Protein AF-0000000085177711 (afdb_homodimer)

Solvent-accessible surface area (backbone atoms only — not comparable to full-atom values): 22480 Å² total; per-residue (Å²): 143,78,69,51,65,43,44,51,36,43,48,41,54,49,47,18,49,50,48,34,51,53,50,43,52,35,24,41,41,9,74,44,46,56,65,37,74,46,48,41,62,61,52,12,62,74,68,71,50,59,49,62,37,40,45,53,22,52,48,28,34,30,64,58,59,39,31,39,80,45,56,83,66,30,33,30,32,57,74,77,50,72,68,56,50,51,53,50,50,56,50,44,48,57,53,51,29,51,29,45,34,42,15,32,75,59,57,45,74,67,56,48,51,52,49,50,56,36,46,46,52,19,49,52,22,27,67,69,46,35,47,61,55,20,40,46,28,46,50,54,37,53,51,53,49,33,58,49,28,74,40,69,68,60,46,50,52,52,49,42,52,43,30,52,54,10,25,64,45,26,68,49,57,42,84,78,46,67,52,46,73,56,90,76,75,60,62,66,38,51,53,23,40,72,69,53,38,42,70,57,28,28,52,37,52,46,48,51,53,51,53,55,47,55,59,40,52,67,64,61,74,98,144,77,68,53,64,44,44,51,38,44,49,41,54,49,47,17,50,50,48,34,52,52,51,43,52,35,24,42,43,10,73,42,47,55,62,37,74,45,48,41,64,60,52,10,61,74,68,71,51,60,50,62,37,40,44,50,23,52,47,28,33,30,64,58,58,41,31,39,83,45,56,82,67,30,32,30,32,56,74,77,47,72,68,56,49,53,51,50,49,57,51,45,47,56,53,52,28,51,29,45,35,43,14,32,76,60,56,46,72,67,56,49,51,52,49,51,56,36,45,48,53,19,48,52,22,27,67,68,46,34,46,61,54,20,41,46,27,47,49,54,37,52,52,55,48,33,57,48,28,73,40,68,69,59,47,51,53,52,48,42,53,43,28,51,52,10,24,65,45,27,68,50,59,42,86,79,46,67,53,47,72,56,91,76,76,61,62,67,37,52,54,24,39,73,69,53,36,43,68,57,29,27,51,37,52,44,47,51,54,51,53,54,47,55,59,39,51,67,63,61,76,97

Secondary structure (DSSP, 8-state):
--THHHHHHHHHHHHHHHHHHHHHHHHHTT-SPTT-EEEHHHHHHHHTS-HHHHHHHHHHHHHTTSSEE-TTSEEEPPP--HHHHHHHHHHHHHHHHHHHHHHHHT--HHHHHHHHHHHHHHHHHHHTT-HHHHHHHHHHHHHHHHHTT--HHHHHHHHHHHHHHGGGGHHHHSTT--GGGS----HHHHHHHHHT-HHHHHHHHHHHHHHHHHHHHHHT--/--THHHHHHHHHHHHHHHHHHHHHHHHHTT-SPTT-EEEHHHHHHHHTS-HHHHHHHHHHHHHTTSSEE-TTSEEEPPP--HHHHHHHHHHHHHHHHHHHHHHHHT--HHHHHHHHHHHHHHHHHHHTT-HHHHHHHHHHHHHHHHHTT--HHHHHHHHHHHHHHGGGGGGGGSTT--GGGS----HHHHHHHHHT-HHHHHHHHHHHHHHHHHHHHHHT--

Nearest PDB structures (foldseek):
  4p9f-assembly1_A  TM=9.554E-01  e=2.618E-17  Escherichia coli UMEA 3718-1
  4p9f-assembly1_B  TM=9.205E-01  e=3.853E-15  Escherichia coli UMEA 3718-1
  7u5q-assembly2_B  TM=7.433E-01  e=1.707E-08  Brucella melitensis ATCC 23457
  3ihu-assembly2_B  TM=8.024E-01  e=3.317E-07  Cupriavidus pinatubonensis JMP134
  6za7-assembly1_A  TM=5.640E-01  e=1.490E-07  Agrobacterium fabrum str. C58

Radius of gyration: 22.99 Å; Cα contacts (8 Å, |Δi|>4): 602; chains: 2; bounding box: 64×62×57 Å

pLDDT: mean 89.07, std 13.18, range [26.03, 98.81]

Sequence (444 aa):
MLDLENLEKAQRLSLTMQVEVSLKGALIAGALKPGARLITKEIADKLGTSITPVREALLRLVSSGALQATPAQAFLVPEITLERYTEINAIRKQLETMAVAAACENMSASKVQELRDLAEKFHEAMRNGNAQRALHANRVFRFRLYEFAHMPTLTSLIEQLWVRIGPCFNYLHEDEHDIAKYPYRYDQLLDDLERGDVVSCQKAIDKLIDESTSLLLQQYFSMLDLENLEKAQRLSLTMQVEVSLKGALIAGALKPGARLITKEIADKLGTSITPVREALLRLVSSGALQATPAQAFLVPEITLERYTEINAIRKQLETMAVAAACENMSASKVQELRDLAEKFHEAMRNGNAQRALHANRVFRFRLYEFAHMPTLTSLIEQLWVRIGPCFNYLHEDEHDIAKYPYRYDQLLDDLERGDVVSCQKAIDKLIDESTSLLLQQYFS

Organism: Enterobacter sp. (strain 638) (NCBI:txid399742)

Structure (mmCIF, N/CA/C/O backbone):
data_AF-0000000085177711-model_v1
#
loop_
_entity.id
_entity.type
_entity.pdbx_description
1 polymer 'Transcriptional regulator, GntR family'
#
loop_
_atom_site.group_PDB
_atom_site.id
_atom_site.type_symbol
_atom_site.label_atom_id
_atom_site.label_alt_id
_atom_site.label_comp_id
_atom_site.label_asym_id
_atom_site.label_entity_id
_atom_site.label_seq_id
_atom_site.pdbx_PDB_ins_code
_atom_site.Cartn_x
_atom_site.Cartn_y
_atom_site.Cartn_z
_atom_site.occupancy
_atom_site.B_iso_or_equiv
_atom_site.auth_seq_id
_atom_site.auth_comp_id
_atom_site.auth_asym_id
_atom_site.auth_atom_id
_atom_site.pdbx_PDB_model_num
ATOM 1 N N . MET A 1 1 ? -40.188 -5.684 11.812 1 26.03 1 MET A N 1
ATOM 2 C CA . MET A 1 1 ? -39.969 -5.434 10.391 1 26.03 1 MET A CA 1
ATOM 3 C C . MET A 1 1 ? -38.5 -5.32 10.062 1 26.03 1 MET A C 1
ATOM 5 O O . MET A 1 1 ? -37.875 -4.305 10.352 1 26.03 1 MET A O 1
ATOM 9 N N . LEU A 1 2 ? -37.531 -6.211 10.422 1 31.44 2 LEU A N 1
ATOM 10 C CA . LEU A 1 2 ? -36.312 -6.746 11.023 1 31.44 2 LEU A CA 1
ATOM 11 C C . LEU A 1 2 ? -35.094 -6.551 10.102 1 31.44 2 LEU A C 1
ATOM 13 O O . LEU A 1 2 ? -35.281 -6.258 8.914 1 31.44 2 LEU A O 1
ATOM 17 N N . ASP A 1 3 ? -33.562 -7.27 10.43 1 37.47 3 ASP A N 1
ATOM 18 C CA . ASP A 1 3 ? -32.125 -7.355 10.398 1 37.47 3 ASP A CA 1
ATOM 19 C C . ASP A 1 3 ? -31.625 -7.852 9.039 1 37.47 3 ASP A C 1
ATOM 21 O O . ASP A 1 3 ? -30.453 -8.211 8.898 1 37.47 3 ASP A O 1
ATOM 25 N N . LEU A 1 4 ? -32.531 -8.195 8.266 1 45.19 4 LEU A N 1
ATOM 26 C CA . LEU A 1 4 ? -32.281 -8.742 6.93 1 45.19 4 LEU A CA 1
ATOM 27 C C . LEU A 1 4 ? -31.453 -7.777 6.09 1 45.19 4 LEU A C 1
ATOM 29 O O . LEU A 1 4 ? -30.594 -8.203 5.32 1 45.19 4 LEU A O 1
ATOM 33 N N . GLU A 1 5 ? -31.969 -6.465 6.082 1 46.53 5 GLU A N 1
ATOM 34 C CA . GLU A 1 5 ? -31.172 -5.484 5.344 1 46.53 5 GLU A CA 1
ATOM 35 C C . GLU A 1 5 ? -29.719 -5.5 5.801 1 46.53 5 GLU A C 1
ATOM 37 O O . GLU A 1 5 ? -28.797 -5.398 4.977 1 46.53 5 GLU A O 1
ATOM 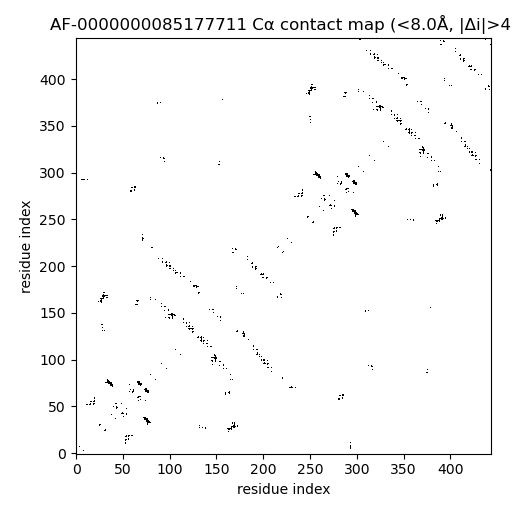42 N N . ASN A 1 6 ? -29.578 -5.523 7.105 1 53.53 6 ASN A N 1
ATOM 43 C CA . ASN A 1 6 ? -28.234 -5.656 7.664 1 53.53 6 ASN A CA 1
ATOM 44 C C . ASN A 1 6 ? -27.578 -6.973 7.246 1 53.53 6 ASN A C 1
ATOM 46 O O . ASN A 1 6 ? -26.375 -7.02 6.988 1 53.53 6 ASN A O 1
ATOM 50 N N . LEU A 1 7 ? -28.484 -8.008 7.281 1 48.25 7 LEU A N 1
ATOM 51 C CA . LEU A 1 7 ? -27.969 -9.305 6.848 1 48.25 7 LEU A CA 1
ATOM 52 C C . LEU A 1 7 ? -27.594 -9.273 5.371 1 48.25 7 LEU A C 1
ATOM 54 O O . LEU A 1 7 ? -26.562 -9.836 4.973 1 48.25 7 LEU A O 1
ATOM 58 N N . GLU A 1 8 ? -28.5 -8.773 4.59 1 52.22 8 GLU A N 1
ATOM 59 C CA . GLU A 1 8 ? -28.219 -8.68 3.158 1 52.22 8 GLU A CA 1
ATOM 60 C C . GLU A 1 8 ? -26.969 -7.852 2.885 1 52.22 8 GLU A C 1
ATOM 62 O O . GLU A 1 8 ? -26.172 -8.195 2.018 1 52.22 8 GLU A O 1
ATOM 67 N N . LYS A 1 9 ? -26.906 -6.914 3.568 1 57.34 9 LYS A N 1
ATOM 68 C CA . LYS A 1 9 ? -25.766 -6.027 3.412 1 57.34 9 LYS A CA 1
ATOM 69 C C . LYS A 1 9 ? -24.469 -6.707 3.875 1 57.34 9 LYS A C 1
ATOM 71 O O . LYS A 1 9 ? -23.438 -6.578 3.232 1 57.34 9 LYS A O 1
ATOM 76 N N . ALA A 1 10 ? -24.609 -7.426 4.969 1 57.28 10 ALA A N 1
ATOM 77 C CA . ALA A 1 10 ? -23.5 -8.227 5.453 1 57.28 10 ALA A CA 1
ATOM 78 C C . ALA A 1 10 ? -23.125 -9.312 4.445 1 57.28 10 ALA A C 1
ATOM 80 O O . ALA A 1 10 ? -21.938 -9.609 4.254 1 57.28 10 ALA A O 1
ATOM 81 N N . GLN A 1 11 ? -24.125 -9.734 3.916 1 57.62 11 GLN A N 1
ATOM 82 C CA . GLN A 1 11 ? -23.891 -10.781 2.918 1 57.62 11 GLN A CA 1
ATOM 83 C C . GLN A 1 11 ? -23.219 -10.211 1.675 1 57.62 11 GLN A C 1
ATOM 85 O O . GLN A 1 11 ? -22.359 -10.859 1.076 1 57.62 11 GLN A O 1
ATOM 90 N N . ARG A 1 12 ? -23.656 -9 1.35 1 64.25 12 ARG A N 1
ATOM 91 C CA . ARG A 1 12 ? -23.062 -8.352 0.18 1 64.25 12 ARG A CA 1
ATOM 92 C C . ARG A 1 12 ? -21.609 -8.016 0.42 1 64.25 12 ARG A C 1
ATOM 94 O O . ARG A 1 12 ? -20.766 -8.195 -0.468 1 64.25 12 ARG A O 1
ATOM 101 N N . LEU A 1 13 ? -21.375 -7.516 1.604 1 65.56 13 LEU A N 1
ATOM 102 C CA . LEU A 1 13 ? -20 -7.223 1.97 1 65.56 13 LEU A CA 1
ATOM 103 C C . LEU A 1 13 ? -19.141 -8.492 1.943 1 65.56 13 LEU A C 1
ATOM 105 O O . LEU A 1 13 ? -18 -8.469 1.486 1 65.56 13 LEU A O 1
ATOM 109 N N . SER A 1 14 ? -19.812 -9.445 2.33 1 74.06 14 SER A N 1
ATOM 110 C CA . SER A 1 14 ? -19.141 -10.75 2.311 1 74.06 14 SER A CA 1
ATOM 111 C C . SER A 1 14 ? -18.875 -11.211 0.883 1 74.06 14 SER A C 1
ATOM 113 O O . SER A 1 14 ? -17.781 -11.703 0.579 1 74.06 14 SER A O 1
ATOM 115 N N . LEU A 1 15 ? -19.766 -10.953 0.026 1 82 15 LEU A N 1
ATOM 116 C CA . LEU A 1 15 ? -19.609 -11.383 -1.358 1 82 15 LEU A CA 1
ATOM 117 C C . LEU A 1 15 ? -18.594 -10.523 -2.086 1 82 15 LEU A C 1
ATOM 119 O O . LEU A 1 15 ? -17.781 -11.031 -2.863 1 82 15 LEU A O 1
ATOM 123 N N . THR A 1 16 ? -18.594 -9.188 -1.849 1 85.44 16 THR A N 1
ATOM 124 C CA . THR A 1 16 ? -17.594 -8.281 -2.424 1 85.44 16 THR A CA 1
ATOM 125 C C . THR A 1 16 ? -16.188 -8.727 -2.062 1 85.44 16 THR A C 1
ATOM 127 O O . THR A 1 16 ? -15.312 -8.789 -2.928 1 85.44 16 THR A O 1
ATOM 130 N N . MET A 1 17 ? -16.078 -9.117 -0.844 1 85.31 17 MET A N 1
ATOM 131 C CA . MET A 1 17 ? -14.766 -9.547 -0.371 1 85.31 17 MET A CA 1
ATOM 132 C C . MET A 1 17 ? -14.359 -10.867 -1.026 1 85.31 17 MET A C 1
ATOM 134 O O . MET A 1 17 ? -13.188 -11.055 -1.382 1 85.31 17 MET A O 1
ATOM 138 N N . GLN A 1 18 ? -15.266 -11.695 -1.194 1 88.44 18 GLN A N 1
ATOM 139 C CA . GLN A 1 18 ? -14.984 -12.977 -1.839 1 88.44 18 GLN A CA 1
ATOM 140 C C . GLN A 1 18 ? -14.57 -12.781 -3.295 1 88.44 18 GLN A C 1
ATOM 142 O O . GLN A 1 18 ? -13.633 -13.422 -3.773 1 88.44 18 GLN A O 1
ATOM 147 N N . VAL A 1 19 ? -15.273 -11.945 -3.941 1 91.25 19 VAL A N 1
ATOM 148 C CA . VAL A 1 19 ? -14.961 -11.656 -5.336 1 91.25 19 VAL A CA 1
ATOM 149 C C . VAL A 1 19 ? -13.578 -11.016 -5.438 1 91.25 19 VAL A C 1
ATOM 151 O O . VAL A 1 19 ? -12.781 -11.383 -6.297 1 91.25 19 VAL A O 1
ATOM 154 N N . GLU A 1 20 ? -13.383 -10.109 -4.562 1 91.38 20 GLU A N 1
ATOM 155 C CA . GLU A 1 20 ? -12.102 -9.422 -4.562 1 91.38 20 GLU A CA 1
ATOM 156 C C . GLU A 1 20 ? -10.953 -10.398 -4.336 1 91.38 20 GLU A C 1
ATOM 158 O O . GLU A 1 20 ? -9.938 -10.352 -5.031 1 91.38 20 GLU A O 1
ATOM 163 N N . VAL A 1 21 ? -11.141 -11.312 -3.404 1 90.94 21 VAL A N 1
ATOM 164 C CA . VAL A 1 21 ? -10.117 -12.297 -3.076 1 90.94 21 VAL A CA 1
ATOM 165 C C . VAL A 1 21 ? -9.852 -13.195 -4.285 1 90.94 21 VAL A C 1
ATOM 167 O O . VAL A 1 21 ? -8.695 -13.477 -4.617 1 90.94 21 VAL A O 1
ATOM 170 N N . SER A 1 22 ? -10.875 -13.578 -4.926 1 91.56 22 SER A N 1
ATOM 171 C CA . SER A 1 22 ? -10.742 -14.438 -6.102 1 91.56 22 SER A CA 1
ATOM 172 C C . SER A 1 22 ? -10.008 -13.719 -7.227 1 91.56 22 SER A C 1
ATOM 174 O O . SER A 1 22 ? -9.125 -14.305 -7.867 1 91.56 22 SER A O 1
ATOM 176 N N . LEU A 1 23 ? -10.336 -12.523 -7.457 1 93.25 23 LEU A N 1
ATOM 177 C CA . LEU A 1 23 ? -9.719 -11.75 -8.531 1 93.25 23 LEU A CA 1
ATOM 178 C C . LEU A 1 23 ? -8.25 -11.477 -8.219 1 93.25 23 LEU A C 1
ATOM 180 O O . LEU A 1 23 ? -7.398 -11.539 -9.117 1 93.25 23 LEU A O 1
ATOM 184 N N . LYS A 1 24 ? -7.977 -11.18 -6.973 1 94.44 24 LYS A N 1
ATOM 185 C CA . LYS A 1 24 ? -6.586 -10.969 -6.574 1 94.44 24 LYS A CA 1
ATOM 186 C C . LYS A 1 24 ? -5.746 -12.219 -6.84 1 94.44 24 LYS A C 1
ATOM 188 O O . LYS A 1 24 ? -4.645 -12.125 -7.379 1 94.44 24 LYS A O 1
ATOM 193 N N . GLY A 1 25 ? -6.328 -13.367 -6.434 1 93.19 25 GLY A N 1
ATOM 194 C CA . GLY A 1 25 ? -5.637 -14.617 -6.703 1 93.19 25 GLY A CA 1
ATOM 195 C C . GLY A 1 25 ? -5.355 -14.836 -8.172 1 93.19 25 GLY A C 1
ATOM 196 O O . GLY A 1 25 ? -4.246 -15.234 -8.547 1 93.19 25 GLY A O 1
ATOM 197 N N . ALA A 1 26 ? -6.32 -14.547 -8.992 1 92.69 26 ALA A N 1
ATOM 198 C CA . ALA A 1 26 ? -6.18 -14.711 -10.438 1 92.69 26 ALA A CA 1
ATOM 199 C C . ALA A 1 26 ? -5.133 -13.758 -11 1 92.69 26 ALA A C 1
ATOM 201 O O . ALA A 1 26 ? -4.324 -14.141 -11.844 1 92.69 26 ALA A O 1
ATOM 202 N N . LEU A 1 27 ? -5.133 -12.547 -10.516 1 94.75 27 LEU A N 1
ATOM 203 C CA . LEU A 1 27 ? -4.164 -11.555 -10.961 1 94.75 27 LEU A CA 1
ATOM 204 C C . LEU A 1 27 ? -2.746 -11.969 -10.57 1 94.75 27 LEU A C 1
ATOM 206 O O . LEU A 1 27 ? -1.849 -11.992 -11.414 1 94.75 27 LEU A O 1
ATOM 210 N N . ILE A 1 28 ? -2.543 -12.391 -9.359 1 95.44 28 ILE A N 1
ATOM 211 C CA . ILE A 1 28 ? -1.225 -12.727 -8.836 1 95.44 28 ILE A CA 1
ATOM 212 C C . ILE A 1 28 ? -0.666 -13.938 -9.57 1 95.44 28 ILE A C 1
ATOM 214 O O . ILE A 1 28 ? 0.53 -14 -9.867 1 95.44 28 ILE A O 1
ATOM 218 N N . ALA A 1 29 ? -1.56 -14.852 -9.938 1 92.19 29 ALA A N 1
ATOM 219 C CA . ALA A 1 29 ? -1.133 -16.094 -10.578 1 92.19 29 ALA A CA 1
ATOM 220 C C . ALA A 1 29 ? -0.97 -15.906 -12.086 1 92.19 29 ALA A C 1
ATOM 222 O O . ALA A 1 29 ? -0.572 -16.844 -12.789 1 92.19 29 ALA A O 1
ATOM 223 N N . GLY A 1 30 ? -1.273 -14.734 -12.57 1 92.31 30 GLY A N 1
ATOM 224 C CA . GLY A 1 30 ? -1.1 -14.445 -13.984 1 92.31 30 GLY A CA 1
ATOM 225 C C . GLY A 1 30 ? -2.193 -15.039 -14.852 1 92.31 30 GLY A C 1
ATOM 226 O O . GLY A 1 30 ? -1.986 -15.281 -16.047 1 92.31 30 GLY A O 1
ATOM 227 N N . ALA A 1 31 ? -3.285 -15.336 -14.266 1 91.5 31 ALA A N 1
ATOM 228 C CA . ALA A 1 31 ? -4.383 -15.938 -15.023 1 91.5 31 ALA A CA 1
ATOM 229 C C . ALA A 1 31 ? -5.055 -14.906 -15.922 1 91.5 31 ALA A C 1
ATOM 231 O O . ALA A 1 31 ? -5.727 -15.266 -16.891 1 91.5 31 ALA A O 1
ATOM 232 N N . LEU A 1 32 ? -4.926 -13.633 -15.617 1 92.56 32 LEU A N 1
ATOM 233 C CA . LEU A 1 32 ? -5.473 -12.547 -16.422 1 92.56 32 LEU A CA 1
ATOM 234 C C . LEU A 1 32 ? -4.379 -11.867 -17.234 1 92.56 32 LEU A C 1
ATOM 236 O O . LEU A 1 32 ? -3.377 -11.406 -16.688 1 92.56 32 LEU A O 1
ATOM 240 N N . LYS A 1 33 ? -4.578 -11.781 -18.516 1 90.75 33 LYS A N 1
ATOM 241 C CA . LYS A 1 33 ? -3.57 -11.25 -19.438 1 90.75 33 LYS A CA 1
ATOM 242 C C . LYS A 1 33 ? -3.514 -9.727 -19.359 1 90.75 33 LYS A C 1
ATOM 244 O O . LYS A 1 33 ? -4.551 -9.07 -19.281 1 90.75 33 LYS A O 1
ATOM 249 N N . PRO A 1 34 ? -2.26 -9.203 -19.422 1 91.88 34 PRO A N 1
ATOM 250 C CA . PRO A 1 34 ? -2.188 -7.742 -19.562 1 91.88 34 PRO A CA 1
ATOM 251 C C . PRO A 1 34 ? -3.006 -7.215 -20.734 1 91.88 34 PRO A C 1
ATOM 253 O O . PRO A 1 34 ? -3.006 -7.816 -21.812 1 91.88 34 PRO A O 1
ATOM 256 N N . GLY A 1 35 ? -3.764 -6.152 -20.484 1 91.94 35 GLY A N 1
ATOM 257 C CA . GLY A 1 35 ? -4.594 -5.57 -21.531 1 91.94 35 GLY A CA 1
ATOM 258 C C . GLY A 1 35 ? -5.984 -6.172 -21.594 1 91.94 35 GLY A C 1
ATOM 259 O O . GLY A 1 35 ? -6.863 -5.641 -22.266 1 91.94 35 GLY A O 1
ATOM 260 N N . ALA A 1 36 ? -6.188 -7.215 -20.844 1 92.12 36 ALA A N 1
ATOM 261 C CA . ALA A 1 36 ? -7.492 -7.867 -20.844 1 92.12 36 ALA A CA 1
ATOM 262 C C . ALA A 1 36 ? -8.57 -6.949 -20.281 1 92.12 36 ALA A C 1
ATOM 264 O O . ALA A 1 36 ? -8.328 -6.219 -19.312 1 92.12 36 ALA A O 1
ATOM 265 N N . ARG A 1 37 ? -9.727 -7.062 -20.828 1 92.44 37 ARG A N 1
ATOM 266 C CA . ARG A 1 37 ? -10.883 -6.312 -20.359 1 92.44 37 ARG A CA 1
ATOM 267 C C . ARG A 1 37 ? -11.766 -7.176 -19.469 1 92.44 37 ARG A C 1
ATOM 269 O O . ARG A 1 37 ? -12.086 -8.312 -19.812 1 92.44 37 ARG A O 1
ATOM 276 N N . LEU A 1 38 ? -12.055 -6.641 -18.359 1 92.94 38 LEU A N 1
ATOM 277 C CA . LEU A 1 38 ? -12.945 -7.305 -17.406 1 92.94 38 LEU A CA 1
ATOM 278 C C . LEU A 1 38 ? -14.312 -6.637 -17.391 1 92.94 38 LEU A C 1
ATOM 280 O O . LEU A 1 38 ? -14.445 -5.5 -16.938 1 92.94 38 LEU A O 1
ATOM 284 N N . ILE A 1 39 ? -15.266 -7.418 -17.875 1 91 39 ILE A N 1
ATOM 285 C CA . ILE A 1 39 ? -16.641 -6.91 -17.938 1 91 39 ILE A CA 1
ATOM 286 C C . ILE A 1 39 ? -17.406 -7.352 -16.688 1 91 39 ILE A C 1
ATOM 288 O O . ILE A 1 39 ? -17.5 -8.547 -16.406 1 91 39 ILE A O 1
ATOM 292 N N . THR A 1 40 ? -17.922 -6.355 -15.977 1 91.44 40 THR A N 1
ATOM 293 C CA . THR A 1 40 ? -18.578 -6.594 -14.695 1 91.44 40 THR A CA 1
ATOM 294 C C . THR A 1 40 ? -19.672 -7.645 -14.844 1 91.44 40 THR A C 1
ATOM 296 O O . THR A 1 40 ? -19.734 -8.594 -14.062 1 91.44 40 THR A O 1
ATOM 299 N N . LYS A 1 41 ? -20.516 -7.508 -15.836 1 91.62 41 LYS A N 1
ATOM 300 C CA . LYS A 1 41 ? -21.641 -8.406 -16.031 1 91.62 41 LYS A CA 1
ATOM 301 C C . LYS A 1 41 ? -21.172 -9.836 -16.297 1 91.62 41 LYS A C 1
ATOM 303 O O . LYS A 1 41 ? -21.734 -10.789 -15.773 1 91.62 41 LYS A O 1
ATOM 308 N N . GLU A 1 42 ? -20.188 -9.977 -17.094 1 90.88 42 GLU A N 1
ATOM 309 C CA . GLU A 1 42 ? -19.656 -11.297 -17.422 1 90.88 42 GLU A CA 1
ATOM 310 C C . GLU A 1 42 ? -19.109 -11.984 -16.172 1 90.88 42 GLU A C 1
ATOM 312 O O . GLU A 1 42 ? -19.312 -13.188 -15.977 1 90.88 42 GLU A O 1
ATOM 317 N N . ILE A 1 43 ? -18.391 -11.227 -15.359 1 91.38 43 ILE A N 1
ATOM 318 C CA . ILE A 1 43 ? -17.812 -11.773 -14.133 1 91.38 43 ILE A CA 1
ATOM 319 C C . ILE A 1 43 ? -18.938 -12.148 -13.164 1 91.38 43 ILE A C 1
ATOM 321 O O . ILE A 1 43 ? -18.891 -13.211 -12.531 1 91.38 43 ILE A O 1
ATOM 325 N N . ALA A 1 44 ? -19.859 -11.297 -13.086 1 91.69 44 ALA A N 1
ATOM 326 C CA . ALA A 1 44 ? -21 -11.57 -12.227 1 91.69 44 ALA A CA 1
ATOM 327 C C . ALA A 1 44 ? -21.703 -12.859 -12.641 1 91.69 44 ALA A C 1
ATOM 329 O O . ALA A 1 44 ? -22.031 -13.695 -11.789 1 91.69 44 ALA A O 1
ATOM 330 N N . ASP A 1 45 ? -21.938 -13.055 -13.93 1 90.81 45 ASP A N 1
ATOM 331 C CA . ASP A 1 45 ? -22.578 -14.25 -14.469 1 90.81 45 ASP A CA 1
ATOM 332 C C . ASP A 1 45 ? -21.766 -15.5 -14.156 1 90.81 45 ASP A C 1
ATOM 334 O O . ASP A 1 45 ? -22.312 -16.516 -13.734 1 90.81 45 ASP A O 1
ATOM 338 N N . LYS A 1 46 ? -20.516 -15.352 -14.305 1 88.44 46 LYS A N 1
ATOM 339 C CA . LYS A 1 46 ? -19.625 -16.484 -14.078 1 88.44 46 LYS A CA 1
ATOM 340 C C . LYS A 1 46 ? -19.609 -16.891 -12.602 1 88.44 46 LYS A C 1
ATOM 342 O O . LYS A 1 46 ? -19.5 -18.062 -12.281 1 88.44 46 LYS A O 1
ATOM 347 N N . LEU A 1 47 ? -19.672 -15.922 -11.789 1 87.62 47 LEU A N 1
ATOM 348 C CA . LEU A 1 47 ? -19.562 -16.188 -10.359 1 87.62 47 LEU A CA 1
ATOM 349 C C . LEU A 1 47 ? -20.938 -16.406 -9.742 1 87.62 47 LEU A C 1
ATOM 351 O O . LEU A 1 47 ? -21.047 -16.75 -8.562 1 87.62 47 LEU A O 1
ATOM 355 N N . GLY A 1 48 ? -21.969 -16.234 -10.461 1 87.44 48 GLY A N 1
ATOM 356 C CA . GLY A 1 48 ? -23.328 -16.438 -9.969 1 87.44 48 GLY A CA 1
ATOM 357 C C . GLY A 1 48 ? -23.734 -15.414 -8.93 1 87.44 48 GLY A C 1
ATOM 358 O O . GLY A 1 48 ? -24.344 -15.766 -7.914 1 87.44 48 GLY A O 1
ATOM 359 N N . THR A 1 49 ? -23.344 -14.219 -9.047 1 88.06 49 THR A N 1
ATOM 360 C CA . THR A 1 49 ? -23.672 -13.148 -8.117 1 88.06 49 THR A CA 1
ATOM 361 C C . THR A 1 49 ? -24.172 -11.914 -8.859 1 88.06 49 THR A C 1
ATOM 363 O O . THR A 1 49 ? -24.281 -11.93 -10.094 1 88.06 49 THR A O 1
ATOM 366 N N . SER A 1 50 ? -24.656 -10.961 -8.102 1 87.38 50 SER A N 1
ATOM 367 C CA . SER A 1 50 ? -25.141 -9.727 -8.711 1 87.38 50 SER A CA 1
ATOM 368 C C . SER A 1 50 ? -23.984 -8.844 -9.164 1 87.38 50 SER A C 1
ATOM 370 O O . SER A 1 50 ? -22.828 -9.086 -8.805 1 87.38 50 SER A O 1
ATOM 372 N N . ILE A 1 51 ? -24.328 -7.863 -9.953 1 87.44 51 ILE A N 1
ATOM 373 C CA . ILE A 1 51 ? -23.359 -6.949 -10.547 1 87.44 51 ILE A CA 1
ATOM 374 C C . ILE A 1 51 ? -22.766 -6.051 -9.461 1 87.44 51 ILE A C 1
ATOM 376 O O . ILE A 1 51 ? -21.594 -5.684 -9.531 1 87.44 51 ILE A O 1
ATOM 380 N N . THR A 1 52 ? -23.453 -5.777 -8.508 1 85.56 52 THR A N 1
ATOM 381 C CA . THR A 1 52 ? -23.078 -4.773 -7.523 1 85.56 52 THR A CA 1
ATOM 382 C C . THR A 1 52 ? -21.828 -5.203 -6.766 1 85.56 52 THR A C 1
ATOM 384 O O . THR A 1 52 ? -20.828 -4.488 -6.754 1 85.56 52 THR A O 1
ATOM 387 N N . PRO A 1 53 ? -21.797 -6.387 -6.164 1 88.38 53 PRO A N 1
ATOM 388 C CA . PRO A 1 53 ? -20.578 -6.789 -5.445 1 88.38 53 PRO A CA 1
ATOM 389 C C . PRO A 1 53 ? -19.375 -6.934 -6.363 1 88.38 53 PRO A C 1
ATOM 391 O O . PRO A 1 53 ? -18.25 -6.652 -5.953 1 88.38 53 PRO A O 1
ATOM 394 N N . VAL A 1 54 ? -19.594 -7.309 -7.559 1 91.06 54 VAL A N 1
ATOM 395 C CA . VAL A 1 54 ? -18.516 -7.461 -8.516 1 91.06 54 VAL A CA 1
ATOM 396 C C . VAL A 1 54 ? -17.922 -6.094 -8.859 1 91.06 54 VAL A C 1
ATOM 398 O O . VAL A 1 54 ? -16.703 -5.914 -8.844 1 91.06 54 VAL A O 1
ATOM 401 N N . ARG A 1 55 ? -18.766 -5.191 -9.109 1 87.75 55 ARG A N 1
ATOM 402 C CA . ARG A 1 55 ? -18.297 -3.846 -9.43 1 87.75 55 ARG A CA 1
ATOM 403 C C . ARG A 1 55 ? -17.531 -3.238 -8.258 1 87.75 55 ARG A C 1
ATOM 405 O O . ARG A 1 55 ? -16.5 -2.588 -8.453 1 87.75 55 ARG A O 1
ATOM 412 N N . GLU A 1 56 ? -18.031 -3.434 -7.125 1 86.81 56 GLU A N 1
ATOM 413 C CA . GLU A 1 56 ? -17.359 -2.92 -5.938 1 86.81 56 GLU A CA 1
ATOM 414 C C . GLU A 1 56 ? -15.977 -3.537 -5.781 1 86.81 56 GLU A C 1
ATOM 416 O O . GLU A 1 56 ? -15.008 -2.838 -5.453 1 86.81 56 GLU A O 1
ATOM 421 N N . ALA A 1 57 ? -15.914 -4.797 -5.992 1 90.31 57 ALA A N 1
ATOM 422 C CA . ALA A 1 57 ? -14.633 -5.484 -5.914 1 90.31 57 ALA A CA 1
ATOM 423 C C . ALA A 1 57 ? -13.656 -4.945 -6.957 1 90.31 57 ALA A C 1
ATOM 425 O O . ALA A 1 57 ? -12.484 -4.707 -6.656 1 90.31 57 ALA A O 1
ATOM 426 N N . LEU A 1 58 ? -14.156 -4.762 -8.133 1 91.62 58 LEU A N 1
ATOM 427 C CA . LEU A 1 58 ? -13.32 -4.254 -9.211 1 91.62 58 LEU A CA 1
ATOM 428 C C . LEU A 1 58 ? -12.844 -2.836 -8.914 1 91.62 58 LEU A C 1
ATOM 430 O O . LEU A 1 58 ? -11.695 -2.492 -9.188 1 91.62 58 LEU A O 1
ATOM 434 N N . LEU A 1 59 ? -13.664 -2.059 -8.328 1 86.62 59 LEU A N 1
ATOM 435 C CA . LEU A 1 59 ? -13.297 -0.693 -7.969 1 86.62 59 LEU A CA 1
ATOM 436 C C . LEU A 1 59 ? -12.242 -0.685 -6.867 1 86.62 59 LEU A C 1
ATOM 438 O O . LEU A 1 59 ? -11.344 0.16 -6.867 1 86.62 59 LEU A O 1
ATOM 442 N N . ARG A 1 60 ? -12.359 -1.612 -5.988 1 88 60 ARG A N 1
ATOM 443 C CA . ARG A 1 60 ? -11.352 -1.747 -4.941 1 88 60 ARG A CA 1
ATOM 444 C C . ARG A 1 60 ? -9.992 -2.096 -5.535 1 88 60 ARG A C 1
ATOM 446 O O . ARG A 1 60 ? -8.961 -1.574 -5.098 1 88 60 ARG A O 1
ATOM 453 N N . LEU A 1 61 ? -10.016 -2.867 -6.531 1 91.5 61 LEU A N 1
ATOM 454 C CA . LEU A 1 61 ? -8.781 -3.277 -7.188 1 91.5 61 LEU A CA 1
ATOM 455 C C . LEU A 1 61 ? -8.203 -2.137 -8.023 1 91.5 61 LEU A C 1
ATOM 457 O O . LEU A 1 61 ? -6.988 -2.062 -8.227 1 91.5 61 LEU A O 1
ATOM 461 N N . VAL A 1 62 ? -9.023 -1.246 -8.461 1 89.38 62 VAL A N 1
ATOM 462 C CA . VAL A 1 62 ? -8.547 -0.037 -9.133 1 89.38 62 VAL A CA 1
ATOM 463 C C . VAL A 1 62 ? -7.836 0.864 -8.125 1 89.38 62 VAL A C 1
ATOM 465 O O . VAL A 1 62 ? -6.754 1.38 -8.398 1 89.38 62 VAL A O 1
ATOM 468 N N . SER A 1 63 ? -8.414 0.946 -6.98 1 84.94 63 SER A N 1
ATOM 469 C CA . SER A 1 63 ? -7.859 1.805 -5.938 1 84.94 63 SER A CA 1
ATOM 470 C C . SER A 1 63 ? -6.496 1.306 -5.477 1 84.94 63 SER A C 1
ATOM 472 O O . SER A 1 63 ? -5.617 2.104 -5.137 1 84.94 63 SER A O 1
ATOM 474 N N . SER A 1 64 ? -6.395 0.035 -5.523 1 87.25 64 SER A N 1
ATOM 475 C CA . SER A 1 64 ? -5.133 -0.56 -5.098 1 87.25 64 SER A CA 1
ATOM 476 C C . SER A 1 64 ? -4.105 -0.536 -6.223 1 87.25 64 SER A C 1
ATOM 478 O O . SER A 1 64 ? -2.965 -0.968 -6.039 1 87.25 64 SER A O 1
ATOM 480 N N . GLY A 1 65 ? -4.52 -0.048 -7.398 1 89.06 65 GLY A N 1
ATOM 481 C CA . GLY A 1 65 ? -3.611 0.062 -8.531 1 89.06 65 GLY A CA 1
ATOM 482 C C . GLY A 1 65 ? -3.494 -1.223 -9.328 1 89.06 65 GLY A C 1
ATOM 483 O O . GLY A 1 65 ? -2.641 -1.335 -10.211 1 89.06 65 GLY A O 1
ATOM 484 N N . ALA A 1 66 ? -4.328 -2.184 -9.008 1 92.75 66 ALA A N 1
ATOM 485 C CA . ALA A 1 66 ? -4.281 -3.49 -9.664 1 92.75 66 ALA A CA 1
ATOM 486 C C . ALA A 1 66 ? -4.977 -3.453 -11.016 1 92.75 66 ALA A C 1
ATOM 488 O O . ALA A 1 66 ? -4.613 -4.203 -11.93 1 92.75 66 ALA A O 1
ATOM 489 N N . LEU A 1 67 ? -5.969 -2.631 -11.117 1 94.38 67 LEU A N 1
ATOM 490 C CA . LEU A 1 67 ? -6.758 -2.498 -12.344 1 94.38 67 LEU A CA 1
ATOM 491 C C . LEU A 1 67 ? -6.902 -1.032 -12.734 1 94.38 67 LEU A C 1
ATOM 493 O O . LEU A 1 67 ? -6.574 -0.138 -11.953 1 94.38 67 LEU A O 1
ATOM 497 N N . GLN A 1 68 ? -7.25 -0.825 -13.93 1 91.44 68 GLN A N 1
ATOM 498 C CA . GLN A 1 68 ? -7.602 0.503 -14.43 1 91.44 68 GLN A CA 1
ATOM 499 C C . GLN A 1 68 ? -9.078 0.571 -14.82 1 91.44 68 GLN A C 1
ATOM 501 O O . GLN A 1 68 ? -9.602 -0.355 -15.438 1 91.44 68 GLN A O 1
ATOM 506 N N . ALA A 1 69 ? -9.68 1.634 -14.367 1 85.56 69 ALA A N 1
ATOM 507 C CA . ALA A 1 69 ? -11.07 1.831 -14.758 1 85.56 69 ALA A CA 1
ATOM 508 C C . ALA A 1 69 ? -11.172 2.475 -16.141 1 85.56 69 ALA A C 1
ATOM 510 O O . ALA A 1 69 ? -10.375 3.354 -16.484 1 85.56 69 ALA A O 1
ATOM 511 N N . THR A 1 70 ? -12.117 2 -16.922 1 78.12 70 THR A N 1
ATOM 512 C CA . THR A 1 70 ? -12.391 2.584 -18.219 1 78.12 70 THR A CA 1
ATOM 513 C C . THR A 1 70 ? -13.781 3.207 -18.266 1 78.12 70 THR A C 1
ATOM 515 O O . THR A 1 70 ? -14.641 2.875 -17.438 1 78.12 70 THR A O 1
ATOM 518 N N . PRO A 1 71 ? -13.945 4.184 -19.141 1 66.62 71 PRO A N 1
ATOM 519 C CA . PRO A 1 71 ? -15.258 4.816 -19.25 1 66.62 71 PRO A CA 1
ATOM 520 C C . PRO A 1 71 ? -16.375 3.809 -19.531 1 66.62 71 PRO A C 1
ATOM 522 O O . PRO A 1 71 ? -17.516 4.004 -19.094 1 66.62 71 PRO A O 1
ATOM 525 N N . ALA A 1 72 ? -16.266 2.828 -20.281 1 59.31 72 ALA A N 1
ATOM 526 C CA . ALA A 1 72 ? -17.312 1.918 -20.734 1 59.31 72 ALA A CA 1
ATOM 527 C C . ALA A 1 72 ? -17.562 0.82 -19.703 1 59.31 72 ALA A C 1
ATOM 529 O O . ALA A 1 72 ? -17.859 -0.323 -20.078 1 59.31 72 ALA A O 1
ATOM 530 N N . GLN A 1 73 ? -17.531 1.217 -18.531 1 62.44 73 GLN A N 1
ATOM 531 C CA . GLN A 1 73 ? -17.844 0.281 -17.453 1 62.44 73 GLN A CA 1
ATOM 532 C C . GLN A 1 73 ? -16.922 -0.932 -17.5 1 62.44 73 GLN A C 1
ATOM 534 O O . GLN A 1 73 ? -17.328 -2.045 -17.156 1 62.44 73 GLN A O 1
ATOM 539 N N . ALA A 1 74 ? -15.938 -0.793 -18.047 1 77.44 74 ALA A N 1
ATOM 540 C CA . ALA A 1 74 ? -14.977 -1.889 -18.078 1 77.44 74 ALA A CA 1
ATOM 541 C C . ALA A 1 74 ? -13.734 -1.55 -17.25 1 77.44 74 ALA A C 1
ATOM 543 O O . ALA A 1 74 ? -13.586 -0.417 -16.781 1 77.44 74 ALA A O 1
ATOM 544 N N . PHE A 1 75 ? -13.156 -2.697 -16.797 1 91.62 75 PHE A N 1
ATOM 545 C CA . PHE A 1 75 ? -11.875 -2.646 -16.109 1 91.62 75 PHE A CA 1
ATOM 546 C C . PHE A 1 75 ? -10.781 -3.316 -16.938 1 91.62 75 PHE A C 1
ATOM 548 O O . PHE A 1 75 ? -11.055 -4.273 -17.672 1 91.62 75 PHE A O 1
ATOM 555 N N . LEU A 1 76 ? -9.648 -2.697 -16.906 1 94.44 76 LEU A N 1
ATOM 556 C CA . LEU A 1 76 ? -8.531 -3.217 -17.688 1 94.44 76 LEU A CA 1
ATOM 557 C C . LEU A 1 76 ? -7.414 -3.703 -16.766 1 94.44 76 LEU A C 1
ATOM 559 O O . LEU A 1 76 ? -7.09 -3.055 -15.773 1 94.44 76 LEU A O 1
ATOM 563 N N . VAL A 1 77 ? -6.891 -4.875 -17.141 1 95.5 77 VAL A N 1
ATOM 564 C CA . VAL A 1 77 ? -5.621 -5.281 -16.547 1 95.5 77 VAL A CA 1
ATOM 565 C C . VAL A 1 77 ? -4.484 -4.457 -17.141 1 95.5 77 VAL A C 1
ATOM 567 O O . VAL A 1 77 ? -4.242 -4.508 -18.344 1 95.5 77 VAL A O 1
ATOM 570 N N . PRO A 1 78 ? -3.811 -3.791 -16.312 1 92.88 78 PRO A N 1
ATOM 571 C CA . PRO A 1 78 ? -2.814 -2.875 -16.875 1 92.88 78 PRO A CA 1
ATOM 572 C C . PRO A 1 78 ? -1.644 -3.604 -17.531 1 92.88 78 PRO A C 1
ATOM 574 O O . PRO A 1 78 ? -1.259 -4.688 -17.078 1 92.88 78 PRO A O 1
ATOM 577 N N . GLU A 1 79 ? -1.153 -2.908 -18.594 1 91.19 79 GLU A N 1
ATOM 578 C CA . GLU A 1 79 ? 0.173 -3.295 -19.078 1 91.19 79 GLU A CA 1
ATOM 579 C C . GLU A 1 79 ? 1.256 -2.859 -18.094 1 91.19 79 GLU A C 1
ATOM 581 O O . GLU A 1 79 ? 1.12 -1.831 -17.422 1 91.19 79 GLU A O 1
ATOM 586 N N . ILE A 1 80 ? 2.215 -3.639 -18.016 1 90.44 80 ILE A N 1
ATOM 587 C CA . ILE A 1 80 ? 3.293 -3.268 -17.109 1 90.44 80 ILE A CA 1
ATOM 588 C C . ILE A 1 80 ? 4.57 -3.01 -17.906 1 90.44 80 ILE A C 1
ATOM 590 O O . ILE A 1 80 ? 5.07 -3.902 -18.594 1 90.44 80 ILE A O 1
ATOM 594 N N . THR A 1 81 ? 5 -1.757 -17.844 1 91.06 81 THR A N 1
ATOM 595 C CA . THR A 1 81 ? 6.27 -1.404 -18.469 1 91.06 81 THR A CA 1
ATOM 596 C C . THR A 1 81 ? 7.441 -1.877 -17.609 1 91.06 81 THR A C 1
ATOM 598 O O . THR A 1 81 ? 7.266 -2.207 -16.438 1 91.06 81 THR A O 1
ATOM 601 N N . LEU A 1 82 ? 8.609 -1.946 -18.25 1 92.5 82 LEU A N 1
ATOM 602 C CA . LEU A 1 82 ? 9.805 -2.314 -17.5 1 92.5 82 LEU A CA 1
ATOM 603 C C . LEU A 1 82 ? 10.07 -1.324 -16.375 1 92.5 82 LEU A C 1
ATOM 605 O O . LEU A 1 82 ? 10.508 -1.716 -15.289 1 92.5 82 LEU A O 1
ATOM 609 N N . GLU A 1 83 ? 9.805 -0.102 -16.609 1 94.06 83 GLU A N 1
ATOM 610 C CA . GLU A 1 83 ? 9.992 0.938 -15.609 1 94.06 83 GLU A CA 1
ATOM 611 C C . GLU A 1 83 ? 9.086 0.705 -14.398 1 94.06 83 GLU A C 1
ATOM 613 O O . GLU A 1 83 ? 9.547 0.774 -13.258 1 94.06 83 GLU A O 1
ATOM 618 N N . ARG A 1 84 ? 7.895 0.417 -14.648 1 93.62 84 ARG A N 1
ATOM 619 C CA . ARG A 1 84 ? 6.945 0.166 -13.57 1 93.62 84 ARG A CA 1
ATOM 620 C C . ARG A 1 84 ? 7.293 -1.112 -12.812 1 93.62 84 ARG A C 1
ATOM 622 O O . ARG A 1 84 ? 7.219 -1.156 -11.586 1 93.62 84 ARG A O 1
ATOM 629 N N . TYR A 1 85 ? 7.656 -2.113 -13.547 1 94.69 85 TYR A N 1
ATOM 630 C CA . TYR A 1 85 ? 8.055 -3.371 -12.93 1 94.69 85 TYR A CA 1
ATOM 631 C C . TYR A 1 85 ? 9.258 -3.174 -12.008 1 94.69 85 TYR A C 1
ATOM 633 O O . TYR A 1 85 ? 9.289 -3.707 -10.898 1 94.69 85 TYR A O 1
ATOM 641 N N . THR A 1 86 ? 10.234 -2.416 -12.492 1 95.56 86 THR A N 1
ATOM 642 C CA . THR A 1 86 ? 11.445 -2.156 -11.734 1 95.56 86 THR A CA 1
ATOM 643 C C . THR A 1 86 ? 11.125 -1.402 -10.445 1 95.56 86 THR A C 1
ATOM 645 O O . THR A 1 86 ? 11.672 -1.717 -9.383 1 95.56 86 THR A O 1
ATOM 648 N N . GLU A 1 87 ? 10.258 -0.444 -10.523 1 97.5 87 GLU A N 1
ATOM 649 C CA . GLU A 1 87 ? 9.836 0.289 -9.336 1 97.5 87 GLU A CA 1
ATOM 650 C C . GLU A 1 87 ? 9.18 -0.642 -8.312 1 97.5 87 GLU A C 1
ATOM 652 O O . GLU A 1 87 ? 9.539 -0.629 -7.137 1 97.5 87 GLU A O 1
ATOM 657 N N . ILE A 1 88 ? 8.273 -1.413 -8.797 1 97.31 88 ILE A N 1
ATOM 658 C CA . ILE A 1 88 ? 7.516 -2.301 -7.926 1 97.31 88 ILE A CA 1
ATOM 659 C C . ILE A 1 88 ? 8.461 -3.299 -7.258 1 97.31 88 ILE A C 1
ATOM 661 O O . ILE A 1 88 ? 8.359 -3.555 -6.059 1 97.31 88 ILE A O 1
ATOM 665 N N . ASN A 1 89 ? 9.383 -3.818 -7.988 1 96.75 89 ASN A N 1
ATOM 666 C CA . ASN A 1 89 ? 10.32 -4.789 -7.441 1 96.75 89 ASN A CA 1
ATOM 667 C C . ASN A 1 89 ? 11.211 -4.168 -6.371 1 96.75 89 ASN A C 1
ATOM 669 O O . ASN A 1 89 ? 11.539 -4.809 -5.371 1 96.75 89 ASN A O 1
ATOM 673 N N . ALA A 1 90 ? 11.641 -2.965 -6.625 1 98 90 ALA A N 1
ATOM 674 C CA . ALA A 1 90 ? 12.445 -2.275 -5.621 1 98 90 ALA A CA 1
ATOM 675 C C . ALA A 1 90 ? 11.68 -2.135 -4.305 1 98 90 ALA A C 1
ATOM 677 O O . ALA A 1 90 ? 12.258 -2.307 -3.227 1 98 90 ALA A O 1
ATOM 678 N N . ILE A 1 91 ? 10.438 -1.812 -4.398 1 98.75 91 ILE A N 1
ATOM 679 C CA . ILE A 1 91 ? 9.602 -1.663 -3.213 1 98.75 91 ILE A CA 1
ATOM 680 C C . ILE A 1 91 ? 9.398 -3.023 -2.553 1 98.75 91 ILE A C 1
ATOM 682 O O . ILE A 1 91 ? 9.484 -3.145 -1.328 1 98.75 91 ILE A O 1
ATOM 686 N N . ARG A 1 92 ? 9.109 -4.074 -3.33 1 98.56 92 ARG A N 1
ATOM 687 C CA . ARG A 1 92 ? 8.953 -5.43 -2.807 1 98.56 92 ARG A CA 1
ATOM 688 C C . ARG A 1 92 ? 10.164 -5.832 -1.972 1 98.56 92 ARG A C 1
ATOM 690 O O . ARG A 1 92 ? 10.016 -6.406 -0.892 1 98.56 92 ARG A O 1
ATOM 697 N N . LYS A 1 93 ? 11.297 -5.535 -2.504 1 98.38 93 LYS A N 1
ATOM 698 C CA . LYS A 1 93 ? 12.516 -5.922 -1.802 1 98.38 93 LYS A CA 1
ATOM 699 C C . LYS A 1 93 ? 12.57 -5.293 -0.411 1 98.38 93 LYS A C 1
ATOM 701 O O . LYS A 1 93 ? 13.023 -5.93 0.544 1 98.38 93 LYS A O 1
ATOM 706 N N . GLN A 1 94 ? 12.102 -4.062 -0.289 1 98.25 94 GLN A N 1
ATOM 707 C CA . GLN A 1 94 ? 12.062 -3.422 1.022 1 98.25 94 GLN A CA 1
ATOM 708 C C . GLN A 1 94 ? 11.039 -4.094 1.932 1 98.25 94 GLN A C 1
ATOM 710 O O . GLN A 1 94 ? 11.344 -4.453 3.068 1 98.25 94 GLN A O 1
ATOM 715 N N . LEU A 1 95 ? 9.898 -4.301 1.457 1 98.81 95 LEU A N 1
ATOM 716 C CA . LEU A 1 95 ? 8.781 -4.742 2.289 1 98.81 95 LEU A CA 1
ATOM 717 C C . LEU A 1 95 ? 8.883 -6.238 2.582 1 98.81 95 LEU A C 1
ATOM 719 O O . LEU A 1 95 ? 8.586 -6.676 3.695 1 98.81 95 LEU A O 1
ATOM 723 N N . GLU A 1 96 ? 9.219 -7.008 1.592 1 98.75 96 GLU A N 1
ATOM 724 C CA . GLU A 1 96 ? 9.266 -8.453 1.798 1 98.75 96 GLU A CA 1
ATOM 725 C C . GLU A 1 96 ? 10.445 -8.844 2.682 1 98.75 96 GLU A C 1
ATOM 727 O O . GLU A 1 96 ? 10.352 -9.797 3.461 1 98.75 96 GLU A O 1
ATOM 732 N N . THR A 1 97 ? 11.555 -8.141 2.584 1 98.69 97 THR A N 1
ATOM 733 C CA . THR A 1 97 ? 12.656 -8.391 3.504 1 98.69 97 THR A CA 1
ATOM 734 C C . THR A 1 97 ? 12.25 -8.062 4.938 1 98.69 97 THR A C 1
ATOM 736 O O . THR A 1 97 ? 12.625 -8.773 5.875 1 98.69 97 THR A O 1
ATOM 739 N N . MET A 1 98 ? 11.523 -6.996 5.105 1 98.62 98 MET A N 1
ATOM 740 C CA . MET A 1 98 ? 11 -6.652 6.426 1 98.62 98 MET A CA 1
ATOM 741 C C . MET A 1 98 ? 10.102 -7.758 6.961 1 98.62 98 MET A C 1
ATOM 743 O O . MET A 1 98 ? 10.219 -8.156 8.125 1 98.62 98 MET A O 1
ATOM 747 N N . ALA A 1 99 ? 9.203 -8.234 6.129 1 98.81 99 ALA A N 1
ATOM 748 C CA . ALA A 1 99 ? 8.273 -9.289 6.531 1 98.81 99 ALA A CA 1
ATOM 749 C C . ALA A 1 99 ? 9.016 -10.562 6.91 1 98.81 99 ALA A C 1
ATOM 751 O O . ALA A 1 99 ? 8.695 -11.195 7.922 1 98.81 99 ALA A O 1
ATOM 752 N N . VAL A 1 100 ? 10 -10.906 6.121 1 98.75 100 VAL A N 1
ATOM 753 C CA . VAL A 1 100 ? 10.734 -12.148 6.344 1 98.75 100 VAL A CA 1
ATOM 754 C C . VAL A 1 100 ? 11.562 -12.031 7.621 1 98.75 100 VAL A C 1
ATOM 756 O O . VAL A 1 100 ? 11.695 -13.008 8.375 1 98.75 100 VAL A O 1
ATOM 759 N N . ALA A 1 101 ? 12.156 -10.859 7.871 1 98.69 101 ALA A N 1
ATOM 760 C CA . ALA A 1 101 ? 12.883 -10.641 9.117 1 98.69 101 ALA A CA 1
ATOM 761 C C . ALA A 1 101 ? 11.977 -10.852 10.328 1 98.69 101 ALA A C 1
ATOM 763 O O . ALA A 1 101 ? 12.344 -11.547 11.273 1 98.69 101 ALA A O 1
ATOM 764 N N . ALA A 1 102 ? 10.812 -10.234 10.305 1 98.62 102 ALA A N 1
ATOM 765 C CA . ALA A 1 102 ? 9.852 -10.383 11.398 1 98.62 102 ALA A CA 1
ATOM 766 C C . ALA A 1 102 ? 9.391 -11.836 11.531 1 98.62 102 ALA A C 1
ATOM 768 O O . ALA A 1 102 ? 9.281 -12.359 12.641 1 98.62 102 ALA A O 1
ATOM 769 N N . ALA A 1 103 ? 9.094 -12.469 10.406 1 98.75 103 ALA A N 1
ATOM 770 C CA . ALA A 1 103 ? 8.68 -13.867 10.414 1 98.75 103 ALA A CA 1
ATOM 771 C C . ALA A 1 103 ? 9.75 -14.758 11.039 1 98.75 103 ALA A C 1
ATOM 773 O O . ALA A 1 103 ? 9.438 -15.68 11.797 1 98.75 103 ALA A O 1
ATOM 774 N N . CYS A 1 104 ? 10.992 -14.484 10.656 1 98.69 104 CYS A N 1
ATOM 775 C CA . CYS A 1 104 ? 12.117 -15.258 11.18 1 98.69 104 CYS A CA 1
ATOM 776 C C . CYS A 1 104 ? 12.148 -15.211 12.695 1 98.69 104 CYS A C 1
ATOM 778 O O . CYS A 1 104 ? 12.414 -16.219 13.352 1 98.69 104 CYS A O 1
ATOM 780 N N . GLU A 1 105 ? 11.836 -14.047 13.281 1 97.81 105 GLU A N 1
ATOM 781 C CA . GLU A 1 105 ? 11.836 -13.867 14.734 1 97.81 105 GLU A CA 1
ATOM 782 C C . GLU A 1 105 ? 10.688 -14.625 15.383 1 97.81 105 GLU A C 1
ATOM 784 O O . GLU A 1 105 ? 10.734 -14.938 16.578 1 97.81 105 GLU A O 1
ATOM 789 N N . ASN A 1 106 ? 9.711 -14.945 14.617 1 97.62 106 ASN A N 1
ATOM 790 C CA . ASN A 1 106 ? 8.531 -15.633 15.117 1 97.62 106 ASN A CA 1
ATOM 791 C C . ASN A 1 106 ? 8.523 -17.094 14.711 1 97.62 106 ASN A C 1
ATOM 793 O O . ASN A 1 106 ? 7.5 -17.781 14.844 1 97.62 106 ASN A O 1
ATOM 797 N N . MET A 1 107 ? 9.625 -17.578 14.289 1 97.75 107 MET A N 1
ATOM 798 C CA . MET A 1 107 ? 9.688 -18.906 13.664 1 97.75 107 MET A CA 1
ATOM 799 C C . MET A 1 107 ? 9.75 -20 14.719 1 97.75 107 MET A C 1
ATOM 801 O O . MET A 1 107 ? 10.336 -19.812 15.789 1 97.75 107 MET A O 1
ATOM 805 N N . SER A 1 108 ? 9.086 -21.094 14.469 1 98 108 SER A N 1
ATOM 806 C CA . SER A 1 108 ? 9.164 -22.328 15.234 1 98 108 SER A CA 1
ATOM 807 C C . SER A 1 108 ? 9.391 -23.547 14.328 1 98 108 SER A C 1
ATOM 809 O O . SER A 1 108 ? 9.25 -23.438 13.109 1 98 108 SER A O 1
ATOM 811 N N . ALA A 1 109 ? 9.719 -24.641 14.977 1 97.38 109 ALA A N 1
ATOM 812 C CA . ALA A 1 109 ? 9.945 -25.859 14.211 1 97.38 109 ALA A CA 1
ATOM 813 C C . ALA A 1 109 ? 8.688 -26.266 13.438 1 97.38 109 ALA A C 1
ATOM 815 O O . ALA A 1 109 ? 8.773 -26.719 12.297 1 97.38 109 ALA A O 1
ATOM 816 N N . SER A 1 110 ? 7.59 -26.062 14.047 1 98.31 110 SER A N 1
ATOM 817 C CA . SER A 1 110 ? 6.332 -26.422 13.398 1 98.31 110 SER A CA 1
ATOM 818 C C . SER A 1 110 ? 6.039 -25.516 12.211 1 98.31 110 SER A C 1
ATOM 820 O O . SER A 1 110 ? 5.527 -25.969 11.188 1 98.31 110 SER A O 1
ATOM 822 N N . LYS A 1 111 ? 6.312 -24.234 12.336 1 98.62 111 LYS A N 1
ATOM 823 C CA . LYS A 1 111 ? 6.105 -23.281 11.25 1 98.62 111 LYS A CA 1
ATOM 824 C C . LYS A 1 111 ? 7.051 -23.578 10.086 1 98.62 111 LYS A C 1
ATOM 826 O O . LYS A 1 111 ? 6.648 -23.5 8.922 1 98.62 111 LYS A O 1
ATOM 831 N N . VAL A 1 112 ? 8.266 -23.922 10.422 1 98.5 112 VAL A N 1
ATOM 832 C CA . VAL A 1 112 ? 9.227 -24.266 9.383 1 98.5 112 VAL A CA 1
ATOM 833 C C . VAL A 1 112 ? 8.75 -25.5 8.617 1 98.5 112 VAL A C 1
ATOM 835 O O . VAL A 1 112 ? 8.82 -25.547 7.387 1 98.5 112 VAL A O 1
ATOM 838 N N . GLN A 1 113 ? 8.297 -26.484 9.344 1 98.44 113 GLN A N 1
ATOM 839 C CA . GLN A 1 113 ? 7.812 -27.703 8.695 1 98.44 113 GLN A CA 1
ATOM 840 C C . GLN A 1 113 ? 6.621 -27.391 7.785 1 98.44 113 GLN A C 1
ATOM 842 O O . GLN A 1 113 ? 6.527 -27.938 6.68 1 98.44 113 GLN A O 1
ATOM 847 N N . GLU A 1 114 ? 5.723 -26.578 8.266 1 98.69 114 GLU A N 1
ATOM 848 C CA . GLU A 1 114 ? 4.605 -26.141 7.43 1 98.69 114 GLU A CA 1
ATOM 849 C C . GLU A 1 114 ? 5.094 -25.5 6.137 1 98.69 114 GLU A C 1
ATOM 851 O O . GLU A 1 114 ? 4.586 -25.812 5.055 1 98.69 114 GLU A O 1
ATOM 856 N N . LEU A 1 115 ? 6.059 -24.625 6.23 1 98.81 115 LEU A N 1
ATOM 857 C CA . LEU A 1 115 ? 6.602 -23.938 5.062 1 98.81 115 LEU A CA 1
ATOM 858 C C . LEU A 1 115 ? 7.312 -24.922 4.137 1 98.81 115 LEU A C 1
ATOM 860 O O . LEU A 1 115 ? 7.234 -24.781 2.912 1 98.81 115 LEU A O 1
ATOM 864 N N . ARG A 1 116 ? 8.031 -25.891 4.664 1 98.62 116 ARG A N 1
ATOM 865 C CA . ARG A 1 116 ? 8.68 -26.922 3.846 1 98.62 116 ARG A CA 1
ATOM 866 C C . ARG A 1 116 ? 7.648 -27.703 3.039 1 98.62 116 ARG A C 1
ATOM 868 O O . ARG A 1 116 ? 7.875 -28.016 1.865 1 98.62 116 ARG A O 1
ATOM 875 N N . ASP A 1 117 ? 6.559 -28 3.713 1 98.62 117 ASP A N 1
ATOM 876 C CA . ASP A 1 117 ? 5.492 -28.719 3.02 1 98.62 117 ASP A CA 1
ATOM 877 C C . ASP A 1 117 ? 4.934 -27.891 1.866 1 98.62 117 ASP A C 1
ATOM 879 O O . ASP A 1 117 ? 4.688 -28.406 0.779 1 98.62 117 ASP A O 1
ATOM 883 N N . LEU A 1 118 ? 4.711 -26.625 2.094 1 98.62 118 LEU A N 1
ATOM 884 C CA . LEU A 1 118 ? 4.215 -25.734 1.052 1 98.62 118 LEU A CA 1
ATOM 885 C C . LEU A 1 118 ? 5.242 -25.562 -0.06 1 98.62 118 LEU A C 1
ATOM 887 O O . LEU A 1 118 ? 4.891 -25.547 -1.242 1 98.62 118 LEU A O 1
ATOM 891 N N . ALA A 1 119 ? 6.523 -25.438 0.305 1 98.31 119 ALA A N 1
ATOM 892 C CA . ALA A 1 119 ? 7.598 -25.312 -0.677 1 98.31 119 ALA A CA 1
ATOM 893 C C . ALA A 1 119 ? 7.668 -26.547 -1.568 1 98.31 119 ALA A C 1
ATOM 895 O O . ALA A 1 119 ? 7.953 -26.438 -2.764 1 98.31 119 ALA A O 1
ATOM 896 N N . GLU A 1 120 ? 7.418 -27.703 -0.994 1 97.94 120 GLU A N 1
ATOM 897 C CA . GLU A 1 120 ? 7.465 -28.938 -1.761 1 97.94 120 GLU A CA 1
ATOM 898 C C . GLU A 1 120 ? 6.379 -28.969 -2.832 1 97.94 120 GLU A C 1
ATOM 900 O O . GLU A 1 120 ? 6.59 -29.484 -3.928 1 97.94 120 GLU A O 1
ATOM 905 N N . LYS A 1 121 ? 5.215 -28.453 -2.518 1 97.75 121 LYS A N 1
ATOM 906 C CA . LYS A 1 121 ? 4.164 -28.328 -3.527 1 97.75 121 LYS A CA 1
ATOM 907 C C . LYS A 1 121 ? 4.621 -27.469 -4.699 1 97.75 121 LYS A C 1
ATOM 909 O O . LYS A 1 121 ? 4.336 -27.781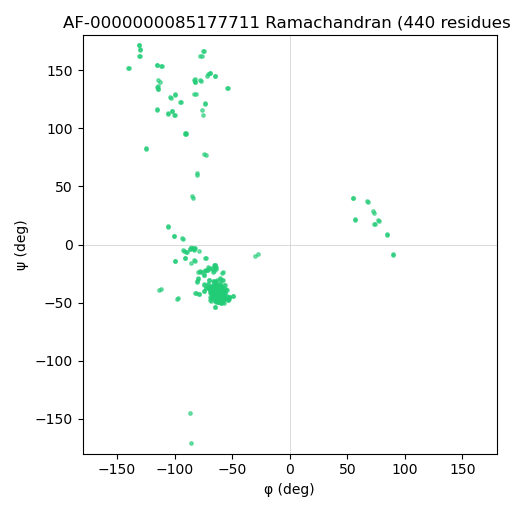 -5.859 1 97.75 121 LYS A O 1
ATOM 914 N N . PHE A 1 122 ? 5.289 -26.438 -4.391 1 97.06 122 PHE A N 1
ATOM 915 C CA . PHE A 1 122 ? 5.844 -25.562 -5.418 1 97.06 122 PHE A CA 1
ATOM 916 C C . PHE A 1 122 ? 6.887 -26.297 -6.25 1 97.06 122 PHE A C 1
ATOM 918 O O . PHE A 1 122 ? 6.828 -26.281 -7.48 1 97.06 122 PHE A O 1
ATOM 925 N N . HIS A 1 123 ? 7.812 -26.969 -5.59 1 95.56 123 HIS A N 1
ATOM 926 C CA . HIS A 1 123 ? 8.875 -27.688 -6.277 1 95.56 123 HIS A CA 1
ATOM 927 C C . HIS A 1 123 ? 8.312 -28.797 -7.156 1 95.56 123 HIS A C 1
ATOM 929 O O . HIS A 1 123 ? 8.789 -29.016 -8.273 1 95.56 123 HIS A O 1
ATOM 935 N N . GLU A 1 124 ? 7.352 -29.469 -6.664 1 95.69 124 GLU A N 1
ATOM 936 C CA . GLU A 1 124 ? 6.699 -30.531 -7.434 1 95.69 124 GLU A CA 1
ATOM 937 C C . GLU A 1 124 ? 6.055 -29.969 -8.703 1 95.69 124 GLU A C 1
ATOM 939 O O . GLU A 1 124 ? 6.184 -30.547 -9.781 1 95.69 124 GLU A O 1
ATOM 944 N N . ALA A 1 125 ? 5.359 -28.859 -8.555 1 94.19 125 ALA A N 1
ATOM 945 C CA . ALA A 1 125 ? 4.73 -28.219 -9.711 1 94.19 125 ALA A CA 1
ATOM 946 C C . ALA A 1 125 ? 5.777 -27.781 -10.727 1 94.19 125 ALA A C 1
ATOM 948 O O . ALA A 1 125 ? 5.578 -27.938 -11.938 1 94.19 125 ALA A O 1
ATOM 949 N N . MET A 1 126 ? 6.852 -27.25 -10.234 1 91.75 126 MET A N 1
ATOM 950 C CA . MET A 1 126 ? 7.949 -26.844 -11.109 1 91.75 126 MET A CA 1
ATOM 951 C C . MET A 1 126 ? 8.516 -28.047 -11.867 1 91.75 126 MET A C 1
ATOM 953 O O . MET A 1 126 ? 8.695 -27.984 -13.078 1 91.75 126 MET A O 1
ATOM 957 N N . ARG A 1 127 ? 8.766 -29.094 -11.164 1 92.06 127 ARG A N 1
ATOM 958 C CA . ARG A 1 127 ? 9.328 -30.297 -11.75 1 92.06 127 ARG A CA 1
ATOM 959 C C . ARG A 1 127 ? 8.406 -30.875 -12.82 1 92.06 127 ARG A C 1
ATOM 961 O O . ARG A 1 127 ? 8.867 -31.422 -13.828 1 92.06 127 ARG A O 1
ATOM 968 N N . ASN A 1 128 ? 7.156 -30.734 -12.633 1 92 128 ASN A N 1
ATOM 969 C CA . ASN A 1 128 ? 6.164 -31.281 -13.555 1 92 128 ASN A CA 1
ATOM 970 C C . ASN A 1 128 ? 5.863 -30.328 -14.703 1 92 128 ASN A C 1
ATOM 972 O O . ASN A 1 128 ? 5.055 -30.641 -15.578 1 92 128 ASN A O 1
ATOM 976 N N . GLY A 1 129 ? 6.43 -29.219 -14.648 1 89 129 GLY A N 1
ATOM 977 C CA . GLY A 1 129 ? 6.266 -28.25 -15.719 1 89 129 GLY A CA 1
ATOM 978 C C . GLY A 1 129 ? 4.898 -27.578 -15.719 1 89 129 GLY A C 1
ATOM 979 O O . GLY A 1 129 ? 4.441 -27.094 -16.75 1 89 129 GLY A O 1
ATOM 980 N N . ASN A 1 130 ? 4.254 -27.672 -14.633 1 90.19 130 ASN A N 1
ATOM 981 C CA . ASN A 1 130 ? 2.938 -27.062 -14.523 1 90.19 130 ASN A CA 1
ATOM 982 C C . ASN A 1 130 ? 3.033 -25.625 -14 1 90.19 130 ASN A C 1
ATOM 984 O O . ASN A 1 130 ? 3.008 -25.391 -12.789 1 90.19 130 ASN A O 1
ATOM 988 N N . ALA A 1 131 ? 3.041 -24.688 -14.922 1 89 131 ALA A N 1
ATOM 989 C CA . ALA A 1 131 ? 3.285 -23.281 -14.586 1 89 131 ALA A CA 1
ATOM 990 C C . ALA A 1 131 ? 2.168 -22.734 -13.711 1 89 131 ALA A C 1
ATOM 992 O O . ALA A 1 131 ? 2.43 -22.031 -12.734 1 89 131 ALA A O 1
ATOM 993 N N . GLN A 1 132 ? 0.967 -23.031 -14.078 1 89.06 132 GLN A N 1
ATOM 994 C CA . GLN A 1 132 ? -0.174 -22.516 -13.32 1 89.06 132 GLN A CA 1
ATOM 995 C C . GLN A 1 132 ? -0.118 -22.969 -11.867 1 89.06 132 GLN A C 1
ATOM 997 O O . GLN A 1 132 ? -0.283 -22.156 -10.953 1 89.06 132 GLN A O 1
ATOM 1002 N N . ARG A 1 133 ? 0.106 -24.203 -11.672 1 92.44 133 ARG A N 1
ATOM 1003 C CA . ARG A 1 133 ? 0.192 -24.75 -10.328 1 92.44 133 ARG A CA 1
ATOM 1004 C C . ARG A 1 133 ? 1.4 -24.188 -9.586 1 92.44 133 ARG A C 1
ATOM 1006 O O . ARG A 1 133 ? 1.339 -23.953 -8.375 1 92.44 133 ARG A O 1
ATOM 1013 N N . ALA A 1 134 ? 2.502 -24 -10.273 1 93.81 134 ALA A N 1
ATOM 1014 C CA . ALA A 1 134 ? 3.715 -23.469 -9.664 1 93.81 134 ALA A CA 1
ATOM 1015 C C . ALA A 1 134 ? 3.5 -22.031 -9.164 1 93.81 134 ALA A C 1
ATOM 1017 O O . ALA A 1 134 ? 3.895 -21.688 -8.047 1 93.81 134 ALA A O 1
ATOM 1018 N N . LEU A 1 135 ? 2.859 -21.266 -10.016 1 92.88 135 LEU A N 1
ATOM 1019 C CA . LEU A 1 135 ? 2.592 -19.875 -9.641 1 92.88 135 LEU A CA 1
ATOM 1020 C C . LEU A 1 135 ? 1.655 -19.812 -8.445 1 92.88 135 LEU A C 1
ATOM 1022 O O . LEU A 1 135 ? 1.858 -18.984 -7.539 1 92.88 135 LEU A O 1
ATOM 1026 N N . HIS A 1 136 ? 0.657 -20.656 -8.43 1 94.25 136 HIS A N 1
ATOM 1027 C CA . HIS A 1 136 ? -0.257 -20.719 -7.293 1 94.25 136 HIS A CA 1
ATOM 1028 C C . HIS A 1 136 ? 0.468 -21.156 -6.023 1 94.25 136 HIS A C 1
ATOM 1030 O O . HIS A 1 136 ? 0.319 -20.531 -4.973 1 94.25 136 HIS A O 1
ATOM 1036 N N . ALA A 1 137 ? 1.228 -22.156 -6.121 1 96.38 137 ALA A N 1
ATOM 1037 C CA . ALA A 1 137 ? 1.967 -22.672 -4.973 1 96.38 137 ALA A CA 1
ATOM 1038 C C . ALA A 1 137 ? 2.973 -21.656 -4.457 1 96.38 137 ALA A C 1
ATOM 1040 O O . ALA A 1 137 ? 3.18 -21.531 -3.25 1 96.38 137 ALA A O 1
ATOM 1041 N N . ASN A 1 138 ? 3.625 -20.938 -5.348 1 96.12 138 ASN A N 1
ATOM 1042 C CA . ASN A 1 138 ? 4.555 -19.859 -4.98 1 96.12 138 ASN A CA 1
ATOM 1043 C C . ASN A 1 138 ? 3.871 -18.797 -4.141 1 96.12 138 ASN A C 1
ATOM 1045 O O . ASN A 1 138 ? 4.406 -18.359 -3.117 1 96.12 138 ASN A O 1
ATOM 1049 N N . ARG A 1 139 ? 2.764 -18.422 -4.57 1 96.06 139 ARG A N 1
ATOM 1050 C CA . ARG A 1 139 ? 1.984 -17.422 -3.838 1 96.06 139 ARG A CA 1
ATOM 1051 C C . ARG A 1 139 ? 1.611 -17.938 -2.449 1 96.06 139 ARG A C 1
ATOM 1053 O O . ARG A 1 139 ? 1.757 -17.219 -1.459 1 96.06 139 ARG A O 1
ATOM 1060 N N . VAL A 1 140 ? 1.086 -19.109 -2.373 1 97.31 140 VAL A N 1
ATOM 1061 C CA . VAL A 1 140 ? 0.637 -19.688 -1.11 1 97.31 140 VAL A CA 1
ATOM 1062 C C . VAL A 1 140 ? 1.804 -19.75 -0.128 1 97.31 140 VAL A C 1
ATOM 1064 O O . VAL A 1 140 ? 1.668 -19.359 1.033 1 97.31 140 VAL A O 1
ATOM 1067 N N . PHE A 1 141 ? 2.961 -20.234 -0.61 1 98.5 141 PHE A N 1
ATOM 1068 C CA . PHE A 1 141 ? 4.148 -20.328 0.229 1 98.5 141 PHE A CA 1
ATOM 1069 C C . PHE A 1 141 ? 4.562 -18.953 0.745 1 98.5 141 PHE A C 1
ATOM 1071 O O . PHE A 1 141 ? 4.723 -18.766 1.951 1 98.5 141 PHE A O 1
ATOM 1078 N N . ARG A 1 142 ? 4.676 -18 -0.137 1 98.12 142 ARG A N 1
ATOM 1079 C CA . ARG A 1 142 ? 5.188 -16.672 0.192 1 98.12 142 ARG A CA 1
ATOM 1080 C C . ARG A 1 142 ? 4.258 -15.953 1.165 1 98.12 142 ARG A C 1
ATOM 1082 O O . ARG A 1 142 ? 4.715 -15.367 2.15 1 98.12 142 ARG A O 1
ATOM 1089 N N . PHE A 1 143 ? 3.01 -16.031 0.984 1 97.94 143 PHE A N 1
ATOM 1090 C CA . PHE A 1 143 ? 2.086 -15.281 1.825 1 97.94 143 PHE A CA 1
ATOM 1091 C C . PHE A 1 143 ? 1.883 -15.977 3.164 1 97.94 143 PHE A C 1
ATOM 1093 O O . PHE A 1 143 ? 1.66 -15.32 4.184 1 97.94 143 PHE A O 1
ATOM 1100 N N . ARG A 1 144 ? 2.008 -17.312 3.182 1 98.5 144 ARG A N 1
ATOM 1101 C CA . ARG A 1 144 ? 2.033 -17.984 4.48 1 98.5 144 ARG A CA 1
ATOM 1102 C C . ARG A 1 144 ? 3.236 -17.531 5.301 1 98.5 144 ARG A C 1
ATOM 1104 O O . ARG A 1 144 ? 3.117 -17.281 6.504 1 98.5 144 ARG A O 1
ATOM 1111 N N . LEU A 1 145 ? 4.348 -17.469 4.66 1 98.81 145 LEU A N 1
ATOM 1112 C CA . LEU A 1 145 ? 5.559 -16.969 5.301 1 98.81 145 LEU A CA 1
ATOM 1113 C C . LEU A 1 145 ? 5.34 -15.555 5.84 1 98.81 145 LEU A C 1
ATOM 1115 O O . LEU A 1 145 ? 5.672 -15.266 6.992 1 98.81 145 LEU A O 1
ATOM 1119 N N . TYR A 1 146 ? 4.77 -14.664 5.066 1 98.62 146 TYR A N 1
ATOM 1120 C CA . TYR A 1 146 ? 4.543 -13.281 5.477 1 98.62 146 TYR A CA 1
ATOM 1121 C C . TYR A 1 146 ? 3.555 -13.211 6.633 1 98.62 146 TYR A C 1
ATOM 1123 O O . TYR A 1 146 ? 3.654 -12.328 7.488 1 98.62 146 TYR A O 1
ATOM 1131 N N . GLU A 1 147 ? 2.602 -14.133 6.66 1 98.19 147 GLU A N 1
ATOM 1132 C CA . GLU A 1 147 ? 1.636 -14.172 7.758 1 98.19 147 GLU A CA 1
ATOM 1133 C C . GLU A 1 147 ? 2.33 -14.391 9.094 1 98.19 147 GLU A C 1
ATOM 1135 O O . GLU A 1 147 ? 1.864 -13.906 10.133 1 98.19 147 GLU A O 1
ATOM 1140 N N . PHE A 1 148 ? 3.432 -15.055 9.078 1 98.62 148 PHE A N 1
ATOM 1141 C CA . PHE A 1 148 ? 4.156 -15.344 10.305 1 98.62 148 PHE A CA 1
ATOM 1142 C C . PHE A 1 148 ? 4.844 -14.094 10.836 1 98.62 148 PHE A C 1
ATOM 1144 O O . PHE A 1 148 ? 5.316 -14.078 11.977 1 98.62 148 PHE A O 1
ATOM 1151 N N . ALA A 1 149 ? 4.918 -13.055 10.086 1 98.44 149 ALA A N 1
ATOM 1152 C CA . ALA A 1 149 ? 5.473 -11.781 10.539 1 98.44 149 ALA A CA 1
ATOM 1153 C C . ALA A 1 149 ? 4.539 -11.102 11.539 1 98.44 149 ALA A C 1
ATOM 1155 O O . ALA A 1 149 ? 4.957 -10.211 12.281 1 98.44 149 ALA A O 1
ATOM 1156 N N . HIS A 1 150 ? 3.273 -11.477 11.508 1 97.94 150 HIS A N 1
ATOM 1157 C CA . HIS A 1 150 ? 2.242 -10.859 12.336 1 97.94 150 HIS A CA 1
ATOM 1158 C C . HIS A 1 150 ? 2.201 -9.352 12.133 1 97.94 150 HIS A C 1
ATOM 1160 O O . HIS A 1 150 ? 2.156 -8.594 13.109 1 97.94 150 HIS A O 1
ATOM 1166 N N . MET A 1 151 ? 2.34 -8.961 10.969 1 98.19 151 MET A N 1
ATOM 1167 C CA . MET A 1 151 ? 2.223 -7.578 10.516 1 98.19 151 MET A CA 1
ATOM 1168 C C . MET A 1 151 ? 1.194 -7.453 9.398 1 98.19 151 MET A C 1
ATOM 1170 O O . MET A 1 151 ? 1.555 -7.391 8.227 1 98.19 151 MET A O 1
ATOM 1174 N N . PRO A 1 152 ? -0.091 -7.363 9.75 1 96.88 152 PRO A N 1
ATOM 1175 C CA . PRO A 1 152 ? -1.157 -7.457 8.75 1 96.88 152 PRO A CA 1
ATOM 1176 C C . PRO A 1 152 ? -1.127 -6.309 7.746 1 96.88 152 PRO A C 1
ATOM 1178 O O . PRO A 1 152 ? -1.433 -6.508 6.566 1 96.88 152 PRO A O 1
ATOM 1181 N N . THR A 1 153 ? -0.792 -5.109 8.18 1 97.12 153 THR A N 1
ATOM 1182 C CA . THR A 1 153 ? -0.698 -3.988 7.25 1 97.12 153 THR A CA 1
ATOM 1183 C C . THR A 1 153 ? 0.412 -4.223 6.227 1 97.12 153 THR A C 1
ATOM 1185 O O . THR A 1 153 ? 0.215 -4.016 5.027 1 97.12 153 THR A O 1
ATOM 1188 N N . LEU A 1 154 ? 1.529 -4.656 6.727 1 98.56 154 LEU A N 1
ATOM 1189 C CA . LEU A 1 154 ? 2.66 -4.961 5.855 1 98.56 154 LEU A CA 1
ATOM 1190 C C . LEU A 1 154 ? 2.281 -6.02 4.824 1 98.56 154 LEU A C 1
ATOM 1192 O O . LEU A 1 154 ? 2.541 -5.848 3.631 1 98.56 154 LEU A O 1
ATOM 1196 N N . THR A 1 155 ? 1.643 -7.082 5.289 1 97.94 155 THR A N 1
ATOM 1197 C CA . THR A 1 155 ? 1.243 -8.172 4.406 1 97.94 155 THR A CA 1
ATOM 1198 C C . THR A 1 155 ? 0.269 -7.68 3.342 1 97.94 155 THR A C 1
ATOM 1200 O O . THR A 1 155 ? 0.359 -8.078 2.178 1 97.94 155 THR A O 1
ATOM 1203 N N . SER A 1 156 ? -0.572 -6.801 3.727 1 95.75 156 SER A N 1
ATOM 1204 C CA . SER A 1 156 ? -1.54 -6.25 2.783 1 95.75 156 SER A CA 1
ATOM 1205 C C . SER A 1 156 ? -0.852 -5.41 1.713 1 95.75 156 SER A C 1
ATOM 1207 O O . SER A 1 156 ? -1.24 -5.445 0.543 1 95.75 156 SER A O 1
ATOM 1209 N N . LEU A 1 157 ? 0.114 -4.652 2.057 1 97.38 157 LEU A N 1
ATOM 1210 C CA . LEU A 1 157 ? 0.851 -3.842 1.092 1 97.38 157 LEU A CA 1
ATOM 1211 C C . LEU A 1 157 ? 1.643 -4.727 0.135 1 97.38 157 LEU A C 1
ATOM 1213 O O . LEU A 1 157 ? 1.705 -4.449 -1.065 1 97.38 157 LEU A O 1
ATOM 1217 N N . ILE A 1 158 ? 2.238 -5.773 0.661 1 98.31 158 ILE A N 1
ATOM 1218 C CA . ILE A 1 158 ? 2.957 -6.719 -0.184 1 98.31 158 ILE A CA 1
ATOM 1219 C C . ILE A 1 158 ? 2 -7.328 -1.208 1 98.31 158 ILE A C 1
ATOM 1221 O O . ILE A 1 158 ? 2.334 -7.434 -2.391 1 98.31 158 ILE A O 1
ATOM 1225 N N . GLU A 1 159 ? 0.851 -7.684 -0.755 1 96.88 159 GLU A N 1
ATOM 1226 C CA . GLU A 1 159 ? -0.135 -8.258 -1.664 1 96.88 159 GLU A CA 1
ATOM 1227 C C . GLU A 1 159 ? -0.505 -7.273 -2.771 1 96.88 159 GLU A C 1
ATOM 1229 O O . GLU A 1 159 ? -0.689 -7.672 -3.924 1 96.88 159 GLU A O 1
ATOM 1234 N N . GLN A 1 160 ? -0.625 -6.066 -2.451 1 95.88 160 GLN A N 1
ATOM 1235 C CA . GLN A 1 160 ? -0.957 -5.047 -3.441 1 95.88 160 GLN A CA 1
ATOM 1236 C C . GLN A 1 160 ? 0.107 -4.977 -4.535 1 95.88 160 GLN A C 1
ATOM 1238 O O . GLN A 1 160 ? -0.207 -4.723 -5.699 1 95.88 160 GLN A O 1
ATOM 1243 N N . LEU A 1 161 ? 1.326 -5.16 -4.148 1 97.69 161 LEU A N 1
ATOM 1244 C CA . LEU A 1 161 ? 2.408 -5.141 -5.129 1 97.69 161 LEU A CA 1
ATOM 1245 C C . LEU A 1 161 ? 2.387 -6.398 -5.984 1 97.69 161 LEU A C 1
ATOM 1247 O O . LEU A 1 161 ? 2.596 -6.332 -7.199 1 97.69 161 LEU A O 1
ATOM 1251 N N . TRP A 1 162 ? 2.051 -7.539 -5.363 1 96.94 162 TRP A N 1
ATOM 1252 C CA . TRP A 1 162 ? 1.971 -8.805 -6.09 1 96.94 162 TRP A CA 1
ATOM 1253 C C . TRP A 1 162 ? 0.86 -8.766 -7.137 1 96.94 162 TRP A C 1
ATOM 1255 O O . TRP A 1 162 ? 1.035 -9.242 -8.258 1 96.94 162 TRP A O 1
ATOM 1265 N N . VAL A 1 163 ? -0.219 -8.18 -6.797 1 95.75 163 VAL A N 1
ATOM 1266 C CA . VAL A 1 163 ? -1.363 -8.109 -7.703 1 95.75 163 VAL A CA 1
ATOM 1267 C C . VAL A 1 163 ? -1.009 -7.262 -8.922 1 95.75 163 VAL A C 1
ATOM 1269 O O . VAL A 1 163 ? -1.464 -7.543 -10.031 1 95.75 163 VAL A O 1
ATOM 1272 N N . ARG A 1 164 ? -0.175 -6.297 -8.766 1 95.5 164 ARG A N 1
ATOM 1273 C CA . ARG A 1 164 ? 0.182 -5.379 -9.844 1 95.5 164 ARG A CA 1
ATOM 1274 C C . ARG A 1 164 ? 1.108 -6.051 -10.852 1 95.5 164 ARG A C 1
ATOM 1276 O O . ARG A 1 164 ? 1.016 -5.793 -12.055 1 95.5 164 ARG A O 1
ATOM 1283 N N . ILE A 1 165 ? 1.954 -6.902 -10.414 1 94.44 165 ILE A N 1
ATOM 1284 C CA . ILE A 1 165 ? 2.934 -7.473 -11.336 1 94.44 165 ILE A CA 1
ATOM 1285 C C . ILE A 1 165 ? 2.475 -8.859 -11.789 1 94.44 165 ILE A C 1
ATOM 1287 O O . ILE A 1 165 ? 3.021 -9.422 -12.734 1 94.44 165 ILE A O 1
ATOM 1291 N N . GLY A 1 166 ? 1.482 -9.438 -11.094 1 94.06 166 GLY A N 1
ATOM 1292 C CA . GLY A 1 166 ? 1.018 -10.781 -11.367 1 94.06 166 GLY A CA 1
ATOM 1293 C C . GLY A 1 166 ? 0.734 -11.031 -12.844 1 94.06 166 GLY A C 1
ATOM 1294 O O . GLY A 1 166 ? 1.146 -12.047 -13.398 1 94.06 166 GLY A O 1
ATOM 1295 N N . PRO A 1 167 ? 0.084 -10.117 -13.492 1 92.69 167 PRO A N 1
ATOM 1296 C CA . PRO A 1 167 ? -0.276 -10.32 -14.898 1 92.69 167 PRO A CA 1
ATOM 1297 C C . PRO A 1 167 ? 0.938 -10.57 -15.789 1 92.69 167 PRO A C 1
ATOM 1299 O O . PRO A 1 167 ? 0.814 -11.195 -16.844 1 92.69 167 PRO A O 1
ATOM 1302 N N . CYS A 1 168 ? 2.094 -10.148 -15.43 1 90.56 168 CYS A N 1
ATOM 1303 C CA . CYS A 1 168 ? 3.299 -10.391 -16.219 1 90.56 168 CYS A CA 1
ATOM 1304 C C . CYS A 1 168 ? 3.613 -11.883 -16.281 1 90.56 168 CYS A C 1
ATOM 1306 O O . CYS A 1 168 ? 4.316 -12.328 -17.188 1 90.56 168 CYS A O 1
ATOM 1308 N N . PHE A 1 169 ? 3.068 -12.617 -15.336 1 89.19 169 PHE A N 1
ATOM 1309 C CA . PHE A 1 169 ? 3.359 -14.039 -15.273 1 89.19 169 PHE A CA 1
ATOM 1310 C C . PHE A 1 169 ? 2.471 -14.82 -16.234 1 89.19 169 PHE A C 1
ATOM 1312 O O . PHE A 1 169 ? 2.625 -16.031 -16.391 1 89.19 169 PHE A O 1
ATOM 1319 N N . ASN A 1 170 ? 1.573 -14.102 -16.844 1 87.12 170 ASN A N 1
ATOM 1320 C CA . ASN A 1 170 ? 0.709 -14.75 -17.828 1 87.12 170 ASN A CA 1
ATOM 1321 C C . ASN A 1 170 ? 1.521 -15.43 -18.922 1 87.12 170 ASN A C 1
ATOM 1323 O O . ASN A 1 170 ? 1.139 -16.5 -19.406 1 87.12 170 ASN A O 1
ATOM 1327 N N . TYR A 1 171 ? 2.598 -14.891 -19.297 1 80.62 171 TYR A N 1
ATOM 1328 C CA . TYR A 1 171 ? 3.42 -15.414 -20.375 1 80.62 171 TYR A CA 1
ATOM 1329 C C . TYR A 1 171 ? 4.02 -16.766 -20.016 1 80.62 171 TYR A C 1
ATOM 1331 O O . TYR A 1 171 ? 4.398 -17.547 -20.891 1 80.62 171 TYR A O 1
ATOM 1339 N N . LEU A 1 172 ? 4.121 -17.031 -18.812 1 80.94 172 LEU A N 1
ATOM 1340 C CA . LEU A 1 172 ? 4.691 -18.297 -18.359 1 80.94 172 LEU A CA 1
ATOM 1341 C C . LEU A 1 172 ? 3.678 -19.422 -18.5 1 80.94 172 LEU A C 1
ATOM 1343 O O . LEU A 1 172 ? 4.047 -20.594 -18.469 1 80.94 172 LEU A O 1
ATOM 1347 N N . HIS A 1 173 ? 2.439 -19.047 -18.531 1 74.69 173 HIS A N 1
ATOM 1348 C CA . HIS A 1 173 ? 1.405 -20.062 -18.672 1 74.69 173 HIS A CA 1
ATOM 1349 C C . HIS A 1 173 ? 1.463 -20.719 -20.047 1 74.69 173 HIS A C 1
ATOM 1351 O O . HIS A 1 173 ? 0.953 -21.828 -20.219 1 74.69 173 HIS A O 1
ATOM 1357 N N . GLU A 1 174 ? 2.031 -20.047 -20.828 1 67.88 174 GLU A N 1
ATOM 1358 C CA . GLU A 1 174 ? 2.049 -20.594 -22.188 1 67.88 174 GLU A CA 1
ATOM 1359 C C . GLU A 1 174 ? 3.049 -21.75 -22.312 1 67.88 174 GLU A C 1
ATOM 1361 O O . GLU A 1 174 ? 4.074 -21.75 -21.625 1 67.88 174 GLU A O 1
ATOM 1366 N N . ASP A 1 175 ? 2.533 -23 -22.516 1 58.25 175 ASP A N 1
ATOM 1367 C CA . ASP A 1 175 ? 3.125 -24.328 -22.625 1 58.25 175 ASP A CA 1
ATOM 1368 C C . ASP A 1 175 ? 4.562 -24.25 -23.141 1 58.25 175 ASP A C 1
ATOM 1370 O O . ASP A 1 175 ? 5.324 -25.219 -23.016 1 58.25 175 ASP A O 1
ATOM 1374 N N . GLU A 1 176 ? 4.871 -23.062 -23.516 1 59.59 176 GLU A N 1
ATOM 1375 C CA . GLU A 1 176 ? 6.148 -23.094 -24.234 1 59.59 176 GLU A CA 1
ATOM 1376 C C . GLU A 1 176 ? 7.316 -22.891 -23.266 1 59.59 176 GLU A C 1
ATOM 1378 O O . GLU A 1 176 ? 8.461 -23.188 -23.609 1 59.59 176 GLU A O 1
ATOM 1383 N N . HIS A 1 177 ? 6.898 -22.609 -22.094 1 67.44 177 HIS A N 1
ATOM 1384 C CA . HIS A 1 177 ? 8.031 -22.312 -21.234 1 67.44 177 HIS A CA 1
ATOM 1385 C C . HIS A 1 177 ? 8.359 -23.5 -20.328 1 67.44 177 HIS A C 1
ATOM 1387 O O . HIS A 1 177 ? 7.453 -24.125 -19.781 1 67.44 177 HIS A O 1
ATOM 1393 N N . ASP A 1 178 ? 9.531 -23.984 -20.609 1 77 178 ASP A N 1
ATOM 1394 C CA . ASP A 1 178 ? 9.992 -25.109 -19.797 1 77 178 ASP A CA 1
ATOM 1395 C C . ASP A 1 178 ? 10.383 -24.641 -18.391 1 77 178 ASP A C 1
ATOM 1397 O O . ASP A 1 178 ? 11.57 -24.531 -18.078 1 77 178 ASP A O 1
ATOM 1401 N N . ILE A 1 179 ? 9.391 -24.375 -17.484 1 81.62 179 ILE A N 1
ATOM 1402 C CA . ILE A 1 179 ? 9.617 -23.859 -16.141 1 81.62 179 ILE A CA 1
ATOM 1403 C C . ILE A 1 179 ? 10.383 -24.891 -15.305 1 81.62 179 ILE A C 1
ATOM 1405 O O . ILE A 1 179 ? 10.961 -24.547 -14.273 1 81.62 179 ILE A O 1
ATOM 1409 N N . ALA A 1 180 ? 10.375 -26.125 -15.758 1 84.5 180 ALA A N 1
ATOM 1410 C CA . ALA A 1 180 ? 11.078 -27.203 -15.055 1 84.5 180 ALA A CA 1
ATOM 1411 C C . ALA A 1 180 ? 12.586 -26.953 -15.055 1 84.5 180 ALA A C 1
ATOM 1413 O O . ALA A 1 180 ? 13.305 -27.484 -14.203 1 84.5 180 ALA A O 1
ATOM 1414 N N . LYS A 1 181 ? 13.008 -26.125 -15.953 1 84.25 181 LYS A N 1
ATOM 1415 C CA . LYS A 1 181 ? 14.445 -25.906 -16.125 1 84.25 181 LYS A CA 1
ATOM 1416 C C . LYS A 1 181 ? 14.938 -24.75 -15.25 1 84.25 181 LYS A C 1
ATOM 1418 O O . LYS A 1 181 ? 16.141 -24.562 -15.086 1 84.25 181 LYS A O 1
ATOM 1423 N N . TYR A 1 182 ? 14.055 -24 -14.688 1 81.38 182 TYR A N 1
ATOM 1424 C CA . TYR A 1 182 ? 14.445 -22.859 -13.867 1 81.38 182 TYR A CA 1
ATOM 1425 C C . TYR A 1 182 ? 14.82 -23.312 -12.461 1 81.38 182 TYR A C 1
ATOM 1427 O O . TYR A 1 182 ? 14.078 -24.062 -11.82 1 81.38 182 TYR A O 1
ATOM 1435 N N . PRO A 1 183 ? 15.992 -22.844 -12.055 1 81.12 183 PRO A N 1
ATOM 1436 C CA . PRO A 1 183 ? 16.453 -23.234 -10.719 1 81.12 183 PRO A CA 1
ATOM 1437 C C . PRO A 1 183 ? 15.805 -22.406 -9.609 1 81.12 183 PRO A C 1
ATOM 1439 O O . PRO A 1 183 ? 16.453 -21.516 -9.047 1 81.12 183 PRO A O 1
ATOM 1442 N N . TYR A 1 184 ? 14.656 -22.375 -9.438 1 86.25 184 TYR A N 1
ATOM 1443 C CA . TYR A 1 184 ? 13.969 -21.609 -8.398 1 86.25 184 TYR A CA 1
ATOM 1444 C C . TYR A 1 184 ? 13.586 -22.516 -7.227 1 86.25 184 TYR A C 1
ATOM 1446 O O . TYR A 1 184 ? 12.812 -23.453 -7.387 1 86.25 184 TYR A O 1
ATOM 1454 N N . ARG A 1 185 ? 14.297 -22.234 -6.121 1 92.38 185 ARG A N 1
ATOM 1455 C CA . ARG A 1 185 ? 14.086 -23.078 -4.949 1 92.38 185 ARG A CA 1
ATOM 1456 C C . ARG A 1 185 ? 14.07 -22.234 -3.67 1 92.38 185 ARG A C 1
ATOM 1458 O O . ARG A 1 185 ? 14.727 -21.203 -3.592 1 92.38 185 ARG A O 1
ATOM 1465 N N . TYR A 1 186 ? 13.312 -22.781 -2.693 1 97.38 186 TYR A N 1
ATOM 1466 C CA . TYR A 1 186 ? 13.18 -22.094 -1.416 1 97.38 186 TYR A CA 1
ATOM 1467 C C . TYR A 1 186 ? 14.094 -22.703 -0.365 1 97.38 186 TYR A C 1
ATOM 1469 O O . TYR A 1 186 ? 14.086 -22.297 0.797 1 97.38 186 TYR A O 1
ATOM 1477 N N . ASP A 1 187 ? 14.992 -23.656 -0.725 1 96.88 187 ASP A N 1
ATOM 1478 C CA . ASP A 1 187 ? 15.758 -24.453 0.227 1 96.88 187 ASP A CA 1
ATOM 1479 C C . ASP A 1 187 ? 16.641 -23.578 1.108 1 96.88 187 ASP A C 1
ATOM 1481 O O . ASP A 1 187 ? 16.641 -23.719 2.334 1 96.88 187 ASP A O 1
ATOM 1485 N N . GLN A 1 188 ? 17.344 -22.703 0.479 1 97.38 188 GLN A N 1
ATOM 1486 C CA . GLN A 1 188 ? 18.234 -21.828 1.246 1 97.38 188 GLN A CA 1
ATOM 1487 C C . GLN A 1 188 ? 17.438 -20.984 2.236 1 97.38 188 GLN A C 1
ATOM 1489 O O . GLN A 1 188 ? 17.844 -20.828 3.393 1 97.38 188 GLN A O 1
ATOM 1494 N N . LEU A 1 189 ? 16.391 -20.375 1.821 1 98.44 189 LEU A N 1
ATOM 1495 C CA . LEU A 1 189 ? 15.547 -19.562 2.693 1 98.44 189 LEU A CA 1
ATOM 1496 C C . LEU A 1 189 ? 15.031 -20.391 3.867 1 98.44 189 LEU A C 1
ATOM 1498 O O . LEU A 1 189 ? 15.07 -19.938 5.016 1 98.44 189 LEU A O 1
ATOM 1502 N N . LEU A 1 190 ? 14.555 -21.625 3.557 1 98.62 190 LEU A N 1
ATOM 1503 C CA . LEU A 1 190 ? 14 -22.484 4.59 1 98.62 190 LEU A CA 1
ATOM 1504 C C . LEU A 1 190 ? 15.07 -22.891 5.602 1 98.62 190 LEU A C 1
ATOM 1506 O O . LEU A 1 190 ? 14.82 -22.906 6.809 1 98.62 190 LEU A O 1
ATOM 1510 N N . ASP A 1 191 ? 16.25 -23.172 5.102 1 98.12 191 ASP A N 1
ATOM 1511 C CA . ASP A 1 191 ? 17.375 -23.484 5.992 1 98.12 191 ASP A CA 1
ATOM 1512 C C . ASP A 1 191 ? 17.703 -22.297 6.891 1 98.12 191 ASP A C 1
ATOM 1514 O O . ASP A 1 191 ? 17.969 -22.469 8.086 1 98.12 191 ASP A O 1
ATOM 1518 N N . ASP A 1 192 ? 17.734 -21.125 6.328 1 98.56 192 ASP A N 1
ATOM 1519 C CA . ASP A 1 192 ? 18.031 -19.922 7.082 1 98.56 192 ASP A CA 1
ATOM 1520 C C . ASP A 1 192 ? 16.953 -19.641 8.133 1 98.56 192 ASP A C 1
ATOM 1522 O O . ASP A 1 192 ? 17.266 -19.219 9.25 1 98.56 192 ASP A O 1
ATOM 1526 N N . LEU A 1 193 ? 15.719 -19.875 7.785 1 98.69 193 LEU A N 1
ATOM 1527 C CA . LEU A 1 193 ? 14.617 -19.719 8.727 1 98.69 193 LEU A CA 1
ATOM 1528 C C . LEU A 1 193 ? 14.758 -20.672 9.898 1 98.69 193 LEU A C 1
ATOM 1530 O O . LEU A 1 193 ? 14.555 -20.297 11.055 1 98.69 193 LEU A O 1
ATOM 1534 N N . GLU A 1 194 ? 15.102 -21.859 9.609 1 97.94 194 GLU A N 1
ATOM 1535 C CA . GLU A 1 194 ? 15.273 -22.875 10.641 1 97.94 194 GLU A CA 1
ATOM 1536 C C . GLU A 1 194 ? 16.391 -22.5 11.609 1 97.94 194 GLU A C 1
ATOM 1538 O O . GLU A 1 194 ? 16.297 -22.75 12.812 1 97.94 194 GLU A O 1
ATOM 1543 N N . ARG A 1 195 ? 17.422 -21.859 11.109 1 97.81 195 ARG A N 1
ATOM 1544 C CA . ARG A 1 195 ? 18.578 -21.453 11.914 1 97.81 195 ARG A CA 1
ATOM 1545 C C . ARG A 1 195 ? 18.297 -20.141 12.641 1 97.81 195 ARG A C 1
ATOM 1547 O O . ARG A 1 195 ? 19.062 -19.75 13.516 1 97.81 195 ARG A O 1
ATOM 1554 N N . GLY A 1 196 ? 17.312 -19.5 12.258 1 97.94 196 GLY A N 1
ATOM 1555 C CA . GLY A 1 196 ? 17 -18.219 12.852 1 97.94 196 GLY A CA 1
ATOM 1556 C C . GLY A 1 196 ? 17.938 -17.109 12.43 1 97.94 196 GLY A C 1
ATOM 1557 O O . GLY A 1 196 ? 18.172 -16.156 13.18 1 97.94 196 GLY A O 1
ATOM 1558 N N . ASP A 1 197 ? 18.484 -17.25 11.297 1 98.31 197 ASP A N 1
ATOM 1559 C CA . ASP A 1 197 ? 19.438 -16.266 10.789 1 98.31 197 ASP A CA 1
ATOM 1560 C C . ASP A 1 197 ? 18.719 -15.172 9.984 1 98.31 197 ASP A C 1
ATOM 1562 O O . ASP A 1 197 ? 18.609 -15.266 8.766 1 98.31 197 ASP A O 1
ATOM 1566 N N . VAL A 1 198 ? 18.422 -14.117 10.664 1 98.56 198 VAL A N 1
ATOM 1567 C CA . VAL A 1 198 ? 17.578 -13.062 10.109 1 98.56 198 VAL A CA 1
ATOM 1568 C C . VAL A 1 198 ? 18.266 -12.461 8.875 1 98.56 198 VAL A C 1
ATOM 1570 O O . VAL A 1 198 ? 17.625 -12.305 7.828 1 98.56 198 VAL A O 1
ATOM 1573 N N . VAL A 1 199 ? 19.5 -12.172 8.953 1 98.5 199 VAL A N 1
ATOM 1574 C CA . VAL A 1 199 ? 20.234 -11.508 7.883 1 98.5 199 VAL A CA 1
ATOM 1575 C C . VAL A 1 199 ? 20.266 -12.406 6.648 1 98.5 199 VAL A C 1
ATOM 1577 O O . VAL A 1 199 ? 20.016 -11.945 5.531 1 98.5 199 VAL A O 1
ATOM 1580 N N . SER A 1 200 ? 20.516 -13.656 6.828 1 98.5 200 SER A N 1
ATOM 1581 C CA . SER A 1 200 ? 20.547 -14.594 5.715 1 98.5 200 SER A CA 1
ATOM 1582 C C . SER A 1 200 ? 19.172 -14.758 5.09 1 98.5 200 SER A C 1
ATOM 1584 O O . SER A 1 200 ? 19.047 -14.922 3.875 1 98.5 200 SER A O 1
ATOM 1586 N N . CYS A 1 201 ? 18.109 -14.758 5.895 1 98.62 201 CYS A N 1
ATOM 1587 C CA . CYS A 1 201 ? 16.75 -14.844 5.383 1 98.62 201 CYS A CA 1
ATOM 1588 C C . CYS A 1 201 ? 16.438 -13.656 4.477 1 98.62 201 CYS A C 1
ATOM 1590 O O . CYS A 1 201 ? 15.844 -13.828 3.41 1 98.62 201 CYS A O 1
ATOM 1592 N N . GLN A 1 202 ? 16.812 -12.492 4.91 1 98.56 202 GLN A N 1
ATOM 1593 C CA . GLN A 1 202 ? 16.594 -11.281 4.129 1 98.56 202 GLN A CA 1
ATOM 1594 C C . GLN A 1 202 ? 17.328 -11.344 2.795 1 98.56 202 GLN A C 1
ATOM 1596 O O . GLN A 1 202 ? 16.766 -11 1.752 1 98.56 202 GLN A O 1
ATOM 1601 N N . LYS A 1 203 ? 18.547 -11.805 2.816 1 98.31 203 LYS A N 1
ATOM 1602 C CA . LYS A 1 203 ? 19.312 -11.953 1.587 1 98.31 203 LYS A CA 1
ATOM 1603 C C . LYS A 1 203 ? 18.672 -12.977 0.656 1 98.31 203 LYS A C 1
ATOM 1605 O O . LYS A 1 203 ? 18.672 -12.805 -0.564 1 98.31 203 LYS A O 1
ATOM 1610 N N . ALA A 1 204 ? 18.188 -14.023 1.236 1 98.06 204 ALA A N 1
ATOM 1611 C CA . ALA A 1 204 ? 17.578 -15.086 0.443 1 98.06 204 ALA A CA 1
ATOM 1612 C C . ALA A 1 204 ? 16.328 -14.586 -0.284 1 98.06 204 ALA A C 1
ATOM 1614 O O . ALA A 1 204 ? 16.156 -14.844 -1.476 1 98.06 204 ALA A O 1
ATOM 1615 N N . ILE A 1 205 ? 15.469 -13.883 0.386 1 98.06 205 ILE A N 1
ATOM 1616 C CA . ILE A 1 205 ? 14.25 -13.398 -0.248 1 98.06 205 ILE A CA 1
ATOM 1617 C C . ILE A 1 205 ? 14.602 -12.352 -1.306 1 98.06 205 ILE A C 1
ATOM 1619 O O . ILE A 1 205 ? 13.961 -12.289 -2.359 1 98.06 205 ILE A O 1
ATOM 1623 N N . ASP A 1 206 ? 15.523 -11.492 -0.999 1 97.62 206 ASP A N 1
ATOM 1624 C CA . ASP A 1 206 ? 16.016 -10.531 -1.98 1 97.62 206 ASP A CA 1
ATOM 1625 C C . ASP A 1 206 ? 16.469 -11.234 -3.256 1 97.62 206 ASP A C 1
ATOM 1627 O O . ASP A 1 206 ? 16.109 -10.828 -4.359 1 97.62 206 ASP A O 1
ATOM 1631 N N . LYS A 1 207 ? 17.219 -12.281 -3.115 1 96.56 207 LYS A N 1
ATOM 1632 C CA . LYS A 1 207 ? 17.719 -13.07 -4.238 1 96.56 207 LYS A CA 1
ATOM 1633 C C . LYS A 1 207 ? 16.578 -13.719 -5.008 1 96.56 207 LYS A C 1
ATOM 1635 O O . LYS A 1 207 ? 16.594 -13.766 -6.238 1 96.56 207 LYS A O 1
ATOM 1640 N N . LEU A 1 208 ? 15.648 -14.25 -4.297 1 96.12 208 LEU A N 1
ATOM 1641 C CA . LEU A 1 208 ? 14.508 -14.898 -4.93 1 96.12 208 LEU A CA 1
ATOM 1642 C C . LEU A 1 208 ? 13.719 -13.906 -5.773 1 96.12 208 LEU A C 1
ATOM 1644 O O . LEU A 1 208 ? 13.25 -14.242 -6.863 1 96.12 208 LEU A O 1
ATOM 1648 N N . ILE A 1 209 ? 13.547 -12.656 -5.309 1 96.06 209 ILE A N 1
ATOM 1649 C CA . ILE A 1 209 ? 12.875 -11.609 -6.07 1 96.06 209 ILE A CA 1
ATOM 1650 C C . ILE A 1 209 ? 13.656 -11.312 -7.344 1 96.06 209 ILE A C 1
ATOM 1652 O O . ILE A 1 209 ? 13.078 -11.195 -8.422 1 96.06 209 ILE A O 1
ATOM 1656 N N . ASP A 1 210 ? 14.977 -11.289 -7.262 1 94.25 210 ASP A N 1
ATOM 1657 C CA . ASP A 1 210 ? 15.82 -11.047 -8.43 1 94.25 210 ASP A CA 1
ATOM 1658 C C . ASP A 1 210 ? 15.711 -12.188 -9.43 1 94.25 210 ASP A C 1
ATOM 1660 O O . ASP A 1 210 ? 15.695 -11.961 -10.641 1 94.25 210 ASP A O 1
ATOM 1664 N N . GLU A 1 211 ? 15.664 -13.383 -8.93 1 90 211 GLU A N 1
ATOM 1665 C CA . GLU A 1 211 ? 15.562 -14.547 -9.805 1 90 211 GLU A CA 1
ATOM 1666 C C . GLU A 1 211 ? 14.227 -14.555 -10.547 1 90 211 GLU A C 1
ATOM 1668 O O . GLU A 1 211 ? 14.172 -14.883 -11.734 1 90 211 GLU A O 1
ATOM 1673 N N . SER A 1 212 ? 13.195 -14.258 -9.836 1 87.38 212 SER A N 1
ATOM 1674 C CA . SER A 1 212 ? 11.898 -14.164 -10.484 1 87.38 212 SER A CA 1
ATOM 1675 C C . SER A 1 212 ? 11.883 -13.07 -11.547 1 87.38 212 SER A C 1
ATOM 1677 O O . SER A 1 212 ? 11.273 -13.227 -12.602 1 87.38 212 SER A O 1
ATOM 1679 N N . THR A 1 213 ? 12.531 -11.953 -11.234 1 88.06 213 THR A N 1
ATOM 1680 C CA . THR A 1 213 ? 12.633 -10.836 -12.18 1 88.06 213 THR A CA 1
ATOM 1681 C C . THR A 1 213 ? 13.391 -11.258 -13.43 1 88.06 213 THR A C 1
ATOM 1683 O O . THR A 1 213 ? 13 -10.898 -14.547 1 88.06 213 THR A O 1
ATOM 1686 N N . SER A 1 214 ? 14.422 -11.992 -13.273 1 84.31 214 SER A N 1
ATOM 1687 C CA . SER A 1 214 ? 15.227 -12.453 -14.406 1 84.31 214 SER A CA 1
ATOM 1688 C C . SER A 1 214 ? 14.406 -13.344 -15.336 1 84.31 214 SER A C 1
ATOM 1690 O O . SER A 1 214 ? 14.57 -13.289 -16.562 1 84.31 214 SER A O 1
ATOM 1692 N N . LEU A 1 215 ? 13.57 -14.109 -14.773 1 77.94 215 LEU A N 1
ATOM 1693 C CA . LEU A 1 215 ? 12.703 -14.992 -15.547 1 77.94 215 LEU A CA 1
ATOM 1694 C C . LEU A 1 215 ? 11.75 -14.18 -16.422 1 77.94 215 LEU A C 1
ATOM 1696 O O . LEU A 1 215 ? 11.492 -14.531 -17.562 1 77.94 215 LEU A O 1
ATOM 1700 N N . LEU A 1 216 ? 11.297 -13.062 -15.93 1 82.38 216 LEU A N 1
ATOM 1701 C CA . LEU A 1 216 ? 10.297 -12.25 -16.609 1 82.38 216 LEU A CA 1
ATOM 1702 C C . LEU A 1 216 ? 10.945 -11.367 -17.672 1 82.38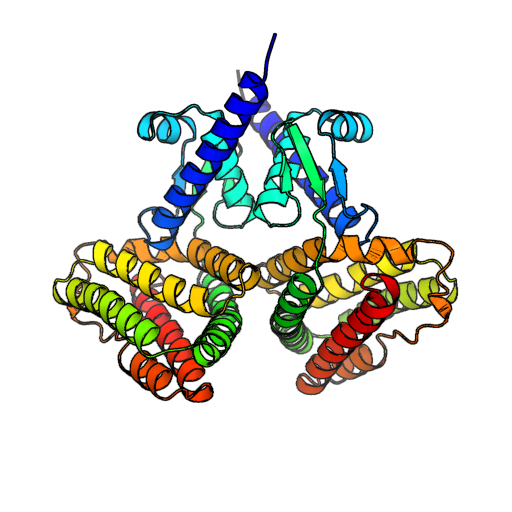 216 LEU A C 1
ATOM 1704 O O . LEU A 1 216 ? 10.367 -11.125 -18.734 1 82.38 216 LEU A O 1
ATOM 1708 N N . LEU A 1 217 ? 12.109 -10.773 -17.344 1 79.44 217 LEU A N 1
ATOM 1709 C CA . LEU A 1 217 ? 12.781 -9.891 -18.297 1 79.44 217 LEU A CA 1
ATOM 1710 C C . LEU A 1 217 ? 13.086 -10.617 -19.594 1 79.44 217 LEU A C 1
ATOM 1712 O O . LEU A 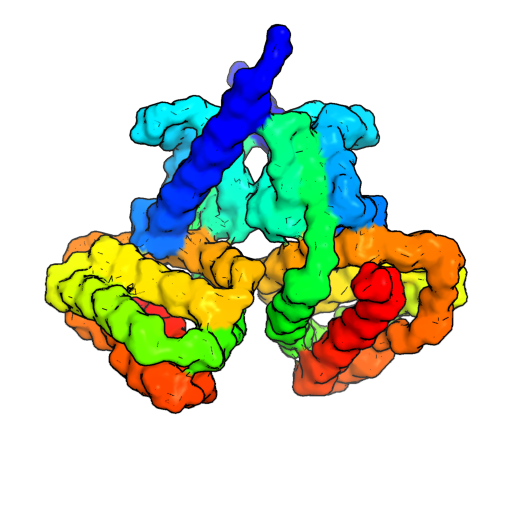1 217 ? 13 -10.031 -20.672 1 79.44 217 LEU A O 1
ATOM 1716 N N . GLN A 1 218 ? 13.312 -11.82 -19.578 1 71.19 218 GLN A N 1
ATOM 1717 C CA . GLN A 1 218 ? 13.633 -12.609 -20.766 1 71.19 218 GLN A CA 1
ATOM 1718 C C . GLN A 1 218 ? 12.383 -12.953 -21.562 1 71.19 218 GLN A C 1
ATOM 1720 O O . GLN A 1 218 ? 12.422 -13.016 -22.797 1 71.19 218 GLN A O 1
ATOM 1725 N N . GLN A 1 219 ? 11.312 -12.945 -20.922 1 69.44 219 GLN A N 1
ATOM 1726 C CA . GLN A 1 219 ? 10.133 -13.508 -21.562 1 69.44 219 GLN A CA 1
ATOM 1727 C C . GLN A 1 219 ? 9.102 -12.422 -21.875 1 69.44 219 GLN A C 1
ATOM 1729 O O . GLN A 1 219 ? 8.445 -12.453 -22.906 1 69.44 219 GLN A O 1
ATOM 1734 N N . TYR A 1 220 ? 8.984 -11.523 -21.016 1 69.88 220 TYR A N 1
ATOM 1735 C CA . TYR A 1 220 ? 7.914 -10.539 -21.125 1 69.88 220 TYR A CA 1
ATOM 1736 C C . TYR A 1 220 ? 8.422 -9.25 -21.766 1 69.88 220 TYR A C 1
ATOM 1738 O O . TYR A 1 220 ? 7.77 -8.688 -22.641 1 69.88 220 TYR A O 1
ATOM 1746 N N . PHE A 1 221 ? 9.531 -8.773 -21.328 1 68.5 221 PHE A N 1
ATOM 1747 C CA . PHE A 1 221 ? 9.945 -7.449 -21.766 1 68.5 221 PHE A CA 1
ATOM 1748 C C . PHE A 1 221 ? 10.836 -7.535 -22.984 1 68.5 221 PHE A C 1
ATOM 1750 O O . PHE A 1 221 ? 11.328 -6.516 -23.484 1 68.5 221 PHE A O 1
ATOM 1757 N N . SER A 1 222 ? 11.016 -8.805 -23.531 1 58.28 222 SER A N 1
ATOM 1758 C CA . SER A 1 222 ? 11.758 -8.922 -24.781 1 58.28 222 SER A CA 1
ATOM 1759 C C . SER A 1 222 ? 10.922 -8.477 -25.969 1 58.28 222 SER A C 1
ATOM 1761 O O . SER A 1 222 ? 9.688 -8.578 -25.953 1 58.28 222 SER A O 1
ATOM 1763 N N . MET B 1 1 ? -27.172 8.375 -30.938 1 26.09 1 MET B N 1
ATOM 1764 C CA . MET B 1 1 ? -27.719 8.172 -29.609 1 26.09 1 MET B CA 1
ATOM 1765 C C . MET B 1 1 ? -26.609 7.918 -28.594 1 26.09 1 MET B C 1
ATOM 1767 O O . MET B 1 1 ? -26.156 6.781 -28.438 1 26.09 1 MET B O 1
ATOM 1771 N N . LEU B 1 2 ? -25.406 8.555 -28.594 1 32.53 2 LEU B N 1
ATOM 1772 C CA . LEU B 1 2 ? -23.969 8.758 -28.641 1 32.53 2 LEU B CA 1
ATOM 1773 C C . LEU B 1 2 ? -23.359 8.641 -27.25 1 32.53 2 LEU B C 1
ATOM 1775 O O . LEU B 1 2 ? -24.078 8.547 -26.25 1 32.53 2 LEU B O 1
ATOM 1779 N N . ASP B 1 3 ? -22.016 9.641 -26.797 1 39.19 3 ASP B N 1
ATOM 1780 C CA . ASP B 1 3 ? -20.766 9.914 -26.094 1 39.19 3 ASP B CA 1
ATOM 1781 C C . ASP B 1 3 ? -21.031 10.391 -24.672 1 39.19 3 ASP B C 1
ATOM 1783 O O . ASP B 1 3 ? -20.109 10.758 -23.953 1 39.19 3 ASP B O 1
ATOM 1787 N N . LEU B 1 4 ? -22.25 10.766 -24.469 1 46 4 LEU B N 1
ATOM 1788 C CA . LEU B 1 4 ? -22.688 11.336 -23.188 1 46 4 LEU B CA 1
ATOM 1789 C C . LEU B 1 4 ? -22.516 10.336 -22.062 1 46 4 LEU B C 1
ATOM 1791 O O . LEU B 1 4 ? -22.141 10.703 -20.938 1 46 4 LEU B O 1
ATOM 1795 N N . GLU B 1 5 ? -23.047 9.062 -22.344 1 47.31 5 GLU B N 1
ATOM 1796 C CA . GLU B 1 5 ? -22.875 8.039 -21.312 1 47.31 5 GLU B CA 1
ATOM 1797 C C . GLU B 1 5 ? -21.391 7.898 -20.938 1 47.31 5 GLU B C 1
ATOM 1799 O O . GLU B 1 5 ? -21.062 7.73 -19.75 1 47.31 5 GLU B O 1
ATOM 1804 N N . ASN B 1 6 ? -20.594 7.875 -21.969 1 54.03 6 ASN B N 1
ATOM 1805 C CA . ASN B 1 6 ? -19.156 7.852 -21.719 1 54.03 6 ASN B CA 1
ATOM 1806 C C . ASN B 1 6 ? -18.688 9.109 -21 1 54.03 6 ASN B C 1
ATOM 1808 O O . ASN B 1 6 ? -17.812 9.047 -20.141 1 54.03 6 ASN B O 1
ATOM 1812 N N . LEU B 1 7 ? -19.359 10.242 -21.469 1 48.16 7 LEU B N 1
ATOM 1813 C CA . LEU B 1 7 ? -19.016 11.492 -20.797 1 48.16 7 LEU B CA 1
ATOM 1814 C C . LEU B 1 7 ? -19.484 11.477 -19.344 1 48.16 7 LEU B C 1
ATOM 1816 O O . LEU B 1 7 ? -18.766 11.938 -18.453 1 48.16 7 LEU B O 1
ATOM 1820 N N . GLU B 1 8 ? -20.688 11.07 -19.156 1 52.59 8 GLU B N 1
ATOM 1821 C CA . GLU B 1 8 ? -21.219 11 -17.797 1 52.59 8 GLU B CA 1
ATOM 1822 C C . GLU B 1 8 ? -20.391 10.055 -16.922 1 52.59 8 GLU B C 1
ATOM 1824 O O . GLU B 1 8 ? -20.141 10.352 -15.75 1 52.59 8 GLU B O 1
ATOM 1829 N N . LYS B 1 9 ? -20.062 9.102 -17.5 1 58.03 9 LYS B N 1
ATOM 1830 C CA . LYS B 1 9 ? -19.25 8.117 -16.781 1 58.03 9 LYS B CA 1
ATOM 1831 C C . LYS B 1 9 ? -17.859 8.664 -16.469 1 58.03 9 LYS B C 1
ATOM 1833 O O . LYS B 1 9 ? -17.328 8.445 -15.383 1 58.03 9 LYS B O 1
ATOM 1838 N N . ALA B 1 10 ? -17.344 9.383 -17.453 1 58.62 10 ALA B N 1
ATOM 1839 C CA . ALA B 1 10 ? -16.062 10.062 -17.25 1 58.62 10 ALA B CA 1
ATOM 1840 C C . ALA B 1 10 ? -16.172 11.133 -16.172 1 58.62 10 ALA B C 1
ATOM 1842 O O . ALA B 1 10 ? -15.242 11.312 -15.383 1 58.62 10 ALA B O 1
ATOM 1843 N N . GLN B 1 11 ? -17.25 11.672 -16.219 1 58.41 11 GLN B N 1
ATOM 1844 C CA . GLN B 1 11 ? -17.469 12.711 -15.227 1 58.41 11 GLN B CA 1
ATOM 1845 C C . GLN B 1 11 ? -17.625 12.117 -13.836 1 58.41 11 GLN B C 1
ATOM 1847 O O . GLN B 1 11 ? -17.141 12.695 -12.852 1 58.41 11 GLN B O 1
ATOM 1852 N N . ARG B 1 12 ? -18.281 10.961 -13.82 1 65.44 12 ARG B N 1
ATOM 1853 C CA . ARG B 1 12 ? -18.469 10.289 -12.531 1 65.44 12 ARG B CA 1
ATOM 1854 C C . ARG B 1 12 ? -17.125 9.805 -11.977 1 65.44 12 ARG B C 1
ATOM 1856 O O . ARG B 1 12 ? -16.875 9.922 -10.773 1 65.44 12 ARG B O 1
ATOM 1863 N N . LEU B 1 13 ? -16.359 9.25 -12.875 1 66.19 13 LEU B N 1
ATOM 1864 C CA . LEU B 1 13 ? -15.031 8.812 -12.469 1 66.19 13 LEU B CA 1
ATOM 1865 C C . LEU B 1 13 ? -14.203 9.992 -11.961 1 66.19 13 LEU B C 1
ATOM 1867 O O . LEU B 1 13 ? -13.477 9.867 -10.977 1 66.19 13 LEU B O 1
ATOM 1871 N N . SER B 1 14 ? -14.461 11.008 -12.617 1 74.12 14 SER B N 1
ATOM 1872 C CA . SER B 1 14 ? -13.773 12.227 -12.211 1 74.12 14 SER B CA 1
ATOM 1873 C C . SER B 1 14 ? -14.258 12.703 -10.844 1 74.12 14 SER B C 1
ATOM 1875 O O . SER B 1 14 ? -13.445 13.094 -10 1 74.12 14 SER B O 1
ATOM 1877 N N . LEU B 1 15 ? -15.477 12.57 -10.586 1 81.88 15 LEU B N 1
ATOM 1878 C CA . LEU B 1 15 ? -16.031 13.023 -9.312 1 81.88 15 LEU B CA 1
ATOM 1879 C C . LEU B 1 15 ? -15.633 12.078 -8.18 1 81.88 15 LEU B C 1
ATOM 1881 O O . LEU B 1 15 ? -15.305 12.523 -7.082 1 81.88 15 LEU B O 1
ATOM 1885 N N . THR B 1 16 ? -15.633 10.75 -8.422 1 85.38 16 THR B N 1
ATOM 1886 C CA . THR B 1 16 ? -15.188 9.766 -7.445 1 85.38 16 THR B CA 1
ATOM 1887 C C . THR B 1 16 ? -13.758 10.055 -6.996 1 85.38 16 THR B C 1
ATOM 1889 O O . THR B 1 16 ? -13.469 10.055 -5.797 1 85.38 16 THR B O 1
ATOM 1892 N N . MET B 1 17 ? -12.984 10.398 -7.965 1 85.25 17 MET B N 1
ATOM 1893 C CA . MET B 1 17 ? -11.586 10.688 -7.668 1 85.25 17 MET B CA 1
ATOM 1894 C C . MET B 1 17 ? -11.453 11.977 -6.855 1 85.25 17 MET B C 1
ATOM 1896 O O . MET B 1 17 ? -10.641 12.047 -5.934 1 85.25 17 MET B O 1
ATOM 1900 N N . GLN B 1 18 ? -12.227 12.898 -7.16 1 88.44 18 GLN B N 1
ATOM 1901 C CA . GLN B 1 18 ? -12.203 14.164 -6.422 1 88.44 18 GLN B CA 1
ATOM 1902 C C . GLN B 1 18 ? -12.641 13.961 -4.977 1 88.44 18 GLN B C 1
ATOM 1904 O O . GLN B 1 18 ? -12.039 14.516 -4.055 1 88.44 18 GLN B O 1
ATOM 1909 N N . VAL B 1 19 ? -13.656 13.211 -4.812 1 91.19 19 VAL B N 1
ATOM 1910 C CA . VAL B 1 19 ? -14.156 12.93 -3.473 1 91.19 19 VAL B CA 1
ATOM 1911 C C . VAL B 1 19 ? -13.102 12.156 -2.682 1 91.19 19 VAL B C 1
ATOM 1913 O O . VAL B 1 19 ? -12.844 12.461 -1.516 1 91.19 19 VAL B O 1
ATOM 1916 N N . GLU B 1 20 ? -12.578 11.219 -3.346 1 91.31 20 GLU B N 1
ATOM 1917 C CA . GLU B 1 20 ? -11.555 10.398 -2.691 1 91.31 20 GLU B CA 1
ATOM 1918 C C . GLU B 1 20 ? -10.367 11.25 -2.248 1 91.31 20 GLU B C 1
ATOM 1920 O O . GLU B 1 20 ? -9.883 11.109 -1.123 1 91.31 20 GLU B O 1
ATOM 1925 N N . VAL B 1 21 ? -9.945 12.156 -3.121 1 90.94 21 VAL B N 1
ATOM 1926 C CA . VAL B 1 21 ? -8.805 13.023 -2.832 1 90.94 21 VAL B CA 1
ATOM 1927 C C . VAL B 1 21 ? -9.125 13.922 -1.641 1 90.94 21 VAL B C 1
ATOM 1929 O O . VAL B 1 21 ? -8.305 14.094 -0.742 1 90.94 21 VAL B O 1
ATOM 1932 N N . SER B 1 22 ? -10.289 14.422 -1.619 1 91.56 22 SER B N 1
ATOM 1933 C CA . SER B 1 22 ? -10.711 15.297 -0.528 1 91.56 22 SER B CA 1
ATOM 1934 C C . SER B 1 22 ? -10.758 14.539 0.796 1 91.56 22 SER B C 1
ATOM 1936 O O . SER B 1 22 ? -10.289 15.047 1.82 1 91.56 22 SER B O 1
ATOM 1938 N N . LEU B 1 23 ? -11.273 13.383 0.786 1 93.19 23 LEU B N 1
ATOM 1939 C CA . LEU B 1 23 ? -11.398 12.586 2 1 93.19 23 LEU B CA 1
ATOM 1940 C C . LEU B 1 23 ? -10.023 12.148 2.504 1 93.19 23 LEU B C 1
ATOM 1942 O O . LEU B 1 23 ? -9.773 12.148 3.711 1 93.19 23 LEU B O 1
ATOM 1946 N N . LYS B 1 24 ? -9.164 11.789 1.58 1 94.44 24 LYS B N 1
ATOM 1947 C CA . LYS B 1 24 ? -7.805 11.43 1.968 1 94.44 24 LYS B CA 1
ATOM 1948 C C . LYS B 1 24 ? -7.113 12.594 2.674 1 94.44 24 LYS B C 1
ATOM 1950 O O . LYS B 1 24 ? -6.48 12.406 3.715 1 94.44 24 LYS B O 1
ATOM 1955 N N . GLY B 1 25 ? -7.266 13.789 2.055 1 93.25 25 GLY B N 1
ATOM 1956 C CA . GLY B 1 25 ? -6.695 14.969 2.686 1 93.25 25 GLY B CA 1
ATOM 1957 C C . GLY B 1 25 ? -7.215 15.203 4.09 1 93.25 25 GLY B C 1
ATOM 1958 O O . GLY B 1 25 ? -6.441 15.492 5.004 1 93.25 25 GLY B O 1
ATOM 1959 N N . ALA B 1 26 ? -8.492 15.031 4.266 1 92.69 26 ALA B N 1
ATOM 1960 C CA . ALA B 1 26 ? -9.125 15.227 5.574 1 92.69 26 ALA B CA 1
ATOM 1961 C C . ALA B 1 26 ? -8.633 14.18 6.574 1 92.69 26 ALA B C 1
ATOM 1963 O O . ALA 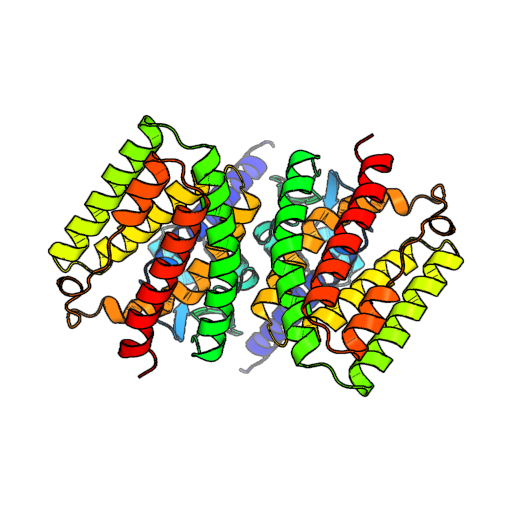B 1 26 ? -8.367 14.5 7.734 1 92.69 26 ALA B O 1
ATOM 1964 N N . LEU B 1 27 ? -8.5 12.969 6.129 1 94.75 27 LEU B N 1
ATOM 1965 C CA . LEU B 1 27 ? -8.016 11.891 6.988 1 94.75 27 LEU B CA 1
ATOM 1966 C C . LEU B 1 27 ? -6.574 12.148 7.418 1 94.75 27 LEU B C 1
ATOM 1968 O O . LEU B 1 27 ? -6.258 12.102 8.609 1 94.75 27 LEU B O 1
ATOM 1972 N N . ILE B 1 28 ? -5.723 12.516 6.512 1 95.44 28 ILE B N 1
ATOM 1973 C CA . ILE B 1 28 ? -4.301 12.695 6.77 1 95.44 28 ILE B CA 1
ATOM 1974 C C . ILE B 1 28 ? -4.098 13.875 7.723 1 95.44 28 ILE B C 1
ATOM 1976 O O . ILE B 1 28 ? -3.24 13.82 8.609 1 95.44 28 ILE B O 1
ATOM 1980 N N . ALA B 1 29 ? -4.949 14.883 7.586 1 92.12 29 ALA B N 1
ATOM 1981 C CA . ALA B 1 29 ? -4.801 16.094 8.383 1 92.12 29 ALA B CA 1
ATOM 1982 C C . ALA B 1 29 ? -5.48 15.945 9.742 1 92.12 29 ALA B C 1
ATOM 1984 O O . ALA B 1 29 ? -5.43 16.859 10.578 1 92.12 29 ALA B O 1
ATOM 1985 N N . GLY B 1 30 ? -6.105 14.812 9.977 1 92.25 30 GLY B N 1
ATOM 1986 C CA . GLY B 1 30 ? -6.738 14.547 11.258 1 92.25 30 GLY B CA 1
ATOM 1987 C C . GLY B 1 30 ? -8.062 15.273 11.43 1 92.25 30 GLY B C 1
ATOM 1988 O O . GLY B 1 30 ? -8.492 15.531 12.555 1 92.25 30 GLY B O 1
ATOM 1989 N N . ALA B 1 31 ? -8.648 15.656 10.359 1 91.44 31 ALA B N 1
ATOM 1990 C CA . ALA B 1 31 ? -9.914 16.375 10.438 1 91.44 31 ALA B CA 1
ATOM 1991 C C . ALA B 1 31 ? -11.055 15.445 10.82 1 91.44 31 ALA B C 1
ATOM 1993 O O . ALA B 1 31 ? -12.102 15.898 11.297 1 91.44 31 ALA B O 1
ATOM 1994 N N . LEU B 1 32 ? -10.906 14.156 10.586 1 92.5 32 LEU B N 1
ATOM 1995 C CA . LEU B 1 32 ? -11.906 13.156 10.953 1 92.5 32 LEU B CA 1
ATOM 1996 C C . LEU B 1 32 ? -11.469 12.391 12.195 1 92.5 32 LEU B C 1
ATOM 1998 O O . LEU B 1 32 ? -10.375 11.828 12.234 1 92.5 32 LEU B O 1
ATOM 2002 N N . LYS B 1 33 ? -12.328 12.352 13.172 1 90.75 33 LYS B N 1
ATOM 2003 C CA . LYS B 1 33 ? -12.008 11.742 14.461 1 90.75 33 LYS B CA 1
ATOM 2004 C C . LYS B 1 33 ? -12.078 10.219 14.383 1 90.75 33 LYS B C 1
ATOM 2006 O O . LYS B 1 33 ? -12.977 9.664 13.742 1 90.75 33 LYS B O 1
ATOM 2011 N N . PRO B 1 34 ? -11.109 9.57 15.094 1 91.88 34 PRO B N 1
ATOM 2012 C CA . PRO B 1 34 ? -11.266 8.117 15.195 1 91.88 34 PRO B CA 1
ATOM 2013 C C . PRO B 1 34 ? -12.633 7.711 15.742 1 91.88 34 PRO B C 1
ATOM 2015 O O . PRO B 1 34 ? -13.141 8.352 16.672 1 91.88 34 PRO B O 1
ATOM 2018 N N . GLY B 1 35 ? -13.258 6.73 15.102 1 91.88 35 GLY B N 1
ATOM 2019 C CA . GLY B 1 35 ? -14.562 6.266 15.531 1 91.88 35 GLY B CA 1
ATOM 2020 C C . GLY B 1 35 ? -15.711 7.012 14.867 1 91.88 35 GLY B C 1
ATOM 2021 O O . GLY B 1 35 ? -16.859 6.594 14.961 1 91.88 35 GLY B O 1
ATOM 2022 N N . ALA B 1 36 ? -15.383 8.055 14.164 1 92.19 36 ALA B N 1
ATOM 2023 C CA . ALA B 1 36 ? -16.422 8.844 13.5 1 92.19 36 ALA B CA 1
ATOM 2024 C C . ALA B 1 36 ? -17.125 8.023 12.414 1 92.19 36 ALA B C 1
ATOM 2026 O O . ALA B 1 36 ? -16.484 7.238 11.711 1 92.19 36 ALA B O 1
ATOM 2027 N N . ARG B 1 37 ? -18.375 8.258 12.273 1 92.56 37 ARG B N 1
ATOM 2028 C CA . ARG B 1 37 ? -19.172 7.613 11.227 1 92.56 37 ARG B CA 1
ATOM 2029 C C . ARG B 1 37 ? -19.359 8.539 10.031 1 92.56 37 ARG B C 1
ATOM 2031 O O . ARG B 1 37 ? -19.703 9.711 10.195 1 92.56 37 ARG B O 1
ATOM 2038 N N . LEU B 1 38 ? -19.078 8.023 8.93 1 92.88 38 LEU B N 1
ATOM 2039 C CA . LEU B 1 38 ? -19.266 8.75 7.68 1 92.88 38 LEU B CA 1
ATOM 2040 C C . LEU B 1 38 ? -20.469 8.219 6.918 1 92.88 38 LEU B C 1
ATOM 2042 O O . LEU B 1 38 ? -20.453 7.09 6.426 1 92.88 38 LEU B O 1
ATOM 2046 N N . ILE B 1 39 ? -21.453 9.102 6.852 1 91 39 ILE B N 1
ATOM 2047 C CA . ILE B 1 39 ? -22.688 8.734 6.168 1 91 39 ILE B CA 1
ATOM 2048 C C . ILE B 1 39 ? -22.641 9.219 4.719 1 91 39 ILE B C 1
ATOM 2050 O O . ILE B 1 39 ? -22.438 10.406 4.461 1 91 39 ILE B O 1
ATOM 2054 N N . THR B 1 40 ? -22.797 8.266 3.809 1 91.31 40 THR B N 1
ATOM 2055 C CA . THR B 1 40 ? -22.656 8.531 2.383 1 91.31 40 THR B CA 1
ATOM 2056 C C . THR B 1 40 ? -23.547 9.688 1.956 1 91.31 40 THR B C 1
ATOM 2058 O O . THR B 1 40 ? -23.094 10.625 1.287 1 91.31 40 THR B O 1
ATOM 2061 N N . LYS B 1 41 ? -24.781 9.68 2.348 1 91.56 41 LYS B N 1
ATOM 2062 C CA . LYS B 1 41 ? -25.766 10.695 1.954 1 91.56 41 LYS B CA 1
ATOM 2063 C C . LYS B 1 41 ? -25.359 12.078 2.469 1 91.56 41 LYS B C 1
ATOM 2065 O O . LYS B 1 41 ? -25.469 13.07 1.75 1 91.56 41 LYS B O 1
ATOM 2070 N N . GLU B 1 42 ? -24.938 12.133 3.66 1 90.94 42 GLU B N 1
ATOM 2071 C CA . GLU B 1 42 ? -24.531 13.398 4.254 1 90.94 42 GLU B CA 1
ATOM 2072 C C . GLU B 1 42 ? -23.344 14 3.508 1 90.94 42 GLU B C 1
ATOM 2074 O O . GLU B 1 42 ? -23.297 15.203 3.26 1 90.94 42 GLU B O 1
ATOM 2079 N N . ILE B 1 43 ? -22.391 13.141 3.182 1 91.25 43 ILE B N 1
ATOM 2080 C CA . ILE B 1 43 ? -21.203 13.594 2.457 1 91.25 43 ILE B CA 1
ATOM 2081 C C . ILE B 1 43 ? -21.609 14.047 1.055 1 91.25 43 ILE B C 1
ATOM 2083 O O . ILE B 1 43 ? -21.125 15.078 0.573 1 91.25 43 ILE B O 1
ATOM 2087 N N . ALA B 1 44 ? -22.422 13.305 0.478 1 91.62 44 ALA B N 1
ATOM 2088 C CA . ALA B 1 44 ? -22.906 13.656 -0.851 1 91.62 44 ALA B CA 1
ATOM 2089 C C . ALA B 1 44 ? -23.578 15.023 -0.835 1 91.62 44 ALA B C 1
ATOM 2091 O O . ALA B 1 44 ? -23.328 15.867 -1.701 1 91.62 44 ALA B O 1
ATOM 2092 N N . ASP B 1 45 ? -24.422 15.273 0.144 1 90.69 45 ASP B N 1
ATOM 2093 C CA . ASP B 1 45 ? -25.141 16.531 0.294 1 90.69 45 ASP B CA 1
ATOM 2094 C C . ASP B 1 45 ? -24.156 17.688 0.495 1 90.69 45 ASP B C 1
ATOM 2096 O O . ASP B 1 45 ? -24.312 18.75 -0.126 1 90.69 45 ASP B O 1
ATOM 2100 N N . LYS B 1 46 ? -23.203 17.422 1.274 1 88.19 46 LYS B N 1
ATOM 2101 C CA . LYS B 1 46 ? -22.219 18.453 1.583 1 88.19 46 LYS B CA 1
ATOM 2102 C C . LYS B 1 46 ? -21.391 18.812 0.35 1 88.19 46 LYS B C 1
ATOM 2104 O O . LYS B 1 46 ? -21.016 19.969 0.165 1 88.19 46 LYS B O 1
ATOM 2109 N N . LEU B 1 47 ? -21.125 17.844 -0.409 1 87.25 47 LEU B N 1
ATOM 2110 C CA . LEU B 1 47 ? -20.25 18.062 -1.559 1 87.25 47 LEU B CA 1
ATOM 2111 C C . LEU B 1 47 ? -21.062 18.391 -2.803 1 87.25 47 LEU B C 1
ATOM 2113 O O . LEU B 1 47 ? -20.5 18.703 -3.854 1 87.25 47 LEU B O 1
ATOM 2117 N N . GLY B 1 48 ? -22.328 18.344 -2.74 1 87.19 48 GLY B N 1
ATOM 2118 C CA . GLY B 1 48 ? -23.203 18.656 -3.865 1 87.19 48 GLY B CA 1
ATOM 2119 C C . GLY B 1 48 ? -23.094 17.656 -4.996 1 87.19 48 GLY B C 1
ATOM 2120 O O . GLY B 1 48 ? -23.047 18.031 -6.168 1 87.19 48 GLY B O 1
ATOM 2121 N N . THR B 1 49 ? -22.938 16.422 -4.711 1 87.94 49 THR B N 1
ATOM 2122 C CA . THR B 1 49 ? -22.828 15.352 -5.707 1 87.94 49 THR B CA 1
ATOM 2123 C C . THR B 1 49 ? -23.766 14.203 -5.375 1 87.94 49 THR B C 1
ATOM 2125 O O . THR B 1 49 ? -24.5 14.258 -4.387 1 87.94 49 THR B O 1
ATOM 2128 N N . SER B 1 50 ? -23.859 13.281 -6.301 1 86.94 50 SER B N 1
ATOM 2129 C CA . SER B 1 50 ? -24.719 12.117 -6.078 1 86.94 50 SER B CA 1
ATOM 2130 C C . SER B 1 50 ? -24.062 11.141 -5.109 1 86.94 50 SER B C 1
ATOM 2132 O O . SER B 1 50 ? -22.875 11.258 -4.797 1 86.94 50 SER B O 1
ATOM 2134 N N . ILE B 1 51 ? -24.875 10.219 -4.652 1 87.38 51 ILE B N 1
ATOM 2135 C CA . ILE B 1 51 ? -24.469 9.227 -3.66 1 87.38 51 ILE B CA 1
ATOM 2136 C C . ILE B 1 51 ? -23.484 8.242 -4.289 1 87.38 51 ILE B C 1
ATOM 2138 O O . ILE B 1 51 ? -22.562 7.766 -3.621 1 87.38 51 ILE B O 1
ATOM 2142 N N . THR B 1 52 ? -23.594 8.016 -5.473 1 85.44 52 THR B N 1
ATOM 2143 C CA . THR B 1 52 ? -22.844 6.949 -6.137 1 85.44 52 THR B CA 1
ATOM 2144 C C . THR B 1 52 ? -21.344 7.238 -6.105 1 85.44 52 THR B C 1
ATOM 2146 O O . THR B 1 52 ? -20.562 6.426 -5.605 1 85.44 52 THR B O 1
ATOM 2149 N N . PRO B 1 53 ? -20.891 8.391 -6.566 1 88.25 53 PRO B N 1
ATOM 2150 C CA . PRO B 1 53 ? -19.453 8.656 -6.523 1 88.25 53 PRO B CA 1
ATOM 2151 C C . PRO B 1 53 ? -18.906 8.711 -5.102 1 88.25 53 PRO B C 1
ATOM 2153 O O . PRO B 1 53 ? -17.766 8.312 -4.859 1 88.25 53 PRO B O 1
ATOM 2156 N N . VAL B 1 54 ? -19.688 9.125 -4.199 1 90.88 54 VAL B N 1
ATOM 2157 C CA . VAL B 1 54 ? -19.25 9.203 -2.807 1 90.88 54 VAL B CA 1
ATOM 2158 C C . VAL B 1 54 ? -19.078 7.793 -2.246 1 90.88 54 VAL B C 1
ATOM 2160 O O . VAL B 1 54 ? -18.062 7.492 -1.615 1 90.88 54 VAL B O 1
ATOM 2163 N N . ARG B 1 55 ? -20 6.984 -2.498 1 87.75 55 ARG B N 1
ATOM 2164 C CA . ARG B 1 55 ? -19.922 5.609 -2.02 1 87.75 55 ARG B CA 1
ATOM 2165 C C . ARG B 1 55 ? -18.719 4.895 -2.625 1 87.75 55 ARG B C 1
ATOM 2167 O O . ARG B 1 55 ? -18.016 4.148 -1.937 1 87.75 55 ARG B O 1
ATOM 2174 N N . GLU B 1 56 ? -18.516 5.109 -3.842 1 86.75 56 GLU B N 1
ATOM 2175 C CA . GLU B 1 56 ? -17.375 4.5 -4.508 1 86.75 56 GLU B CA 1
ATOM 2176 C C . GLU B 1 56 ? -16.062 4.973 -3.891 1 86.75 56 GLU B C 1
ATOM 2178 O O . GLU B 1 56 ? -15.141 4.172 -3.68 1 86.75 56 GLU B O 1
ATOM 2183 N N . ALA B 1 57 ? -15.992 6.223 -3.643 1 90.25 57 ALA B N 1
ATOM 2184 C CA . ALA B 1 57 ? -14.805 6.781 -3.01 1 90.25 57 ALA B CA 1
ATOM 2185 C C . ALA B 1 57 ? -14.578 6.176 -1.626 1 90.25 57 ALA B C 1
ATOM 2187 O O . ALA B 1 57 ? -13.453 5.816 -1.27 1 90.25 57 ALA B O 1
ATOM 2188 N N . LEU B 1 58 ? -15.641 6.074 -0.905 1 91.62 58 LEU B N 1
ATOM 2189 C CA . LEU B 1 58 ? -15.555 5.516 0.441 1 91.62 58 LEU B CA 1
ATOM 2190 C C . LEU B 1 58 ? -15.141 4.051 0.399 1 91.62 58 LEU B C 1
ATOM 2192 O O . LEU B 1 58 ? -14.352 3.6 1.228 1 91.62 58 LEU B O 1
ATOM 2196 N N . LEU B 1 59 ? -15.602 3.35 -0.554 1 86.62 59 LEU B N 1
ATOM 2197 C CA . LEU B 1 59 ? -15.242 1.944 -0.707 1 86.62 59 LEU B CA 1
ATOM 2198 C C . LEU B 1 59 ? -13.773 1.8 -1.086 1 86.62 59 LEU B C 1
ATOM 2200 O O . LEU B 1 59 ? -13.102 0.87 -0.636 1 86.62 59 LEU B O 1
ATOM 2204 N N . ARG B 1 60 ? -13.312 2.703 -1.871 1 87.94 60 ARG B N 1
ATOM 2205 C CA . ARG B 1 60 ? -11.898 2.707 -2.223 1 87.94 60 ARG B CA 1
ATOM 2206 C C . ARG B 1 60 ? -11.031 2.936 -0.99 1 87.94 60 ARG B C 1
ATOM 2208 O O . ARG B 1 60 ? -9.984 2.303 -0.835 1 87.94 60 ARG B O 1
ATOM 2215 N N . LEU B 1 61 ? -11.492 3.725 -0.131 1 91.44 61 LEU B N 1
ATOM 2216 C CA . LEU B 1 61 ? -10.758 4.027 1.09 1 91.44 61 LEU B CA 1
ATOM 2217 C C . LEU B 1 61 ? -10.82 2.861 2.068 1 91.44 61 LEU B C 1
ATOM 2219 O O . LEU B 1 61 ? -9.914 2.676 2.883 1 91.44 61 LEU B O 1
ATOM 2223 N N . VAL B 1 62 ? -11.828 2.076 1.979 1 89.38 62 VAL B N 1
ATOM 2224 C CA . VAL B 1 62 ? -11.906 0.844 2.76 1 89.38 62 VAL B CA 1
ATOM 2225 C C . VAL B 1 62 ? -10.859 -0.149 2.256 1 89.38 62 VAL B C 1
ATOM 2227 O O . VAL B 1 62 ? -10.141 -0.763 3.051 1 89.38 62 VAL B O 1
ATOM 2230 N N . SER B 1 63 ? -10.758 -0.205 0.983 1 84.75 63 SER B N 1
ATOM 2231 C CA . SER B 1 63 ? -9.82 -1.144 0.366 1 84.75 63 SER B CA 1
ATOM 2232 C C . SER B 1 63 ? -8.375 -0.794 0.711 1 84.75 63 SER B C 1
ATOM 2234 O O . SER B 1 63 ? -7.535 -1.683 0.854 1 84.75 63 SER B O 1
ATOM 2236 N N . SER B 1 64 ? -8.188 0.454 0.838 1 87 64 SER B N 1
ATOM 2237 C CA . SER B 1 64 ? -6.84 0.909 1.162 1 87 64 SER B CA 1
ATOM 2238 C C . SER B 1 64 ? -6.57 0.812 2.66 1 87 64 SER B C 1
ATOM 2240 O O . SER B 1 64 ? -5.469 1.12 3.117 1 87 64 SER B O 1
ATOM 2242 N N . GLY B 1 65 ? -7.578 0.412 3.426 1 89.12 65 GLY B N 1
ATOM 2243 C CA . GLY B 1 65 ? -7.426 0.244 4.863 1 89.12 65 GLY B CA 1
ATOM 2244 C C . GLY B 1 65 ? -7.617 1.533 5.637 1 89.12 65 GLY B C 1
ATOM 2245 O O . GLY B 1 65 ? -7.355 1.586 6.84 1 89.12 65 GLY B O 1
ATOM 2246 N N . ALA B 1 66 ? -8.062 2.559 4.961 1 92.69 66 ALA B N 1
ATOM 2247 C CA . ALA B 1 66 ? -8.242 3.873 5.574 1 92.69 66 ALA B CA 1
ATOM 2248 C C . ALA B 1 66 ? -9.547 3.939 6.359 1 92.69 66 ALA B C 1
ATOM 2250 O O . ALA B 1 66 ? -9.648 4.672 7.348 1 92.69 66 ALA B O 1
ATOM 2251 N N . LEU B 1 67 ? -10.523 3.223 5.895 1 94.31 67 LEU B N 1
ATOM 2252 C CA . LEU B 1 67 ? -11.844 3.199 6.508 1 94.31 67 LEU B CA 1
ATOM 2253 C C . LEU B 1 67 ? -12.32 1.768 6.723 1 94.31 67 LEU B C 1
ATOM 2255 O O . LEU B 1 67 ? -11.719 0.825 6.203 1 94.31 67 LEU B O 1
ATOM 2259 N N . GLN B 1 68 ? -13.273 1.623 7.539 1 91.38 68 GLN B N 1
ATOM 2260 C CA . GLN B 1 68 ? -13.969 0.353 7.727 1 91.38 68 GLN B CA 1
ATOM 2261 C C . GLN B 1 68 ? -15.422 0.447 7.273 1 91.38 68 GLN B C 1
ATOM 2263 O O . GLN B 1 68 ? -16.094 1.443 7.539 1 91.38 68 GLN B O 1
ATOM 2268 N N . ALA B 1 69 ? -15.797 -0.562 6.543 1 85.5 69 ALA B N 1
ATOM 2269 C CA . ALA B 1 69 ? -17.203 -0.605 6.129 1 85.5 69 ALA B CA 1
ATOM 2270 C C . ALA B 1 69 ? -18.078 -1.185 7.234 1 85.5 69 ALA B C 1
ATOM 2272 O O . ALA B 1 69 ? -17.672 -2.125 7.926 1 85.5 69 ALA B O 1
ATOM 2273 N N . THR B 1 70 ? -19.25 -0.582 7.402 1 78.12 70 THR B N 1
ATOM 2274 C CA . THR B 1 70 ? -20.234 -1.087 8.352 1 78.12 70 THR B CA 1
ATOM 2275 C C . THR B 1 70 ? -21.484 -1.557 7.629 1 78.12 70 THR B C 1
ATOM 2277 O O . THR B 1 70 ? -21.734 -1.172 6.484 1 78.12 70 THR B O 1
ATOM 2280 N N . PRO B 1 71 ? -22.203 -2.482 8.242 1 66.56 71 PRO B N 1
ATOM 2281 C CA . PRO B 1 71 ? -23.438 -2.969 7.613 1 66.56 71 PRO B CA 1
ATOM 2282 C C . PRO B 1 71 ? -24.406 -1.844 7.273 1 66.56 71 PRO B C 1
ATOM 2284 O O . PRO B 1 71 ? -25.141 -1.937 6.289 1 66.56 71 PRO B O 1
ATOM 2287 N N . ALA B 1 72 ? -24.609 -0.861 7.988 1 58.84 72 ALA B N 1
ATOM 2288 C CA . ALA B 1 72 ? -25.641 0.155 7.84 1 58.84 72 ALA B CA 1
ATOM 2289 C C . ALA B 1 72 ? -25.203 1.253 6.875 1 58.84 72 ALA B C 1
ATOM 2291 O O . ALA B 1 72 ? -25.531 2.426 7.074 1 58.84 72 ALA B O 1
ATOM 2292 N N . GLN B 1 73 ? -24.609 0.809 5.859 1 62.72 73 GLN B N 1
ATOM 2293 C CA . GLN B 1 73 ? -24.219 1.762 4.828 1 62.72 73 GLN B CA 1
ATOM 2294 C C . GLN B 1 73 ? -23.328 2.861 5.41 1 62.72 73 GLN B C 1
ATOM 2296 O O . GLN B 1 73 ? -23.391 4.016 4.98 1 62.72 73 GLN B O 1
ATOM 2301 N N . ALA B 1 74 ? -22.797 2.621 6.391 1 77.44 74 ALA B N 1
ATOM 2302 C CA . ALA B 1 74 ? -21.875 3.602 6.973 1 77.44 74 ALA B CA 1
ATOM 2303 C C . ALA B 1 74 ? -20.438 3.104 6.922 1 77.44 74 ALA B C 1
ATOM 2305 O O . ALA B 1 74 ? -20.188 1.949 6.57 1 77.44 74 ALA B O 1
ATOM 2306 N N . PHE B 1 75 ? -19.594 4.164 6.906 1 91.69 75 PHE B N 1
ATOM 2307 C CA . PHE B 1 75 ? -18.156 3.951 7.004 1 91.69 75 PHE B CA 1
ATOM 2308 C C . PHE B 1 75 ? -17.609 4.527 8.305 1 91.69 75 PHE B C 1
ATOM 2310 O O . PHE B 1 75 ? -18.125 5.52 8.82 1 91.69 75 PHE B O 1
ATOM 2317 N N . LEU B 1 76 ? -16.688 3.807 8.844 1 94.38 76 LEU B N 1
ATOM 2318 C CA . LEU B 1 76 ? -16.109 4.23 10.117 1 94.38 76 LEU B CA 1
ATOM 2319 C C . LEU B 1 76 ? -14.625 4.574 9.953 1 94.38 76 LEU B C 1
ATOM 2321 O O . LEU B 1 76 ? -13.891 3.865 9.258 1 94.38 76 LEU B O 1
ATOM 2325 N N . VAL B 1 77 ? -14.266 5.688 10.57 1 95.5 77 VAL B N 1
ATOM 2326 C CA . VAL B 1 77 ? -12.836 5.941 10.75 1 95.5 77 VAL B CA 1
ATOM 2327 C C . VAL B 1 77 ? -12.281 5.023 11.836 1 95.5 77 VAL B C 1
ATOM 2329 O O . VAL B 1 77 ? -12.719 5.082 12.992 1 95.5 77 VAL B O 1
ATOM 2332 N N . PRO B 1 78 ? -11.344 4.27 11.477 1 92.94 78 PRO B N 1
ATOM 2333 C CA . PRO B 1 78 ? -10.898 3.273 12.445 1 92.94 78 PRO B CA 1
ATOM 2334 C C . PRO B 1 78 ? -10.18 3.898 13.641 1 92.94 78 PRO B C 1
ATOM 2336 O O . PRO B 1 78 ? -9.516 4.926 13.5 1 92.94 78 PRO B O 1
ATOM 2339 N N . GLU B 1 79 ? -10.398 3.188 14.789 1 91.31 79 GLU B N 1
ATOM 2340 C CA . GLU B 1 79 ? -9.492 3.453 15.906 1 91.31 79 GLU B CA 1
ATOM 2341 C C . GLU B 1 79 ? -8.102 2.898 15.625 1 91.31 79 GLU B C 1
ATOM 2343 O O . GLU B 1 79 ? -7.953 1.878 14.953 1 91.31 79 GLU B O 1
ATOM 2348 N N . ILE B 1 80 ? -7.188 3.576 16.109 1 90.44 80 ILE B N 1
ATOM 2349 C CA . ILE B 1 80 ? -5.828 3.086 15.898 1 90.44 80 ILE B CA 1
ATOM 2350 C C . ILE B 1 80 ? -5.199 2.719 17.234 1 90.44 80 ILE B C 1
ATOM 2352 O O . ILE B 1 80 ? -5.062 3.568 18.125 1 90.44 80 ILE B O 1
ATOM 2356 N N . THR B 1 81 ? -4.906 1.45 17.359 1 91.06 81 THR B N 1
ATOM 2357 C CA . THR B 1 81 ? -4.203 0.986 18.547 1 91.06 81 THR B CA 1
ATOM 2358 C C . THR B 1 81 ? -2.713 1.312 18.453 1 91.06 81 THR B C 1
ATOM 2360 O O . THR B 1 81 ? -2.205 1.621 17.375 1 91.06 81 THR B O 1
ATOM 2363 N N . LEU B 1 82 ? -2.066 1.272 19.625 1 92.5 82 LEU B N 1
ATOM 2364 C CA . LEU B 1 82 ? -0.624 1.494 19.641 1 92.5 82 LEU B CA 1
ATOM 2365 C C . LEU B 1 82 ? 0.095 0.448 18.781 1 92.5 82 LEU B C 1
ATOM 2367 O O . LEU B 1 82 ? 1.077 0.759 18.109 1 92.5 82 LEU B O 1
ATOM 2371 N N . GLU B 1 83 ? -0.395 -0.731 18.812 1 94.06 83 GLU B N 1
ATOM 2372 C CA . GLU B 1 83 ? 0.191 -1.815 18.031 1 94.06 83 GLU B CA 1
ATOM 2373 C C . GLU B 1 83 ? 0.096 -1.53 16.547 1 94.06 83 GLU B C 1
ATOM 2375 O O . GLU B 1 83 ? 1.077 -1.682 15.812 1 94.06 83 GLU B O 1
ATOM 2380 N N . ARG B 1 84 ? -1.012 -1.111 16.125 1 93.62 84 ARG B N 1
ATOM 2381 C CA . ARG B 1 84 ? -1.216 -0.797 14.711 1 93.62 84 ARG B CA 1
ATOM 2382 C C . ARG B 1 84 ? -0.391 0.417 14.297 1 93.62 84 ARG B C 1
ATOM 2384 O O . ARG B 1 84 ? 0.201 0.431 13.211 1 93.62 84 ARG B O 1
ATOM 2391 N N . TYR B 1 85 ? -0.372 1.397 15.148 1 94.69 85 TYR B N 1
ATOM 2392 C CA . TYR B 1 85 ? 0.419 2.59 14.867 1 94.69 85 TYR B CA 1
ATOM 2393 C C . TYR B 1 85 ? 1.896 2.244 14.719 1 94.69 85 TYR B C 1
ATOM 2395 O O . TYR B 1 85 ? 2.568 2.736 13.812 1 94.69 85 TYR B O 1
ATOM 2403 N N . THR B 1 86 ? 2.383 1.402 15.617 1 95.5 86 THR B N 1
ATOM 2404 C CA . THR B 1 86 ? 3.783 0.997 15.609 1 95.5 86 THR B CA 1
ATOM 2405 C C . THR B 1 86 ? 4.117 0.242 14.32 1 95.5 86 THR B C 1
ATOM 2407 O O . THR B 1 86 ? 5.168 0.471 13.719 1 95.5 86 THR B O 1
ATOM 2410 N N . GLU B 1 87 ? 3.254 -0.625 13.906 1 97.56 87 GLU B N 1
ATOM 2411 C CA . GLU B 1 87 ? 3.451 -1.346 12.648 1 97.56 87 GLU B CA 1
ATOM 2412 C C . GLU B 1 87 ? 3.531 -0.384 11.469 1 97.56 87 GLU B C 1
ATOM 2414 O O . GLU B 1 87 ? 4.457 -0.466 10.656 1 97.56 87 GLU B O 1
ATOM 2419 N N . ILE B 1 88 ? 2.586 0.489 11.414 1 97.31 88 ILE B N 1
ATOM 2420 C CA . ILE B 1 88 ? 2.5 1.423 10.297 1 97.31 88 ILE B CA 1
ATOM 2421 C C . ILE B 1 88 ? 3.75 2.301 10.258 1 97.31 88 ILE B C 1
ATOM 2423 O O . ILE B 1 88 ? 4.324 2.531 9.195 1 97.31 88 ILE B O 1
ATOM 2427 N N . ASN B 1 89 ? 4.195 2.748 11.383 1 96.75 89 ASN B N 1
ATOM 2428 C CA . ASN B 1 89 ? 5.375 3.602 11.445 1 96.75 89 ASN B CA 1
ATOM 2429 C C . ASN B 1 89 ? 6.629 2.857 11 1 96.75 89 ASN B C 1
ATOM 2431 O O . ASN B 1 89 ? 7.5 3.436 10.344 1 96.75 89 ASN B O 1
ATOM 2435 N N . ALA B 1 90 ? 6.73 1.63 11.398 1 98 90 ALA B N 1
ATOM 2436 C CA . ALA B 1 90 ? 7.867 0.832 10.953 1 98 90 ALA B CA 1
ATOM 2437 C C . ALA B 1 90 ? 7.906 0.731 9.43 1 98 90 ALA B C 1
ATOM 2439 O O . ALA B 1 90 ? 8.977 0.812 8.82 1 98 90 ALA B O 1
ATOM 2440 N N . ILE B 1 91 ? 6.781 0.537 8.844 1 98.69 91 ILE B N 1
ATOM 2441 C CA . ILE B 1 91 ? 6.684 0.44 7.387 1 98.69 91 ILE B CA 1
ATOM 2442 C C . ILE B 1 91 ? 7 1.795 6.758 1 98.69 91 ILE B C 1
ATOM 2444 O O . ILE B 1 91 ? 7.734 1.871 5.77 1 98.69 91 ILE B O 1
ATOM 2448 N N . ARG B 1 92 ? 6.449 2.895 7.297 1 98.56 92 ARG B N 1
ATOM 2449 C CA . ARG B 1 92 ? 6.734 4.242 6.812 1 98.56 92 ARG B CA 1
ATOM 2450 C C . ARG B 1 92 ? 8.242 4.492 6.758 1 98.56 92 ARG B C 1
ATOM 2452 O O . ARG B 1 92 ? 8.742 5.051 5.781 1 98.56 92 ARG B O 1
ATOM 2459 N N . LYS B 1 93 ? 8.883 4.098 7.793 1 98.38 93 LYS B N 1
ATOM 2460 C CA . LYS B 1 93 ? 10.32 4.336 7.855 1 98.38 93 LYS B CA 1
ATOM 2461 C C . LYS B 1 93 ? 11.039 3.67 6.688 1 98.38 93 LYS B C 1
ATOM 2463 O O . LYS B 1 93 ? 12 4.227 6.141 1 98.38 93 LYS B O 1
ATOM 2468 N N . GLN B 1 94 ? 10.57 2.492 6.293 1 98.25 94 GLN B N 1
ATOM 2469 C CA . GLN B 1 94 ? 11.164 1.823 5.141 1 98.25 94 GLN B CA 1
ATOM 2470 C C . GLN B 1 94 ? 10.852 2.57 3.848 1 98.25 94 GLN B C 1
ATOM 2472 O O . GLN B 1 94 ? 11.75 2.865 3.059 1 98.25 94 GLN B O 1
ATOM 2477 N N . LEU B 1 95 ? 9.664 2.904 3.66 1 98.81 95 LEU B N 1
ATOM 2478 C CA . LEU B 1 95 ? 9.211 3.432 2.379 1 98.81 95 LEU B CA 1
ATOM 2479 C C . LEU B 1 95 ? 9.602 4.898 2.227 1 98.81 95 LEU B C 1
ATOM 2481 O O . LEU B 1 95 ? 9.984 5.332 1.139 1 98.81 95 LEU B O 1
ATOM 2485 N N . GLU B 1 96 ? 9.438 5.656 3.268 1 98.75 96 GLU B N 1
ATOM 2486 C CA . GLU B 1 96 ? 9.734 7.082 3.16 1 98.75 96 GLU B CA 1
ATOM 2487 C C . GLU B 1 96 ? 11.234 7.332 3.041 1 98.75 96 GLU B C 1
ATOM 2489 O O . GLU B 1 96 ? 11.656 8.266 2.357 1 98.75 96 GLU B O 1
ATOM 2494 N N . THR B 1 97 ? 12.047 6.52 3.689 1 98.69 97 THR B N 1
ATOM 2495 C CA . THR B 1 97 ? 13.484 6.641 3.498 1 98.69 97 THR B CA 1
ATOM 2496 C C . THR B 1 97 ? 13.867 6.312 2.059 1 98.69 97 THR B C 1
ATOM 2498 O O . THR B 1 97 ? 14.758 6.949 1.486 1 98.69 97 THR B O 1
ATOM 2501 N N . MET B 1 98 ? 13.242 5.316 1.51 1 98.62 98 MET B N 1
ATOM 2502 C CA . MET B 1 98 ? 13.461 4.988 0.105 1 98.62 98 MET B CA 1
ATOM 2503 C C . MET B 1 98 ? 13.094 6.164 -0.794 1 98.62 98 MET B C 1
ATOM 2505 O O . MET B 1 98 ? 13.852 6.512 -1.708 1 98.62 98 MET B O 1
ATOM 2509 N N . ALA B 1 99 ? 11.953 6.75 -0.552 1 98.81 99 ALA B N 1
ATOM 2510 C CA . ALA B 1 99 ? 11.484 7.879 -1.352 1 98.81 99 ALA B CA 1
ATOM 2511 C C . ALA B 1 99 ? 12.445 9.062 -1.246 1 98.81 99 ALA B C 1
ATOM 2513 O O . ALA B 1 99 ? 12.766 9.695 -2.252 1 98.81 99 ALA B O 1
ATOM 2514 N N . VAL B 1 100 ? 12.891 9.32 -0.05 1 98.81 100 VAL B N 1
ATOM 2515 C CA . VAL B 1 100 ? 13.75 10.477 0.182 1 98.81 100 VAL B CA 1
ATOM 2516 C C . VAL B 1 100 ? 15.109 10.25 -0.465 1 98.81 100 VAL B C 1
ATOM 2518 O O . VAL B 1 100 ? 15.719 11.18 -1.002 1 98.81 100 VAL B O 1
ATOM 2521 N N . ALA B 1 101 ? 15.617 9.008 -0.398 1 98.69 101 ALA B N 1
ATOM 2522 C CA . ALA B 1 101 ? 16.875 8.68 -1.077 1 98.69 101 ALA B CA 1
ATOM 2523 C C . ALA B 1 101 ? 16.766 8.945 -2.576 1 98.69 101 ALA B C 1
ATOM 2525 O O . ALA B 1 101 ? 17.641 9.578 -3.166 1 98.69 101 ALA B O 1
ATOM 2526 N N . ALA B 1 102 ? 15.711 8.453 -3.189 1 98.62 102 ALA B N 1
ATOM 2527 C CA . ALA B 1 102 ? 15.492 8.664 -4.617 1 98.62 102 ALA B CA 1
ATOM 2528 C C . ALA B 1 102 ? 15.32 10.148 -4.93 1 98.62 102 ALA B C 1
ATOM 2530 O O . ALA B 1 102 ? 15.867 10.648 -5.918 1 98.62 102 ALA B O 1
ATOM 2531 N N . ALA B 1 103 ? 14.555 10.844 -4.117 1 98.75 103 ALA B N 1
ATOM 2532 C CA . ALA B 1 103 ? 14.352 12.281 -4.309 1 98.75 103 ALA B CA 1
ATOM 2533 C C . ALA B 1 103 ? 15.672 13.039 -4.242 1 98.75 103 ALA B C 1
ATOM 2535 O O . ALA B 1 103 ? 15.898 13.961 -5.023 1 98.75 103 ALA B O 1
ATOM 2536 N N . CYS B 1 104 ? 16.484 12.656 -3.283 1 98.69 104 CYS B N 1
ATOM 2537 C CA . CYS B 1 104 ? 17.781 13.297 -3.111 1 98.69 104 CYS B CA 1
ATOM 2538 C C . CYS B 1 104 ? 18.609 13.203 -4.387 1 98.69 104 CYS B C 1
ATOM 2540 O O . CYS B 1 104 ? 19.281 14.164 -4.77 1 98.69 104 CYS B O 1
ATOM 2542 N N . GLU B 1 105 ? 18.531 12.07 -5.082 1 97.81 105 GLU B N 1
ATOM 2543 C CA . GLU B 1 105 ? 19.281 11.852 -6.316 1 97.81 105 GLU B CA 1
ATOM 2544 C C . GLU B 1 105 ? 18.719 12.703 -7.453 1 97.81 105 GLU B C 1
ATOM 2546 O O . GLU B 1 105 ? 19.422 12.961 -8.438 1 97.81 105 GLU B O 1
ATOM 2551 N N . ASN B 1 106 ? 17.531 13.133 -7.297 1 97.62 106 ASN B N 1
ATOM 2552 C CA . ASN B 1 106 ? 16.875 13.93 -8.328 1 97.62 106 ASN B CA 1
ATOM 2553 C C . ASN B 1 106 ? 16.797 15.398 -7.941 1 97.62 106 ASN B C 1
ATOM 2555 O O . ASN B 1 106 ? 16.078 16.172 -8.57 1 97.62 106 ASN B O 1
ATOM 2559 N N . MET B 1 107 ? 17.562 15.781 -6.977 1 97.81 107 MET B N 1
ATOM 2560 C CA . MET B 1 107 ? 17.406 17.094 -6.375 1 97.81 107 MET B CA 1
ATOM 2561 C C . MET B 1 107 ? 18.141 18.156 -7.199 1 97.81 107 MET B C 1
ATOM 2563 O O . MET B 1 107 ? 19.172 17.875 -7.801 1 97.81 107 MET B O 1
ATOM 2567 N N . SER B 1 108 ? 17.547 19.328 -7.312 1 98 108 SER B N 1
ATOM 2568 C CA . SER B 1 108 ? 18.141 20.516 -7.895 1 98 108 SER B CA 1
ATOM 2569 C C . SER B 1 108 ? 17.984 21.719 -6.969 1 98 108 SER B C 1
ATOM 2571 O O . SER B 1 108 ? 17.203 21.672 -6.012 1 98 108 SER B O 1
ATOM 2573 N N . ALA B 1 109 ? 18.719 22.766 -7.309 1 97.38 109 ALA B N 1
ATOM 2574 C CA . ALA B 1 109 ? 18.625 23.984 -6.508 1 97.38 109 ALA B CA 1
ATOM 2575 C C . ALA B 1 109 ? 17.203 24.516 -6.504 1 97.38 109 ALA B C 1
ATOM 2577 O O . ALA B 1 109 ? 16.719 25 -5.477 1 97.38 109 ALA B O 1
ATOM 2578 N N . SER B 1 110 ? 16.578 24.422 -7.59 1 98.31 110 SER B N 1
ATOM 2579 C CA . SER B 1 110 ? 15.211 24.922 -7.695 1 98.31 110 SER B CA 1
ATOM 2580 C C . SER B 1 110 ? 14.242 24.078 -6.871 1 98.31 110 SER B C 1
ATOM 2582 O O . SER B 1 110 ? 13.32 24.609 -6.254 1 98.31 110 SER B O 1
ATOM 2584 N N . LYS B 1 111 ? 14.414 22.766 -6.867 1 98.62 111 LYS B N 1
ATOM 2585 C CA . LYS B 1 111 ? 13.57 21.875 -6.078 1 98.62 111 LYS B CA 1
ATOM 2586 C C . LYS B 1 111 ? 13.781 22.109 -4.582 1 98.62 111 LYS B C 1
ATOM 2588 O O . LYS B 1 111 ? 12.82 22.109 -3.809 1 98.62 111 LYS B O 1
ATOM 2593 N N . VAL B 1 112 ? 15.016 22.328 -4.227 1 98.5 112 VAL B N 1
ATOM 2594 C CA . VAL B 1 112 ? 15.312 22.609 -2.824 1 98.5 112 VAL B CA 1
ATOM 2595 C C . VAL B 1 112 ? 14.625 23.906 -2.396 1 98.5 112 VAL B C 1
ATOM 2597 O O . VAL B 1 112 ? 14.047 23.969 -1.311 1 98.5 112 VAL B O 1
ATOM 2600 N N . GLN B 1 113 ? 14.742 24.906 -3.213 1 98.5 113 GLN B N 1
ATOM 2601 C CA . GLN B 1 113 ? 14.109 26.188 -2.885 1 98.5 113 GLN B CA 1
ATOM 2602 C C . GLN B 1 113 ? 12.594 26.031 -2.75 1 98.5 113 GLN B C 1
ATOM 2604 O O . GLN B 1 113 ? 11.984 26.609 -1.849 1 98.5 113 GLN B O 1
ATOM 2609 N N . GLU B 1 114 ? 12.008 25.281 -3.656 1 98.69 114 GLU B N 1
ATOM 2610 C CA . GLU B 1 114 ? 10.586 24.984 -3.553 1 98.69 114 GLU B CA 1
ATOM 2611 C C . GLU B 1 114 ? 10.242 24.344 -2.215 1 98.69 114 GLU B C 1
ATOM 2613 O O . GLU B 1 114 ? 9.273 24.719 -1.558 1 98.69 114 GLU B O 1
ATOM 2618 N N . LEU B 1 115 ? 11.023 23.375 -1.812 1 98.81 115 LEU B N 1
ATOM 2619 C CA . LEU B 1 115 ? 10.789 22.656 -0.556 1 98.81 115 LEU B CA 1
ATOM 2620 C C . LEU B 1 115 ? 11 23.594 0.635 1 98.81 115 LEU B C 1
ATOM 2622 O O . LEU B 1 115 ? 10.273 23.5 1.629 1 98.81 115 LEU B O 1
ATOM 2626 N N . ARG B 1 116 ? 11.977 24.484 0.595 1 98.62 116 ARG B N 1
ATOM 2627 C CA . ARG B 1 116 ? 12.195 25.453 1.66 1 98.62 116 ARG B CA 1
ATOM 2628 C C . ARG B 1 116 ? 10.977 26.359 1.827 1 98.62 116 ARG B C 1
ATOM 2630 O O . ARG B 1 116 ? 10.578 26.672 2.951 1 98.62 116 ARG B O 1
ATOM 2637 N N . ASP B 1 117 ? 10.445 26.75 0.69 1 98.62 117 ASP B N 1
ATOM 2638 C CA . ASP B 1 117 ? 9.25 27.594 0.735 1 98.62 117 ASP B CA 1
ATOM 2639 C C . ASP B 1 117 ? 8.094 26.844 1.396 1 98.62 117 ASP B C 1
ATOM 2641 O O . ASP B 1 117 ? 7.359 27.422 2.201 1 98.62 117 ASP B O 1
ATOM 2645 N N . LEU B 1 118 ? 7.898 25.594 1.043 1 98.62 118 LEU B N 1
ATOM 2646 C CA . LEU B 1 118 ? 6.84 24.797 1.639 1 98.62 118 LEU B CA 1
ATOM 2647 C C . LEU B 1 118 ? 7.105 24.562 3.121 1 98.62 118 LEU B C 1
ATOM 2649 O O . LEU B 1 118 ? 6.18 24.609 3.939 1 98.62 118 LEU B O 1
ATOM 2653 N N . ALA B 1 119 ? 8.359 24.297 3.479 1 98.31 119 ALA B N 1
ATOM 2654 C CA . ALA B 1 119 ? 8.727 24.094 4.875 1 98.31 119 ALA B CA 1
ATOM 2655 C C . ALA B 1 119 ? 8.445 25.344 5.707 1 98.31 119 ALA B C 1
ATOM 2657 O O . ALA B 1 119 ? 8.039 25.234 6.871 1 98.31 119 ALA B O 1
ATOM 2658 N N . GLU B 1 120 ? 8.664 26.5 5.125 1 98 120 GLU B N 1
ATOM 2659 C CA . GLU B 1 120 ? 8.422 27.75 5.84 1 98 120 GLU B CA 1
ATOM 2660 C C . GLU B 1 120 ? 6.941 27.906 6.18 1 98 120 GLU B C 1
ATOM 2662 O O . GLU B 1 120 ? 6.598 28.438 7.238 1 98 120 GLU B O 1
ATOM 2667 N N . LYS B 1 121 ? 6.062 27.5 5.281 1 97.75 121 LYS B N 1
ATOM 2668 C CA . LYS B 1 121 ? 4.633 27.516 5.582 1 97.75 121 LYS B CA 1
ATOM 2669 C C . LYS B 1 121 ? 4.312 26.656 6.793 1 97.75 121 LYS B C 1
ATOM 2671 O O . LYS B 1 121 ? 3.492 27.016 7.633 1 97.75 121 LYS B O 1
ATOM 2676 N N . PHE B 1 122 ? 4.934 25.547 6.852 1 97.06 122 PHE B N 1
ATOM 2677 C CA . PHE B 1 122 ? 4.773 24.641 7.988 1 97.06 122 PHE B CA 1
ATOM 2678 C C . PHE B 1 122 ? 5.289 25.297 9.266 1 97.06 122 PHE B C 1
ATOM 2680 O O . PHE B 1 122 ? 4.586 25.312 10.281 1 97.06 122 PHE B O 1
ATOM 2687 N N . HIS B 1 123 ? 6.48 25.844 9.203 1 95.69 123 HIS B N 1
ATOM 2688 C CA . HIS B 1 123 ? 7.09 26.469 10.375 1 95.69 123 HIS B CA 1
ATOM 2689 C C . HIS B 1 123 ? 6.266 27.656 10.859 1 95.69 123 HIS B C 1
ATOM 2691 O O . HIS B 1 123 ? 6.105 27.859 12.07 1 95.69 123 HIS B O 1
ATOM 2697 N N . GLU B 1 124 ? 5.789 28.406 9.961 1 95.81 124 GLU B N 1
ATOM 2698 C CA . GLU B 1 124 ? 4.938 29.547 10.305 1 95.81 124 GLU B CA 1
ATOM 2699 C C . GLU B 1 124 ? 3.672 29.094 11.023 1 95.81 124 GLU B C 1
ATOM 2701 O O . GLU B 1 124 ? 3.271 29.688 12.023 1 95.81 124 GLU B O 1
ATOM 2706 N N . ALA B 1 125 ? 3.047 28.062 10.5 1 94.19 125 ALA B N 1
ATOM 2707 C CA . ALA B 1 125 ? 1.844 27.516 11.125 1 94.19 125 ALA B CA 1
ATOM 2708 C C . ALA B 1 125 ? 2.143 27.016 12.531 1 94.19 125 ALA B C 1
ATOM 2710 O O . ALA B 1 125 ? 1.355 27.219 13.461 1 94.19 125 ALA B O 1
ATOM 2711 N N . MET B 1 126 ? 3.25 26.359 12.656 1 91.75 126 MET B N 1
ATOM 2712 C CA . MET B 1 126 ? 3.672 25.859 13.961 1 91.75 126 MET B CA 1
ATOM 2713 C C . MET B 1 126 ? 3.877 27.016 14.938 1 91.75 126 MET B C 1
ATOM 2715 O O . MET B 1 126 ? 3.385 26.984 16.062 1 91.75 126 MET B O 1
ATOM 2719 N N . ARG B 1 127 ? 4.566 28.016 14.508 1 92.19 127 ARG B N 1
ATOM 2720 C CA . ARG B 1 127 ? 4.855 29.188 15.344 1 92.19 127 ARG B CA 1
ATOM 2721 C C . ARG B 1 127 ? 3.572 29.875 15.781 1 92.19 127 ARG B C 1
ATOM 2723 O O . ARG B 1 127 ? 3.494 30.391 16.906 1 92.19 127 ARG B O 1
ATOM 2730 N N . ASN B 1 128 ? 2.6 29.859 14.969 1 92.06 128 ASN B N 1
ATOM 2731 C CA . ASN B 1 128 ? 1.339 30.531 15.242 1 92.06 128 ASN B CA 1
ATOM 2732 C C . ASN B 1 128 ? 0.379 29.641 16.031 1 92.06 128 ASN B C 1
ATOM 2734 O O . ASN B 1 128 ? -0.734 30.062 16.359 1 92.06 128 ASN B O 1
ATOM 2738 N N . GLY B 1 129 ? 0.772 28.484 16.25 1 89 129 GLY B N 1
ATOM 2739 C CA . GLY B 1 129 ? -0.033 27.562 17.031 1 89 129 GLY B CA 1
ATOM 2740 C C . GLY B 1 129 ? -1.254 27.047 16.297 1 89 129 GLY B C 1
ATOM 2741 O O . GLY B 1 129 ? -2.238 26.641 16.906 1 89 129 GLY B O 1
ATOM 2742 N N . ASN B 1 130 ? -1.219 27.188 15.023 1 90.19 130 ASN B N 1
ATOM 2743 C CA . ASN B 1 130 ? -2.334 26.703 14.219 1 90.19 130 ASN B CA 1
ATOM 2744 C C . ASN B 1 130 ? -2.133 25.266 13.781 1 90.19 130 ASN B C 1
ATOM 2746 O O . ASN B 1 130 ? -1.536 25 12.734 1 90.19 130 ASN B O 1
ATOM 2750 N N . ALA B 1 131 ? -2.715 24.359 14.531 1 88.81 131 ALA B N 1
ATOM 2751 C CA . ALA B 1 131 ? -2.48 22.922 14.336 1 88.81 131 ALA B CA 1
ATOM 2752 C C . ALA B 1 131 ? -3.018 22.469 12.984 1 88.81 131 ALA B C 1
ATOM 2754 O O . ALA B 1 131 ? -2.355 21.703 12.273 1 88.81 131 ALA B O 1
ATOM 2755 N N . GLN B 1 132 ? -4.184 22.906 12.672 1 89.06 132 GLN B N 1
ATOM 2756 C CA . GLN B 1 132 ? -4.801 22.5 11.414 1 89.06 132 GLN B CA 1
ATOM 2757 C C . GLN B 1 132 ? -3.934 22.891 10.219 1 89.06 132 GLN B C 1
ATOM 2759 O O . GLN B 1 132 ? -3.676 22.078 9.336 1 89.06 132 GLN B O 1
ATOM 2764 N N . ARG B 1 133 ? -3.518 24.094 10.211 1 92.44 133 ARG B N 1
ATOM 2765 C CA . ARG B 1 133 ? -2.672 24.578 9.133 1 92.44 133 ARG B C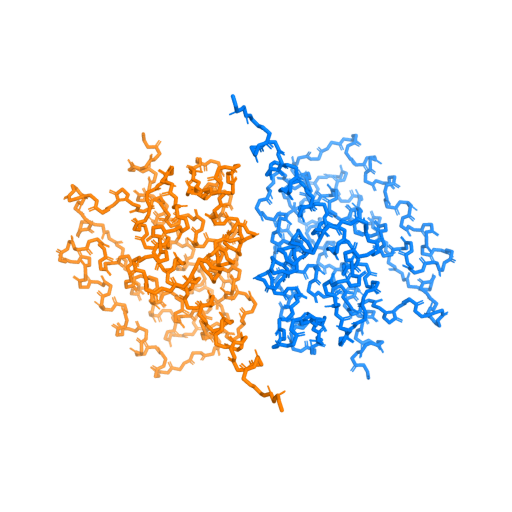A 1
ATOM 2766 C C . ARG B 1 133 ? -1.321 23.875 9.125 1 92.44 133 ARG B C 1
ATOM 2768 O O . ARG B 1 133 ? -0.76 23.609 8.062 1 92.44 133 ARG B O 1
ATOM 2775 N N . ALA B 1 134 ? -0.774 23.578 10.289 1 93.75 134 ALA B N 1
ATOM 2776 C CA . ALA B 1 134 ? 0.517 22.906 10.391 1 93.75 134 ALA B CA 1
ATOM 2777 C C . ALA B 1 134 ? 0.447 21.5 9.82 1 93.75 134 ALA B C 1
ATOM 2779 O O . ALA B 1 134 ? 1.335 21.078 9.07 1 93.75 134 ALA B O 1
ATOM 2780 N N . LEU B 1 135 ? -0.623 20.828 10.172 1 92.94 135 LEU B N 1
ATOM 2781 C CA . LEU B 1 135 ? -0.798 19.469 9.672 1 92.94 135 LEU B CA 1
ATOM 2782 C C . LEU B 1 135 ? -0.957 19.453 8.156 1 92.94 135 LEU B C 1
ATOM 2784 O O . LEU B 1 135 ? -0.395 18.594 7.469 1 92.94 135 LEU B O 1
ATOM 2788 N N . HIS B 1 136 ? -1.701 20.406 7.637 1 94.31 136 HIS B N 1
ATOM 2789 C CA . HIS B 1 136 ? -1.862 20.531 6.191 1 94.31 136 HIS B CA 1
ATOM 2790 C C . HIS B 1 136 ? -0.534 20.844 5.516 1 94.31 136 HIS B C 1
ATOM 2792 O O . HIS B 1 136 ? -0.166 20.203 4.527 1 94.31 136 HIS B O 1
ATOM 2798 N N . ALA B 1 137 ? 0.162 21.781 6.035 1 96.38 137 ALA B N 1
ATOM 2799 C CA . ALA B 1 137 ? 1.446 22.172 5.473 1 96.38 137 ALA B CA 1
ATOM 2800 C C . ALA B 1 137 ? 2.457 21.031 5.535 1 96.38 137 ALA B C 1
ATOM 2802 O O . ALA B 1 137 ? 3.262 20.859 4.617 1 96.38 137 ALA B O 1
ATOM 2803 N N . ASN B 1 138 ? 2.457 20.281 6.613 1 96.06 138 ASN B N 1
ATOM 2804 C CA . ASN B 1 138 ? 3.318 19.109 6.762 1 96.06 138 ASN B CA 1
ATOM 2805 C C . ASN B 1 138 ? 3.076 18.094 5.656 1 96.06 138 ASN B C 1
ATOM 2807 O O . ASN B 1 138 ? 4.027 17.578 5.059 1 96.06 138 ASN B O 1
ATOM 2811 N N . ARG B 1 139 ? 1.885 17.844 5.418 1 96.06 139 ARG B N 1
ATOM 2812 C CA . ARG B 1 139 ? 1.514 16.922 4.355 1 96.06 139 ARG B CA 1
ATOM 2813 C C . ARG B 1 139 ? 1.986 17.422 2.998 1 96.06 139 ARG B C 1
ATOM 2815 O O . ARG B 1 139 ? 2.559 16.672 2.213 1 96.06 139 ARG B O 1
ATOM 2822 N N . VAL B 1 140 ? 1.703 18.656 2.691 1 97.31 140 VAL B N 1
ATOM 2823 C CA . VAL B 1 140 ? 2.055 19.234 1.399 1 97.31 140 VAL B CA 1
ATOM 2824 C C . VAL B 1 140 ? 3.564 19.141 1.188 1 97.31 140 VAL B C 1
ATOM 2826 O O . VAL B 1 140 ? 4.023 18.734 0.12 1 97.31 140 VAL B O 1
ATOM 2829 N N . PHE B 1 141 ? 4.332 19.531 2.225 1 98.5 141 PHE B N 1
ATOM 2830 C CA . PHE B 1 141 ? 5.789 19.484 2.146 1 98.5 141 PHE B CA 1
ATOM 2831 C C . PHE B 1 141 ? 6.27 18.062 1.887 1 98.5 141 PHE B C 1
ATOM 2833 O O . PHE B 1 141 ? 7.02 17.812 0.941 1 98.5 141 PHE B O 1
ATOM 2840 N N . ARG B 1 142 ? 5.801 17.109 2.666 1 98.19 142 ARG B N 1
ATOM 2841 C CA . ARG B 1 142 ? 6.27 15.727 2.619 1 98.19 142 ARG B CA 1
ATOM 2842 C C . ARG B 1 142 ? 5.934 15.078 1.279 1 98.19 142 ARG B C 1
ATOM 2844 O O . ARG B 1 142 ? 6.785 14.43 0.666 1 98.19 142 ARG B O 1
ATOM 2851 N N . PHE B 1 143 ? 4.793 15.289 0.771 1 97.94 143 PHE B N 1
ATOM 2852 C CA . PHE B 1 143 ? 4.383 14.609 -0.453 1 97.94 143 PHE B CA 1
ATOM 2853 C C . PHE B 1 143 ? 4.992 15.289 -1.676 1 97.94 143 PHE B C 1
ATOM 2855 O O . PHE B 1 143 ? 5.277 14.625 -2.678 1 97.94 143 PHE B O 1
ATOM 2862 N N . ARG B 1 144 ? 5.242 16.609 -1.579 1 98.5 144 ARG B N 1
ATOM 2863 C CA . ARG B 1 144 ? 6.02 17.219 -2.646 1 98.5 144 ARG B CA 1
ATOM 2864 C C . ARG B 1 144 ? 7.422 16.625 -2.723 1 98.5 144 ARG B C 1
ATOM 2866 O O . ARG B 1 144 ? 7.93 16.359 -3.812 1 98.5 144 ARG B O 1
ATOM 2873 N N . LEU B 1 145 ? 8.016 16.469 -1.596 1 98.81 145 LEU B N 1
ATOM 2874 C CA . LEU B 1 145 ? 9.32 15.828 -1.513 1 98.81 145 LEU B CA 1
ATOM 2875 C C . LEU B 1 145 ? 9.281 14.43 -2.125 1 98.81 145 LEU B C 1
ATOM 2877 O O . LEU B 1 145 ? 10.141 14.078 -2.936 1 98.81 145 LEU B O 1
ATOM 2881 N N . TYR B 1 146 ? 8.297 13.633 -1.801 1 98.62 146 TYR B N 1
ATOM 2882 C CA . TYR B 1 146 ? 8.188 12.266 -2.305 1 98.62 146 TYR B CA 1
ATOM 2883 C C . TYR B 1 146 ? 7.957 12.258 -3.812 1 98.62 146 TYR B C 1
ATOM 2885 O O . TYR B 1 146 ? 8.406 11.344 -4.512 1 98.62 146 TYR B O 1
ATOM 2893 N N . GLU B 1 147 ? 7.266 13.266 -4.32 1 98.19 147 GLU B N 1
ATOM 2894 C CA . GLU B 1 147 ? 7.035 13.375 -5.758 1 98.19 147 GLU B CA 1
ATOM 2895 C C . GLU B 1 147 ? 8.352 13.477 -6.523 1 98.19 147 GLU B C 1
ATOM 2897 O O . GLU B 1 147 ? 8.453 13.016 -7.66 1 98.19 147 GLU B O 1
ATOM 2902 N N . PHE B 1 148 ? 9.336 14.039 -5.898 1 98.62 148 PHE B N 1
ATOM 2903 C CA . PHE B 1 148 ? 10.625 14.219 -6.551 1 98.62 148 PHE B CA 1
ATOM 2904 C C . PHE B 1 148 ? 11.359 12.883 -6.68 1 98.62 148 PHE B C 1
ATOM 2906 O O . PHE B 1 148 ? 12.359 12.789 -7.395 1 98.62 148 PHE B O 1
ATOM 2913 N N . ALA B 1 149 ? 10.914 11.859 -6.039 1 98.44 149 ALA B N 1
ATOM 2914 C CA . ALA B 1 149 ? 11.492 10.523 -6.168 1 98.44 149 ALA B CA 1
ATOM 2915 C C . ALA B 1 149 ? 11.164 9.914 -7.527 1 98.44 149 ALA B C 1
ATOM 2917 O O . ALA B 1 149 ? 11.82 8.961 -7.965 1 98.44 149 ALA B O 1
ATOM 2918 N N . HIS B 1 150 ? 10.117 10.414 -8.156 1 98 150 HIS B N 1
ATOM 2919 C CA . HIS B 1 150 ? 9.625 9.883 -9.422 1 98 150 HIS B CA 1
ATOM 2920 C C . HIS B 1 150 ? 9.328 8.391 -9.32 1 98 150 HIS B C 1
ATOM 2922 O O . HIS B 1 150 ? 9.727 7.613 -10.188 1 98 150 HIS B O 1
ATOM 2928 N N . MET B 1 151 ? 8.789 8.023 -8.266 1 98.19 151 MET B N 1
ATOM 2929 C CA . MET B 1 151 ? 8.312 6.672 -7.992 1 98.19 151 MET B CA 1
ATOM 2930 C C . MET B 1 151 ? 6.84 6.684 -7.59 1 98.19 151 MET B C 1
ATOM 2932 O O . MET B 1 151 ? 6.52 6.617 -6.402 1 98.19 151 MET B O 1
ATOM 2936 N N . PRO B 1 152 ? 5.941 6.711 -8.57 1 96.88 152 PRO B N 1
ATOM 2937 C CA . PRO B 1 152 ? 4.523 6.941 -8.281 1 96.88 152 PRO B CA 1
ATOM 2938 C C . PRO B 1 152 ? 3.902 5.828 -7.445 1 96.88 152 PRO B C 1
ATOM 2940 O O . PRO B 1 152 ? 3.043 6.09 -6.602 1 96.88 152 PRO B O 1
ATOM 2943 N N . THR B 1 153 ? 4.281 4.586 -7.672 1 97.12 153 THR B N 1
ATOM 2944 C CA . THR B 1 153 ? 3.756 3.492 -6.863 1 97.12 153 THR B CA 1
ATOM 2945 C C . THR B 1 153 ? 4.176 3.645 -5.406 1 97.12 153 THR B C 1
ATOM 2947 O O . THR B 1 153 ? 3.355 3.494 -4.5 1 97.12 153 THR B O 1
ATOM 2950 N N . LEU B 1 154 ? 5.43 3.953 -5.223 1 98.56 154 LEU B N 1
ATOM 2951 C CA . LEU B 1 154 ? 5.953 4.168 -3.879 1 98.56 154 LEU B CA 1
ATOM 2952 C C . LEU B 1 154 ? 5.195 5.289 -3.172 1 98.56 154 LEU B C 1
ATOM 29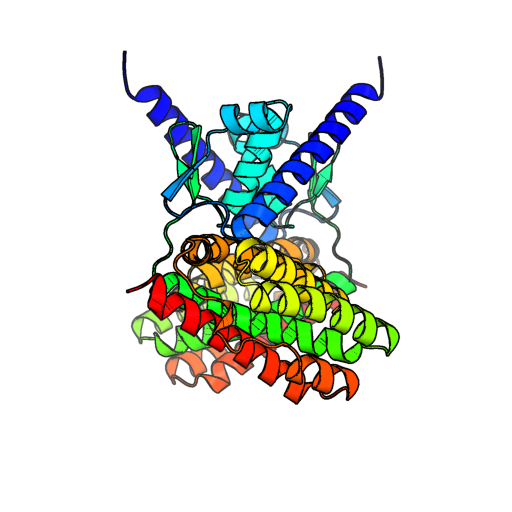54 O O . LEU B 1 154 ? 4.766 5.125 -2.027 1 98.56 154 LEU B O 1
ATOM 2958 N N . THR B 1 155 ? 5.012 6.395 -3.873 1 97.94 155 THR B N 1
ATOM 2959 C CA . THR B 1 155 ? 4.316 7.547 -3.305 1 97.94 155 THR B CA 1
ATOM 2960 C C . THR B 1 155 ? 2.883 7.184 -2.93 1 97.94 155 THR B C 1
ATOM 2962 O O . THR B 1 155 ? 2.385 7.602 -1.884 1 97.94 155 THR B O 1
ATOM 2965 N N . SER B 1 156 ? 2.291 6.379 -3.727 1 95.75 156 SER B N 1
ATOM 2966 C CA . SER B 1 156 ? 0.922 5.953 -3.453 1 95.75 156 SER B CA 1
ATOM 2967 C C . SER B 1 156 ? 0.852 5.082 -2.205 1 95.75 156 SER B C 1
ATOM 2969 O O . SER B 1 156 ? -0.089 5.191 -1.417 1 95.75 156 SER B O 1
ATOM 2971 N N . LEU B 1 157 ? 1.768 4.219 -2.008 1 97.38 157 LEU B N 1
ATOM 2972 C CA . LEU B 1 157 ? 1.797 3.369 -0.823 1 97.38 157 LEU B CA 1
ATOM 2973 C C . LEU B 1 157 ? 2.047 4.195 0.434 1 97.38 157 LEU B C 1
ATOM 2975 O O . LEU B 1 157 ? 1.435 3.949 1.476 1 97.38 157 LEU B O 1
ATOM 2979 N N . ILE B 1 158 ? 2.934 5.16 0.33 1 98.25 158 ILE B N 1
ATOM 2980 C CA . ILE B 1 158 ? 3.189 6.055 1.454 1 98.25 158 ILE B CA 1
ATOM 2981 C C . ILE B 1 158 ? 1.904 6.789 1.834 1 98.25 158 ILE B C 1
ATOM 2983 O O . ILE B 1 158 ? 1.573 6.898 3.018 1 98.25 158 ILE B O 1
ATOM 2987 N N . GLU B 1 159 ? 1.208 7.246 0.856 1 96.81 159 GLU B N 1
ATOM 2988 C CA . GLU B 1 159 ? -0.045 7.945 1.124 1 96.81 159 GLU B CA 1
ATOM 2989 C C . GLU B 1 159 ? -1.042 7.039 1.839 1 96.81 159 GLU B C 1
ATOM 2991 O O . GLU B 1 159 ? -1.767 7.484 2.73 1 96.81 159 GLU B O 1
ATOM 2996 N N . GLN B 1 1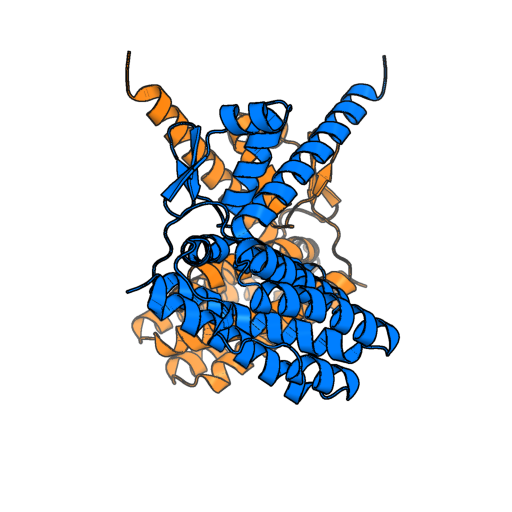60 ? -1.095 5.836 1.474 1 95.81 160 GLN B N 1
ATOM 2997 C CA . GLN B 1 160 ? -2.002 4.887 2.109 1 95.81 160 GLN B CA 1
ATOM 2998 C C . GLN B 1 160 ? -1.689 4.734 3.596 1 95.81 160 GLN B C 1
ATOM 3000 O O . GLN B 1 160 ? -2.596 4.551 4.41 1 95.81 160 GLN B O 1
ATOM 3005 N N . LEU B 1 161 ? -0.442 4.781 3.912 1 97.69 161 LEU B N 1
ATOM 3006 C CA . LEU B 1 161 ? -0.05 4.68 5.312 1 97.69 161 LEU B CA 1
ATOM 3007 C C . LEU B 1 161 ? -0.392 5.957 6.07 1 97.69 161 LEU B C 1
ATOM 3009 O O . LEU B 1 161 ? -0.866 5.906 7.207 1 97.69 161 LEU B O 1
ATOM 3013 N N . TRP B 1 162 ? -0.224 7.125 5.395 1 96.94 162 TRP B N 1
ATOM 3014 C CA . TRP B 1 162 ? -0.546 8.406 6.008 1 96.94 162 TRP B CA 1
ATOM 3015 C C . TRP B 1 162 ? -2.039 8.508 6.305 1 96.94 162 TRP B C 1
ATOM 3017 O O . TRP B 1 162 ? -2.434 9 7.363 1 96.94 162 TRP B O 1
ATOM 3027 N N . VAL B 1 163 ? -2.828 8.016 5.438 1 95.69 163 VAL B N 1
ATOM 3028 C CA . VAL B 1 163 ? -4.277 8.094 5.598 1 95.69 163 VAL B CA 1
ATOM 3029 C C . VAL B 1 163 ? -4.707 7.25 6.797 1 95.69 163 VAL B C 1
ATOM 3031 O O . VAL B 1 163 ? -5.652 7.609 7.508 1 95.69 163 VAL B O 1
ATOM 3034 N N . ARG B 1 164 ? -4.027 6.203 7.074 1 95.5 164 ARG B N 1
ATOM 3035 C CA . ARG B 1 164 ? -4.391 5.281 8.148 1 95.5 164 ARG B CA 1
ATOM 3036 C C . ARG B 1 164 ? -4.074 5.879 9.516 1 95.5 164 ARG B C 1
ATOM 3038 O O . ARG B 1 164 ? -4.812 5.664 10.477 1 95.5 164 ARG B O 1
ATOM 3045 N N . ILE B 1 165 ? -3.045 6.629 9.609 1 94.44 165 ILE B N 1
ATOM 3046 C CA . ILE B 1 165 ? -2.648 7.121 10.93 1 94.44 165 ILE B CA 1
ATOM 3047 C C . ILE B 1 165 ? -3.131 8.555 11.109 1 94.44 165 ILE B C 1
ATOM 3049 O O . ILE B 1 165 ? -3.113 9.086 12.219 1 94.44 165 ILE B O 1
ATOM 3053 N N . GLY B 1 166 ? -3.543 9.219 10.023 1 94.06 166 GLY B N 1
ATOM 3054 C CA . GLY B 1 166 ? -3.943 10.609 10.047 1 94.06 166 GLY B CA 1
ATOM 3055 C C . GLY B 1 166 ? -4.934 10.93 11.156 1 94.06 166 GLY B C 1
ATOM 3056 O O . GLY B 1 166 ? -4.781 11.914 11.867 1 94.06 166 GLY B O 1
ATOM 3057 N N . PRO B 1 167 ? -5.91 10.102 11.336 1 92.69 167 PRO B N 1
ATOM 3058 C CA . PRO B 1 167 ? -6.938 10.375 12.344 1 92.69 167 PRO B CA 1
ATOM 3059 C C . PRO B 1 167 ? -6.355 10.523 13.75 1 92.69 167 PRO B C 1
ATOM 3061 O O . PRO B 1 167 ? -6.953 11.188 14.602 1 92.69 167 PRO B O 1
ATOM 3064 N N . CYS B 1 168 ? -5.238 9.977 14.047 1 90.5 168 CYS B N 1
ATOM 3065 C CA . CYS B 1 168 ? -4.609 10.117 15.352 1 90.5 168 CYS B CA 1
ATOM 3066 C C . CYS B 1 168 ? -4.23 11.57 15.617 1 90.5 168 CYS B C 1
ATOM 3068 O O . CYS B 1 168 ? -4.062 11.969 16.781 1 90.5 168 CYS B O 1
ATOM 3070 N N . PHE B 1 169 ? -4.121 12.328 14.562 1 89.12 169 PHE B N 1
ATOM 3071 C CA . PHE B 1 169 ? -3.695 13.719 14.703 1 89.12 169 PHE B CA 1
ATOM 3072 C C . PHE B 1 169 ? -4.875 14.609 15.07 1 89.12 169 PHE B C 1
ATOM 3074 O O . PHE B 1 169 ? -4.703 15.805 15.312 1 89.12 169 PHE B O 1
ATOM 3081 N N . ASN B 1 170 ? -6.016 14.008 15.102 1 86.88 170 ASN B N 1
ATOM 3082 C CA . ASN B 1 170 ? -7.195 14.773 15.492 1 86.88 170 ASN B CA 1
ATOM 3083 C C . ASN B 1 170 ? -7.023 15.406 16.875 1 86.88 170 ASN B C 1
ATOM 3085 O O . ASN B 1 170 ? -7.5 16.516 17.109 1 86.88 170 ASN B O 1
ATOM 3089 N N . TYR B 1 171 ? -6.375 14.781 17.734 1 80.44 171 TYR B N 1
ATOM 3090 C CA . TYR B 1 171 ? -6.203 15.258 19.109 1 80.44 171 TYR B CA 1
ATOM 3091 C C . TYR B 1 171 ? -5.371 16.531 19.141 1 80.44 171 TYR B C 1
ATOM 3093 O O . TYR B 1 171 ? -5.445 17.312 20.094 1 80.44 171 TYR B O 1
ATOM 3101 N N . LEU B 1 172 ? -4.617 16.734 18.188 1 80.5 172 LEU B N 1
ATOM 3102 C CA . LEU B 1 172 ? -3.771 17.922 18.125 1 80.5 172 LEU B CA 1
ATOM 3103 C C . LEU B 1 172 ? -4.59 19.156 17.75 1 80.5 172 LEU B C 1
ATOM 3105 O O . LEU B 1 172 ? -4.145 20.281 17.938 1 80.5 172 LEU B O 1
ATOM 3109 N N . HIS B 1 173 ? -5.691 18.891 17.109 1 74.25 173 HIS B N 1
ATOM 3110 C CA . HIS B 1 173 ? -6.547 20 16.719 1 74.25 173 HIS B CA 1
ATOM 3111 C C . HIS B 1 173 ? -7.164 20.688 17.938 1 74.25 173 HIS B C 1
ATOM 3113 O O . HIS B 1 173 ? -7.605 21.828 17.859 1 74.25 173 HIS B O 1
ATOM 3119 N N . GLU B 1 174 ? -7.141 19.969 18.891 1 68 174 GLU B N 1
ATOM 3120 C CA . GLU B 1 174 ? -7.797 20.531 20.078 1 68 174 GLU B CA 1
ATOM 3121 C C . GLU B 1 174 ? -6.922 21.578 20.75 1 68 174 GLU B C 1
ATOM 3123 O O . GLU B 1 174 ? -5.695 21.5 20.719 1 68 174 GLU B O 1
ATOM 3128 N N . ASP B 1 175 ? -7.406 22.875 20.766 1 57.94 175 ASP B N 1
ATOM 3129 C CA . ASP B 1 175 ? -6.871 24.141 21.219 1 57.94 175 ASP B CA 1
ATOM 3130 C C . ASP B 1 175 ? -5.91 23.953 22.391 1 57.94 175 ASP B C 1
ATOM 3132 O O . ASP B 1 175 ? -5.125 24.844 22.719 1 57.94 175 ASP B O 1
ATOM 3136 N N . GLU B 1 176 ? -5.949 22.75 22.844 1 59.66 176 GLU B N 1
ATOM 3137 C CA . GLU B 1 176 ? -5.215 22.672 24.094 1 59.66 176 GLU B CA 1
ATOM 3138 C C . GLU B 1 176 ? -3.742 22.344 23.859 1 59.66 176 GLU B C 1
ATOM 3140 O O . GLU B 1 176 ? -2.91 22.531 24.75 1 59.66 176 GLU B O 1
ATOM 3145 N N . HIS B 1 177 ? -3.527 22.078 22.625 1 67.19 177 HIS B N 1
ATOM 3146 C CA . HIS B 1 177 ? -2.143 21.656 22.453 1 67.19 177 HIS B CA 1
ATOM 3147 C C . HIS B 1 177 ? -1.29 22.781 21.875 1 67.19 177 HIS B C 1
ATOM 3149 O O . HIS B 1 177 ? -1.715 23.484 20.953 1 67.19 177 HIS B O 1
ATOM 3155 N N . ASP B 1 178 ? -0.381 23.156 22.75 1 76.94 178 ASP B N 1
ATOM 3156 C CA . ASP B 1 178 ? 0.542 24.203 22.312 1 76.94 178 ASP B CA 1
ATOM 3157 C C . ASP B 1 178 ? 1.576 23.656 21.328 1 76.94 178 ASP B C 1
ATOM 3159 O O . ASP B 1 178 ? 2.727 23.422 21.703 1 76.94 178 ASP B O 1
ATOM 3163 N N . ILE B 1 179 ? 1.211 23.453 20.031 1 81.56 179 ILE B N 1
ATOM 3164 C CA . ILE B 1 179 ? 2.068 22.875 19.016 1 81.56 179 ILE B CA 1
ATOM 3165 C C . ILE B 1 179 ? 3.264 23.797 18.75 1 81.56 179 ILE B C 1
ATOM 3167 O O . ILE B 1 179 ? 4.27 23.375 18.188 1 81.56 179 ILE B O 1
ATOM 3171 N N . ALA B 1 180 ? 3.15 25.047 19.172 1 84.69 180 ALA B N 1
ATOM 3172 C CA . ALA B 1 180 ? 4.23 26 18.984 1 84.69 180 ALA B CA 1
ATOM 3173 C C . ALA B 1 180 ? 5.465 25.609 19.797 1 84.69 180 ALA B C 1
ATOM 3175 O O . ALA B 1 180 ? 6.578 26.047 19.484 1 84.69 180 ALA B O 1
ATOM 3176 N N . LYS B 1 181 ? 5.25 24.75 20.75 1 84.31 181 LYS B N 1
ATOM 3177 C CA . LYS B 1 181 ? 6.34 24.406 21.656 1 84.31 181 LYS B CA 1
ATOM 3178 C C . LYS B 1 181 ? 7.113 23.203 21.141 1 84.31 181 LYS B C 1
ATOM 3180 O O . LYS B 1 181 ? 8.195 22.891 21.641 1 84.31 181 LYS B O 1
ATOM 3185 N N . TYR B 1 182 ? 6.609 22.531 20.172 1 81.56 182 TYR B N 1
ATOM 3186 C CA . TYR B 1 182 ? 7.277 21.344 19.656 1 81.56 182 TYR B CA 1
ATOM 3187 C C . TYR B 1 182 ? 8.367 21.734 18.656 1 81.56 182 TYR B C 1
ATOM 3189 O O . TYR B 1 182 ? 8.141 22.531 17.75 1 81.56 182 TYR B O 1
ATOM 3197 N N . PRO B 1 183 ? 9.531 21.156 18.922 1 81.25 183 PRO B N 1
ATOM 3198 C CA . PRO B 1 183 ? 10.648 21.469 18.016 1 81.25 183 PRO B CA 1
ATOM 3199 C C . PRO B 1 183 ? 10.609 20.656 16.719 1 81.25 183 PRO B C 1
ATOM 3201 O O . PRO B 1 183 ? 11.344 19.672 16.578 1 81.25 183 PRO B O 1
ATOM 3204 N N . TYR B 1 184 ? 9.734 20.719 15.969 1 86.44 184 TYR B N 1
ATOM 3205 C CA . TYR B 1 184 ? 9.625 20 14.703 1 86.44 184 TYR B CA 1
ATOM 3206 C C . TYR B 1 184 ? 10.016 20.891 13.531 1 86.44 184 TYR B C 1
ATOM 3208 O O . TYR B 1 184 ? 9.367 21.922 13.281 1 86.44 184 TYR B O 1
ATOM 3216 N N . ARG B 1 185 ? 11.164 20.516 12.953 1 92.38 185 ARG B N 1
ATOM 3217 C CA . ARG B 1 185 ? 11.68 21.344 11.867 1 92.38 185 ARG B CA 1
ATOM 3218 C C . ARG B 1 185 ? 12.266 20.469 10.75 1 92.38 185 ARG B C 1
ATOM 3220 O O . ARG B 1 185 ? 12.758 19.375 11.008 1 92.38 185 ARG B O 1
ATOM 3227 N N . TYR B 1 186 ? 12.203 21.047 9.539 1 97.44 186 TYR B N 1
ATOM 3228 C CA . TYR B 1 186 ? 12.703 20.328 8.367 1 97.44 186 TYR B CA 1
ATOM 3229 C C . TYR B 1 186 ? 14.094 20.828 7.98 1 97.44 186 TYR B C 1
ATOM 3231 O O . TYR B 1 186 ? 14.656 20.391 6.973 1 97.44 186 TYR B O 1
ATOM 3239 N N . ASP B 1 187 ? 14.75 21.703 8.797 1 97 187 ASP B N 1
ATOM 3240 C CA . ASP B 1 187 ? 15.977 22.391 8.414 1 97 187 ASP B CA 1
ATOM 3241 C C . ASP B 1 187 ? 17.094 21.391 8.109 1 97 187 ASP B C 1
ATOM 3243 O O . ASP B 1 187 ? 17.766 21.5 7.074 1 97 187 ASP B O 1
ATOM 3247 N N . GLN B 1 188 ? 17.266 20.469 8.984 1 97.44 188 GLN B N 1
ATOM 3248 C CA . GLN B 1 188 ? 18.328 19.5 8.781 1 97.44 188 GLN B CA 1
ATOM 3249 C C . GLN B 1 188 ? 18.109 18.703 7.492 1 97.44 188 GLN B C 1
ATOM 3251 O O . GLN B 1 188 ? 19.047 18.484 6.719 1 97.44 188 GLN B O 1
ATOM 3256 N N . LEU B 1 189 ? 16.953 18.219 7.266 1 98.44 189 LEU B N 1
ATOM 3257 C CA . LEU B 1 189 ? 16.625 17.469 6.059 1 98.44 189 LEU B CA 1
ATOM 3258 C C . LEU B 1 189 ? 16.891 18.312 4.812 1 98.44 189 LEU B C 1
ATOM 3260 O O . LEU B 1 189 ? 17.484 17.828 3.848 1 98.44 189 LEU B O 1
ATOM 3264 N N . LEU B 1 190 ? 16.453 19.594 4.859 1 98.62 190 LEU B N 1
ATOM 3265 C CA . LEU B 1 190 ? 16.625 20.484 3.715 1 98.62 190 LEU B CA 1
ATOM 3266 C C . LEU B 1 190 ? 18.094 20.75 3.438 1 98.62 190 LEU B C 1
ATOM 3268 O O . LEU B 1 190 ? 18.516 20.75 2.279 1 98.62 190 LEU B O 1
ATOM 3272 N N . ASP B 1 191 ? 18.859 20.906 4.496 1 98.19 191 ASP B N 1
ATOM 3273 C CA . ASP B 1 191 ? 20.297 21.094 4.348 1 98.19 191 ASP B CA 1
ATOM 3274 C C . ASP B 1 191 ? 20.938 19.844 3.729 1 98.19 191 ASP B C 1
ATOM 3276 O O . ASP B 1 191 ? 21.812 19.969 2.857 1 98.19 191 ASP B O 1
ATOM 3280 N N . ASP B 1 192 ? 20.531 18.703 4.176 1 98.56 192 ASP B N 1
ATOM 3281 C CA . ASP B 1 192 ? 21.062 17.438 3.662 1 98.56 192 ASP B CA 1
ATOM 3282 C C . ASP B 1 192 ? 20.688 17.25 2.193 1 98.56 192 ASP B C 1
ATOM 3284 O O . ASP B 1 192 ? 21.5 16.766 1.4 1 98.56 192 ASP B O 1
ATOM 3288 N N . LEU B 1 193 ? 19.484 17.625 1.831 1 98.69 193 LEU B N 1
ATOM 3289 C CA . LEU B 1 193 ? 19.047 17.547 0.445 1 98.69 193 LEU B CA 1
ATOM 3290 C C . LEU B 1 193 ? 19.875 18.453 -0.446 1 98.69 193 LEU B C 1
ATOM 3292 O O . LEU B 1 193 ? 20.281 18.062 -1.545 1 98.69 193 LEU B O 1
ATOM 3296 N N . GLU B 1 194 ? 20.141 19.609 0.017 1 97.94 194 GLU B N 1
ATOM 3297 C CA . GLU B 1 194 ? 20.938 20.578 -0.735 1 97.94 194 GLU B CA 1
ATOM 3298 C C . GLU B 1 194 ? 22.344 20.062 -0.975 1 97.94 194 GLU B C 1
ATOM 3300 O O . GLU B 1 194 ? 22.922 20.281 -2.041 1 97.94 194 GLU B O 1
ATOM 3305 N N . ARG B 1 195 ? 22.891 19.328 -0.027 1 97.81 195 ARG B N 1
ATOM 3306 C CA . ARG B 1 195 ? 24.234 18.781 -0.113 1 97.81 195 ARG B CA 1
ATOM 3307 C C . ARG B 1 195 ? 24.266 17.484 -0.905 1 97.81 195 ARG B C 1
ATOM 3309 O O . ARG B 1 195 ? 25.328 16.984 -1.254 1 97.81 195 ARG B O 1
ATOM 3316 N N . GLY B 1 196 ? 23.172 16.953 -1.127 1 98 196 GLY B N 1
ATOM 3317 C CA . GLY B 1 196 ? 23.078 15.688 -1.838 1 98 196 GLY B CA 1
ATOM 3318 C C . GLY B 1 196 ? 23.547 14.5 -1.009 1 98 196 GLY B C 1
ATOM 3319 O O . GLY B 1 196 ? 24.031 13.508 -1.552 1 98 196 GLY B O 1
ATOM 3320 N N . ASP B 1 197 ? 23.406 14.633 0.236 1 98.31 197 ASP B N 1
ATOM 3321 C CA . ASP B 1 197 ? 23.844 13.57 1.141 1 98.31 197 ASP B CA 1
ATOM 3322 C C . ASP B 1 197 ? 22.719 12.586 1.409 1 98.31 197 ASP B C 1
ATOM 3324 O O . ASP B 1 197 ? 21.984 12.719 2.393 1 98.31 197 ASP B O 1
ATOM 3328 N N . VAL B 1 198 ? 22.719 11.539 0.654 1 98.56 198 VAL B N 1
ATOM 3329 C CA . VAL B 1 198 ? 21.609 10.586 0.653 1 98.56 198 VAL B CA 1
ATOM 3330 C C . VAL B 1 198 ? 21.469 9.961 2.037 1 98.56 198 VAL B C 1
ATOM 3332 O O . VAL B 1 198 ? 20.359 9.906 2.59 1 98.56 198 VAL B O 1
ATOM 3335 N N . VAL B 1 199 ? 22.516 9.547 2.607 1 98.5 199 VAL B N 1
ATOM 3336 C CA . VAL B 1 199 ? 22.5 8.836 3.885 1 98.5 199 VAL B CA 1
ATOM 3337 C C . VAL B 1 199 ? 21.969 9.766 4.977 1 98.5 199 VAL B C 1
ATOM 3339 O O . VAL B 1 199 ? 21.109 9.359 5.777 1 98.5 199 VAL B O 1
ATOM 3342 N N . SER B 1 200 ? 22.406 10.977 5.004 1 98.5 200 SER B N 1
ATOM 3343 C CA . SER B 1 200 ? 21.938 11.945 5.988 1 98.5 200 SER B CA 1
ATOM 3344 C C . SER B 1 200 ? 20.469 12.258 5.789 1 98.5 200 SER B C 1
ATOM 3346 O O . SER B 1 200 ? 19.734 12.469 6.762 1 98.5 200 SER B O 1
ATOM 3348 N N . CYS B 1 201 ? 20 12.336 4.559 1 98.62 201 CYS B N 1
ATOM 3349 C CA . CYS B 1 201 ? 18.594 12.57 4.273 1 98.62 201 CYS B CA 1
ATOM 3350 C C . CYS B 1 201 ? 17.719 11.453 4.84 1 98.62 201 CYS B C 1
ATOM 3352 O O . CYS B 1 201 ? 16.672 11.711 5.434 1 98.62 201 CYS B O 1
ATOM 3354 N N . GLN B 1 202 ? 18.156 10.25 4.637 1 98.56 202 GLN B N 1
ATOM 3355 C CA . GLN B 1 202 ? 17.422 9.094 5.145 1 98.56 202 GLN B CA 1
ATOM 3356 C C . GLN B 1 202 ? 17.344 9.109 6.668 1 98.56 202 GLN B C 1
ATOM 3358 O O . GLN B 1 202 ? 16.297 8.859 7.246 1 98.56 202 GLN B O 1
ATOM 3363 N N . LYS B 1 203 ? 18.422 9.445 7.293 1 98.38 203 LYS B N 1
ATOM 3364 C CA . LYS B 1 203 ? 18.438 9.547 8.75 1 98.38 203 LYS B CA 1
ATOM 3365 C C . LYS B 1 203 ? 17.516 10.664 9.234 1 98.38 203 LYS B C 1
ATOM 3367 O O . LYS B 1 203 ? 16.859 10.523 10.266 1 98.38 203 LYS B O 1
ATOM 3372 N N . ALA B 1 204 ? 17.531 11.742 8.531 1 98.06 204 ALA B N 1
ATOM 3373 C CA . ALA B 1 204 ? 16.703 12.883 8.914 1 98.06 204 ALA B CA 1
ATOM 3374 C C . ALA B 1 204 ? 15.219 12.531 8.852 1 98.06 204 ALA B C 1
ATOM 3376 O O . ALA B 1 204 ? 14.461 12.844 9.781 1 98.06 204 ALA B O 1
ATOM 3377 N N . ILE B 1 205 ? 14.766 11.906 7.801 1 98.12 205 ILE B N 1
ATOM 3378 C CA . ILE B 1 205 ? 13.352 11.562 7.68 1 98.12 205 ILE B CA 1
ATOM 3379 C C . ILE B 1 205 ? 12.984 10.516 8.727 1 98.12 205 ILE B C 1
ATOM 3381 O O . ILE B 1 205 ? 11.883 10.547 9.281 1 98.12 205 ILE B O 1
ATOM 3385 N N . ASP B 1 206 ? 13.836 9.562 8.93 1 97.69 206 ASP B N 1
ATOM 3386 C CA . ASP B 1 206 ? 13.633 8.578 9.984 1 97.69 206 ASP B CA 1
ATOM 3387 C C . ASP B 1 206 ? 13.414 9.266 11.336 1 97.69 206 ASP B C 1
ATOM 3389 O O . ASP B 1 206 ? 12.477 8.93 12.062 1 97.69 206 ASP B O 1
ATOM 3393 N N . LYS B 1 207 ? 14.234 10.227 11.656 1 96.62 207 LYS B N 1
ATOM 3394 C CA . LYS B 1 207 ? 14.141 10.984 12.898 1 96.62 207 LYS B CA 1
ATOM 3395 C C . LYS B 1 207 ? 12.828 11.766 12.961 1 96.62 207 LYS B C 1
ATOM 3397 O O . LYS B 1 207 ? 12.195 11.852 14.016 1 96.62 207 LYS B O 1
ATOM 3402 N N . LEU B 1 208 ? 12.477 12.375 11.883 1 96.12 208 LEU B N 1
ATOM 3403 C CA . LEU B 1 208 ? 11.242 13.156 11.836 1 96.12 208 LEU B CA 1
ATOM 3404 C C . LEU B 1 208 ? 10.031 12.266 12.109 1 96.12 208 LEU B C 1
ATOM 3406 O O . LEU B 1 208 ? 9.094 12.68 12.797 1 96.12 208 LEU B O 1
ATOM 3410 N N . ILE B 1 209 ? 10.016 11.031 11.586 1 96.06 209 ILE B N 1
ATOM 3411 C CA . ILE B 1 209 ? 8.938 10.078 11.844 1 96.06 209 ILE B CA 1
ATOM 3412 C C . ILE B 1 209 ? 8.898 9.742 13.328 1 96.06 209 ILE B C 1
ATOM 3414 O O . ILE B 1 209 ? 7.824 9.711 13.938 1 96.06 209 ILE B O 1
ATOM 3418 N N . ASP B 1 210 ? 10.039 9.586 13.953 1 94.25 210 ASP B N 1
ATOM 3419 C CA . ASP B 1 210 ? 10.117 9.297 15.383 1 94.25 210 ASP B CA 1
ATOM 3420 C C . ASP B 1 210 ? 9.602 10.477 16.203 1 94.25 210 ASP B C 1
ATOM 3422 O O . ASP B 1 210 ? 8.922 10.289 17.219 1 94.25 210 ASP B O 1
ATOM 3426 N N . GLU B 1 211 ? 9.961 11.648 15.797 1 89.94 211 GLU B N 1
ATOM 3427 C CA . GLU B 1 211 ? 9.523 12.852 16.516 1 89.94 211 GLU B CA 1
ATOM 3428 C C . GLU B 1 211 ? 8.008 13.016 16.438 1 89.94 211 GLU B C 1
ATOM 3430 O O . GLU B 1 211 ? 7.371 13.391 17.422 1 89.94 211 GLU B O 1
ATOM 3435 N N . SER B 1 212 ? 7.488 12.789 15.273 1 87.44 212 SER B N 1
ATOM 3436 C CA . SER B 1 212 ? 6.039 12.844 15.133 1 87.44 212 SER B CA 1
ATOM 3437 C C . SER B 1 212 ? 5.355 11.789 16 1 87.44 212 SER B C 1
ATOM 3439 O O . SER B 1 212 ? 4.297 12.047 16.578 1 87.44 212 SER B O 1
ATOM 3441 N N . THR B 1 213 ? 5.953 10.609 16.062 1 88 213 THR B N 1
ATOM 3442 C CA . THR B 1 213 ? 5.426 9.523 16.875 1 88 213 THR B CA 1
ATOM 3443 C C . THR B 1 213 ? 5.441 9.906 18.359 1 88 213 THR B C 1
ATOM 3445 O O . THR B 1 213 ? 4.488 9.633 19.078 1 88 213 THR B O 1
ATOM 3448 N N . SER B 1 214 ? 6.48 10.539 18.781 1 84.19 214 SER B N 1
ATOM 3449 C CA . SER B 1 214 ? 6.602 10.961 20.172 1 84.19 214 SER B CA 1
ATOM 3450 C C . SER B 1 214 ? 5.508 11.961 20.547 1 84.19 214 SER B C 1
ATOM 3452 O O . SER B 1 214 ? 4.996 11.938 21.672 1 84.19 214 SER B O 1
ATOM 3454 N N . LEU B 1 215 ? 5.18 12.789 19.656 1 77.75 215 LEU B N 1
ATOM 3455 C CA . LEU B 1 215 ? 4.125 13.773 19.875 1 77.75 215 LEU B CA 1
ATOM 3456 C C . LEU B 1 215 ? 2.779 13.086 20.094 1 77.75 215 LEU B C 1
ATOM 3458 O O . LEU B 1 215 ? 1.987 13.516 20.938 1 77.75 215 LEU B O 1
ATOM 3462 N N . LEU B 1 216 ? 2.539 12 19.406 1 82.19 216 LEU B N 1
ATOM 3463 C CA . LEU B 1 216 ? 1.252 11.312 19.438 1 82.19 216 LEU B CA 1
ATOM 3464 C C . LEU B 1 216 ? 1.148 10.414 20.656 1 82.19 216 LEU B C 1
ATOM 3466 O O . LEU B 1 216 ? 0.073 10.273 21.25 1 82.19 216 LEU B O 1
ATOM 3470 N N . LEU B 1 217 ? 2.238 9.703 20.984 1 79.38 217 LEU B N 1
ATOM 3471 C CA . LEU B 1 217 ? 2.211 8.789 22.109 1 79.38 217 LEU B CA 1
ATOM 3472 C C . LEU B 1 217 ? 1.859 9.531 23.406 1 79.38 217 LEU B C 1
ATOM 3474 O O . LEU B 1 217 ? 1.164 8.992 24.266 1 79.38 217 LEU B O 1
ATOM 3478 N N . GLN B 1 218 ? 2.188 10.688 23.531 1 71.06 218 GLN B N 1
ATOM 3479 C CA . GLN B 1 218 ? 1.925 11.492 24.719 1 71.06 218 GLN B CA 1
ATOM 3480 C C . GLN B 1 218 ? 0.476 11.969 24.766 1 71.06 218 GLN B C 1
ATOM 3482 O O . GLN B 1 218 ? -0.123 12.078 25.828 1 71.06 218 GLN B O 1
ATOM 3487 N N . GLN B 1 219 ? -0.093 12.023 23.656 1 69.19 219 GLN B N 1
ATOM 3488 C CA . GLN B 1 219 ? -1.378 12.711 23.594 1 69.19 219 GLN B CA 1
ATOM 3489 C C . GLN B 1 219 ? -2.51 11.734 23.281 1 69.19 219 GLN B C 1
ATOM 3491 O O . GLN B 1 219 ? -3.607 11.859 23.828 1 69.19 219 GLN B O 1
ATOM 3496 N N . TYR B 1 220 ? -2.256 10.852 22.469 1 70 220 TYR B N 1
ATOM 3497 C CA . TYR B 1 220 ? -3.309 9.977 21.969 1 70 220 TYR B CA 1
ATOM 3498 C C . TYR B 1 220 ? -3.34 8.656 22.734 1 70 220 TYR B C 1
ATOM 3500 O O . TYR B 1 220 ? -4.41 8.195 23.141 1 70 220 TYR B O 1
ATOM 3508 N N . PHE B 1 221 ? -2.217 8.07 22.938 1 68.62 221 PHE B N 1
ATOM 3509 C CA . PHE B 1 221 ? -2.221 6.723 23.484 1 68.62 221 PHE B CA 1
ATOM 3510 C C . PHE B 1 221 ? -2.098 6.762 25 1 68.62 221 PHE B C 1
ATOM 3512 O O . PHE B 1 221 ? -2.02 5.715 25.656 1 68.62 221 PHE B O 1
ATOM 3519 N N . SER B 1 222 ? -2.127 8.031 25.578 1 58.88 222 SER B N 1
ATOM 3520 C CA . SER B 1 222 ? -2.139 8.117 27.047 1 58.88 222 SER B CA 1
ATOM 3521 C C . SER B 1 222 ? -3.512 7.766 27.609 1 58.88 222 SER B C 1
ATOM 3523 O O . SER B 1 222 ? -4.531 7.973 26.938 1 58.88 222 SER B O 1
#

InterPro domains:
  IPR000524 Transcription regulator HTH, GntR [PF00392] (17-77)
  IPR000524 Transcription regulator HTH, GntR [PS50949] (13-80)
  IPR000524 Transcription regulator HTH, GntR [SM00345] (19-77)
  IPR008920 Transcription regulator FadR/GntR, C-terminal [G3DSA:1.20.120.530] (83-221)
  IPR008920 Transcription regulator FadR/GntR, C-terminal [SSF48008] (83-218)
  IPR011711 GntR, C-terminal [PF07729] (87-210)
  IPR011711 GntR, C-terminal [SM00895] (87-211)
  IPR036388 Winged helix-like DNA-binding domain superfamily [G3DSA:1.10.10.10] (10-79)
  IPR036390 Winged helix DNA-binding domain superfamily [SSF46785] (10-81)

Foldseek 3Di:
DDCVVVVVVVVLVVVLVVLLVVLLLCLLLQVAAAFDKDALVVSCVVVVHDSVSSLSSLVVLVVLVLWPDDPVNIIGGHDAAPVNLVVLLVVLLVLLLLLLLLLLVQDDPVLLVVLVVLQVQLLVCLQVLNSSSNSSSVVVSSLSSSVSSVPVVSSVNSSSSSSNCSNLSNQSNPSPDNSNPQPQGCVQLSVCSVVSPSVSNSVSVNVNSVSVVVVSCVGRND/DDCVVVVVVVVLVVVLVVLLVVLLLCLLLQVDAAFDKDALVVSCVVVVHDSVSSLSSLVVLVVLVLWPDDPVNIIGGHDDAPVNLVVLLVVLLVLLLLLLLLLLVQDDPVLLVVLVVLQVQLLVCLQVQNSSSNSSSVVVSSLSSSVSSVPVVSSVNSSSSSSNCSNLSNQSNPSPDNSNPQPQGCVQLSVCSVVSPSVSNSVSVSVNSVSVVVVSCVGRND

=== Feature glossary ===
Key to the feature types in this record:

— What the protein is —

Primary structure: the covalent order of the twenty standard amino acids along the backbone. Two proteins with the same sequence will (almost always) fold to the same structure; two with 30% identity often share a fold but not the details.

Database cross-references. InterPro integrates a dozen domain/family signature databases into unified entries with residue-range hits. GO terms attach function/process/location labels with evidence codes. CATH codes position the fold in a four-level structural taxonomy. Organism is the NCBI-taxonomy species name.

— Where its atoms are —

The mmCIF block holds the 3D Cartesian coordinates of each backbone atom (N, Cα, C, O) in ångströms. mmCIF is the PDB's canonical archive format — a tagged-loop text representation of the atomic model.

Six rendered views show the 3D structure from the faces of a cube — i.e. along ±x, ±y, ±z. Rendering representation is drawn randomly per protein from cartoon (secondary-structure ribbons), sticks (backbone bonds), or molecular surface; coloring is either N→C rainbow (blue at the N-terminus through red at the C-terminus) or one color per chain.

— Local backbone conformation —

DSSP 8-state secondary structure assigns each residue one of H (α-helix), G (3₁₀-helix), I (π-helix), E (extended β-strand), B (isolated β-bridge), T (hydrogen-bonded turn), S (bend), or '-' (coil). The assignment is computed from backbone hydrogen-bond geometry via the Kabsch–Sander algorithm.

P-SEA three-state annotation labels each residue as helix, strand, or coil based purely on the geometry of the Cα trace. It serves as a fallback when the full backbone (and thus DSSP) is unavailable.

The φ/ψ torsion pair specifies the backbone conformation at each residue. φ rotates about the N–Cα bond, ψ about the Cα–C bond. Steric clashes forbid most of the (φ, ψ) plane — the allowed regions (α-helix basin, β-sheet basin, left-handed helix) are the Ramachandran-allowed regions.

— Global shape and packing —

The geometric summary reports three shape descriptors. Rg (radius of gyration) measures how spread out the Cα atoms are about their centre of mass; compact globular proteins have small Rg, elongated or unfolded ones large. Cα contacts (<8 Å, |i−j|>4) count long-range residue pairs in spatial proximity — high for tightly packed folds, near zero for rods or random coil. The bounding-box extents give the protein's footprint along x, y, z in Å.

Accessible surface area quantifies burial. A residue with SASA near zero is packed into the hydrophobic core; one with SASA >100 Å² sits on the surface. Computed here via the Shrake–Rupley numerical algorithm with a 1.4 Å probe.

Plot images: a contact map (which residues are close in 3D, as an N×N binary image), a Ramachandran scatter (backbone torsion angles, revealing secondary-structure composition at a glance), and — for AlphaFold structures — a PAE heatmap (pairwise prediction confidence).

— Structural neighborhood —

The Foldseek 3Di string encodes local tertiary geometry as a 20-letter alphabet — one character per residue — derived from the relative positions of nearby Cα atoms. Unlike the amino-acid sequence, 3Di is a direct function of the 3D structure, so two proteins with the same fold have similar 3Di strings even at low sequence identity.

Nearest PDB neighbors are the top structural matches found by Foldseek when searching this structure against the entire Protein Data Bank. Each hit reports a TM-score (0 to 1; >0.5 almost always implies the same fold) and an E-value. These are *structural* homologs — they may share no detectable sequence similarity.

— Confidence and disorder —

For AlphaFold models, the B-factor field carries pLDDT — the model's own estimate of local accuracy on a 0–100 scale. Regions with pLDDT<50 should be treated as essentially unmodeled; they often correspond to intrinsically disordered segments.

B-factor (Debye–Waller factor) reflects atomic displacement in the crystal lattice. It is an experimental observable (units Å²), not a prediction; low values mean the atom is pinned down, high values mean it moves or is heterogeneous across the crystal.

Predicted aligned error is AlphaFold's pairwise confidence. Unlike pLDDT (per-residue), PAE is per-residue-pair and captures whether two parts of the structure are correctly placed relative to each other. Units are ångströms of expected positional error.